Protein AF-0000000068948504 (afdb_homodimer)

Radius of gyration: 34.27 Å; Cα contacts (8 Å, |Δi|>4): 621; chains: 2; bounding box: 54×125×89 Å

Organism: Cupriavidus necator (strain ATCC 17699 / DSM 428 / KCTC 22496 / NCIMB 10442 / H16 / Stanier 337) (NCBI:txid381666)

Sequence (470 aa):
MQVSSPVKALRQAEVTPPPALAAAMPTHLFERLRMNPIPVLVMDSPSAHTLWAGFCAASEYTEQGEIAIGRCLVEPTVRQPRRSAILSTYLHEAAHRLLPDQHHHNAAFGAMMLVLYLRAGSIDGADLWQSSGLYDYQDEAENLPQGFNWAWRTANELATTELPAEECAEIIAQRYGKWQEWLAGAAERKQARLAKAQANAQYIESLKETRFLLAGLGFMAGMLAGAMIALQFVAMQVSSPVKALRQAEVTPPPALAAAMPTHLFERLRMNPIPVLVMDSPSAHTLWAGFCAASEYTEQGEIAIGRCLVEPTVRQPRRSAILSTYLHEAAHRLLPDQHHHNAAFGAMMLVLYLRAGSIDGADLWQSSGLYDYQDEAENLPQGFNWAWRTANELATTELPAEECAEIIAQRYGKWQEWLAGAAERKQARLAKAQANAQYIESLKETRFLLAGLGFMAGMLAGAMIALQFVA

Foldseek 3Di:
DPPPDDDDDDDDDDDDDQPLLCVLDDPVLCVLLLEDDAAEAEDADPDPPDPAQWAFDAPVVDDRRYIYGYPVQRDDDVHHHFSLVSNLNRLLRVLVSLQPPDPDLALLSLLLSLLNQVSSADDPRRRSNVVDDLSSHVVCPPCSVVSPVVSVVLSVVPSPDSDHSSVSSVVSVVVVVVVVVVVVCPVVVVVVVVVVVVVVVVVVVVVVVVVVVVVVVVVVVVVVVVVVVVVVVVD/DPPPDDDDDDDDDDDDDQPLLCVLDDPVLCVLLLEDDAAEDEDADPDPPDPAQWAFDAPVPDDRRYIYGYPVQRDDDVHHHFSLVSNLNRLLRVLCSLLRVDPDLALLSLLLSLLNQVSSADDPHRRSNVVDDLSSHVVCPPCSVVSPVVSVVLSVVPSPDSDHSSVSSVVSVVVVVVVVVVVVCPVVVVVVVVVVVVVVVVVVVVVVVVVVVVVVVVVVVVVVVVVVVVVVVVD

Solvent-accessible surface area (backbone atoms only — not comparable to full-atom values): 25022 Å² total; per-residue (Å²): 130,77,80,76,64,84,83,83,78,92,76,92,68,96,66,84,71,48,67,50,50,49,69,40,57,45,75,68,52,34,61,57,39,33,41,80,87,67,50,74,42,78,37,72,58,91,38,87,74,54,85,55,63,46,45,58,65,60,57,90,78,36,92,76,55,40,32,39,36,24,40,77,46,41,40,72,57,93,47,60,50,45,45,56,60,44,37,52,44,52,45,50,30,45,32,41,66,53,34,75,97,42,88,58,30,23,33,50,43,38,14,44,32,38,21,46,24,56,36,61,32,66,43,97,89,36,55,42,48,35,68,44,36,41,47,39,30,55,69,33,60,94,42,35,51,59,30,47,36,53,15,52,53,52,15,59,57,54,42,73,48,90,62,41,43,64,55,49,28,53,50,39,53,54,52,42,55,52,47,52,54,52,58,70,42,43,68,59,50,50,51,52,51,51,50,50,52,51,49,49,53,51,49,54,52,49,42,61,49,44,22,55,53,33,17,52,51,18,19,54,53,13,22,54,51,17,28,54,55,42,54,57,68,75,94,131,76,81,75,64,86,83,80,80,93,75,93,69,95,65,82,72,48,66,50,50,49,69,39,57,43,73,69,52,33,60,57,39,34,40,79,86,67,48,75,41,78,35,71,58,91,37,85,76,52,88,56,62,46,46,57,66,60,55,91,78,36,90,77,54,39,32,37,36,23,40,78,47,42,38,70,55,95,47,60,51,45,44,57,61,45,38,53,43,51,45,50,29,46,32,36,61,56,38,64,99,36,88,56,29,23,35,49,42,37,15,44,32,38,22,46,23,55,36,61,32,66,44,97,89,36,53,43,48,37,70,44,36,43,47,40,30,54,69,35,59,96,41,34,52,60,30,47,37,52,16,53,53,52,15,60,56,54,43,72,48,90,61,41,42,62,56,49,31,51,51,39,53,53,51,41,56,51,47,52,54,54,58,70,42,44,67,58,50,51,51,52,51,51,51,49,52,50,49,50,53,52,50,53,51,49,42,61,50,45,22,53,51,32,17,52,51,18,20,52,53,11,20,53,50,16,27,55,55,41,53,57,69,76,93

Secondary structure (DSSP, 8-state):
----S----PPP---PPPHHHHHHS-HHHHHHHT-----EEEE--SSTT---SEE---GGG-SS--EEEEHHHHS-SSSPPPHHHHHHHHHHHHHHHHSTT----SHHHHHHHHHHHHHH-EETTEEGGGG-BGGGGGGGGGGHHHHHHHHHHHHHHHHTS---HHHHHHHHHHHHHHHHHHHHTHHHHHHHHHHHHHHHHHHHHHHHHHHHHHHHHHHHHHHHHHHHHHHHHH-/----S----------PPPHHHHHHS-HHHHHHHT-PPPPEEEE--SSTT---SEE---GGG-SS--EEEEHHHHS-SSSPPPHHHHHHHHHHHHHHHHSTT----SHHHHHHHHHHHHHH-EETTEEGGGG-BGGGGGGGGGGHHHHHHHHHHHHHHHHTS---HHHHHHHHHHHHHHHHHHHHTHHHHHHHHHHHHHHHHHHHHHHHHHHHHHHHHHHHHHHHHHHHHHHHHH-

Structure (mmCIF, N/CA/C/O backbone):
data_AF-0000000068948504-model_v1
#
loop_
_entity.id
_entity.type
_entity.pdbx_description
1 polymer 'Hypothetical membrane associated protein'
#
loop_
_atom_site.group_PDB
_atom_site.id
_atom_site.type_symbol
_atom_site.label_atom_id
_atom_site.label_alt_id
_atom_site.label_comp_id
_atom_site.label_asym_id
_atom_site.label_entity_id
_atom_site.label_seq_id
_atom_site.pdbx_PDB_ins_code
_atom_site.Cartn_x
_atom_site.Cartn_y
_atom_site.Cartn_z
_atom_site.occupancy
_atom_site.B_iso_or_equiv
_atom_site.auth_seq_id
_atom_site.auth_comp_id
_atom_site.auth_asym_id
_atom_site.auth_atom_id
_atom_site.pdbx_PDB_model_num
ATOM 1 N N . MET A 1 1 ? 17.031 -44.281 21.344 1 34.28 1 MET A N 1
ATOM 2 C CA . MET A 1 1 ? 16.375 -44.625 20.094 1 34.28 1 MET A CA 1
ATOM 3 C C . MET A 1 1 ? 17.094 -44 18.906 1 34.28 1 MET A C 1
ATOM 5 O O . MET A 1 1 ? 17.297 -42.781 18.891 1 34.28 1 MET A O 1
ATOM 9 N N . GLN A 1 2 ? 18 -44.688 18.188 1 38.22 2 GLN A N 1
ATOM 10 C CA . GLN A 1 2 ? 18.719 -44.25 17 1 38.22 2 GLN A CA 1
ATOM 11 C C . GLN A 1 2 ? 17.766 -43.656 15.961 1 38.22 2 GLN A C 1
ATOM 13 O O . GLN A 1 2 ? 16.703 -44.219 15.703 1 38.22 2 GLN A O 1
ATOM 18 N N . VAL A 1 3 ? 17.859 -42.344 15.852 1 47.34 3 VAL A N 1
ATOM 19 C CA . VAL A 1 3 ? 17.094 -41.719 14.773 1 47.34 3 VAL A CA 1
ATOM 20 C C . VAL A 1 3 ? 17.25 -42.531 13.492 1 47.34 3 VAL A C 1
ATOM 22 O O . VAL A 1 3 ? 18.359 -42.625 12.945 1 47.34 3 VAL A O 1
ATOM 25 N N . SER A 1 4 ? 16.797 -43.594 13.336 1 49.5 4 SER A N 1
ATOM 26 C CA . SER A 1 4 ? 16.844 -44.562 12.242 1 49.5 4 SER A CA 1
ATOM 27 C C . SER A 1 4 ? 16.375 -43.938 10.93 1 49.5 4 SER A C 1
ATOM 29 O O . SER A 1 4 ? 16.266 -44.625 9.914 1 49.5 4 SER A O 1
ATOM 31 N N . SER A 1 5 ? 15.93 -42.656 11 1 52.69 5 SER A N 1
ATOM 32 C CA . SER A 1 5 ? 15.422 -42.188 9.727 1 52.69 5 SER A CA 1
ATOM 33 C C . SER A 1 5 ? 16.562 -41.75 8.797 1 52.69 5 SER A C 1
ATOM 35 O O . SER A 1 5 ? 17.594 -41.281 9.25 1 52.69 5 SER A O 1
ATOM 37 N N . PRO A 1 6 ? 16.656 -42.281 7.574 1 53.47 6 PRO A N 1
ATOM 38 C CA . PRO A 1 6 ? 17.703 -41.875 6.629 1 53.47 6 PRO A CA 1
ATOM 39 C C . PRO A 1 6 ? 17.938 -40.375 6.602 1 53.47 6 PRO A C 1
ATOM 41 O O . PRO A 1 6 ? 16.984 -39.594 6.629 1 53.47 6 PRO A O 1
ATOM 44 N N . VAL A 1 7 ? 19.109 -40.031 7.027 1 55.38 7 VAL A N 1
ATOM 45 C CA . VAL A 1 7 ? 19.547 -38.625 6.941 1 55.38 7 VAL A CA 1
ATOM 46 C C . VAL A 1 7 ? 20.016 -38.312 5.52 1 55.38 7 VAL A C 1
ATOM 48 O O . VAL A 1 7 ? 20.828 -39.062 4.949 1 55.38 7 VAL A O 1
ATOM 51 N N . LYS A 1 8 ? 19.219 -37.594 4.781 1 54.44 8 LYS A N 1
ATOM 52 C CA . LYS A 1 8 ? 19.625 -37.125 3.457 1 54.44 8 LYS A CA 1
ATOM 53 C C . LYS A 1 8 ? 20.156 -35.688 3.521 1 54.44 8 LYS A C 1
ATOM 55 O O . LYS A 1 8 ? 19.844 -34.969 4.453 1 54.44 8 LYS A O 1
ATOM 60 N N . ALA A 1 9 ? 21.312 -35.438 2.764 1 52.88 9 ALA A N 1
ATOM 61 C CA . ALA A 1 9 ? 21.859 -34.094 2.652 1 52.88 9 ALA A CA 1
ATOM 62 C C . ALA A 1 9 ? 21.656 -33.531 1.244 1 52.88 9 ALA A C 1
ATOM 64 O O . ALA A 1 9 ? 21.734 -34.281 0.261 1 52.88 9 ALA A O 1
ATOM 65 N N . LEU A 1 10 ? 21.203 -32.281 1.158 1 60.16 10 LEU A N 1
ATOM 66 C CA . LEU A 1 10 ? 21.125 -31.609 -0.131 1 60.16 10 LEU A CA 1
ATOM 67 C C . LEU A 1 10 ? 22.5 -31.094 -0.551 1 60.16 10 LEU A C 1
ATOM 69 O O . LEU A 1 10 ? 23.281 -30.641 0.288 1 60.16 10 LEU A O 1
ATOM 73 N N . ARG A 1 11 ? 22.984 -31.656 -1.843 1 65.19 11 ARG A N 1
ATOM 74 C CA . ARG A 1 11 ? 24.219 -31.141 -2.402 1 65.19 11 ARG A CA 1
ATOM 75 C C . ARG A 1 11 ? 23.938 -30.172 -3.559 1 65.19 11 ARG A C 1
ATOM 77 O O . ARG A 1 11 ? 23.062 -30.438 -4.379 1 65.19 11 ARG A O 1
ATOM 84 N N . GLN A 1 12 ? 24.656 -29.031 -3.516 1 69.06 12 GLN A N 1
ATOM 85 C CA . GLN A 1 12 ? 24.547 -28.094 -4.621 1 69.06 12 GLN A CA 1
ATOM 86 C C . GLN A 1 12 ? 25.312 -28.562 -5.84 1 69.06 12 GLN A C 1
ATOM 88 O O . GLN A 1 12 ? 26.438 -29.078 -5.711 1 69.06 12 GLN A O 1
ATOM 93 N N . ALA A 1 13 ? 24.641 -28.75 -6.898 1 71.88 13 ALA A N 1
ATOM 94 C CA . ALA A 1 13 ? 25.281 -29.062 -8.172 1 71.88 13 ALA A CA 1
ATOM 95 C C . ALA A 1 13 ? 25 -27.984 -9.211 1 71.88 13 ALA A C 1
ATOM 97 O O . ALA A 1 13 ? 23.906 -27.391 -9.227 1 71.88 13 ALA A O 1
ATOM 98 N N . GLU A 1 14 ? 26.109 -27.656 -9.922 1 74.31 14 GLU A N 1
ATOM 99 C CA . GLU A 1 14 ? 25.891 -26.703 -11.016 1 74.31 14 GLU A CA 1
ATOM 100 C C . GLU A 1 14 ? 25 -27.312 -12.094 1 74.31 14 GLU A C 1
ATOM 102 O O . GLU A 1 14 ? 25.188 -28.453 -12.508 1 74.31 14 GLU A O 1
ATOM 107 N N . VAL A 1 15 ? 23.891 -26.594 -12.258 1 73.88 15 VAL A N 1
ATOM 108 C CA . VAL A 1 15 ? 23 -27.062 -13.312 1 73.88 15 VAL A CA 1
ATOM 109 C C . VAL A 1 15 ? 22.812 -25.953 -14.352 1 73.88 15 VAL A C 1
ATOM 111 O O . VAL A 1 15 ? 23.047 -24.781 -14.062 1 73.88 15 VAL A O 1
ATOM 114 N N . THR A 1 16 ? 22.578 -26.453 -15.617 1 81.06 16 THR A N 1
ATOM 115 C CA . THR A 1 16 ? 22.172 -25.469 -16.609 1 81.06 16 THR A CA 1
ATOM 116 C C . THR A 1 16 ? 20.906 -24.75 -16.172 1 81.06 16 THR A C 1
ATOM 118 O O . THR A 1 16 ? 19.922 -25.391 -15.766 1 81.06 16 THR A O 1
ATOM 121 N N . PRO A 1 17 ? 20.984 -23.469 -16.219 1 81 17 PRO A N 1
ATOM 122 C CA . PRO A 1 17 ? 19.781 -22.75 -15.805 1 81 17 PRO A CA 1
ATOM 123 C C . PRO A 1 17 ? 18.562 -23.078 -16.656 1 81 17 PRO A C 1
ATOM 125 O O . PRO A 1 17 ? 18.672 -23.125 -17.891 1 81 17 PRO A O 1
ATOM 128 N N . PRO A 1 18 ? 17.484 -23.312 -15.961 1 83.06 18 PRO A N 1
ATOM 129 C CA . PRO A 1 18 ? 16.266 -23.484 -16.75 1 83.06 18 PRO A CA 1
ATOM 130 C C . PRO A 1 18 ? 16.016 -22.312 -17.703 1 83.06 18 PRO A C 1
ATOM 132 O O . PRO A 1 18 ? 16.25 -21.156 -17.344 1 83.06 18 PRO A O 1
ATOM 135 N N . PRO A 1 19 ? 15.602 -22.578 -18.875 1 85.75 19 PRO A N 1
ATOM 136 C CA . PRO A 1 19 ? 15.43 -21.531 -19.875 1 85.75 19 PRO A CA 1
ATOM 137 C C . PRO A 1 19 ? 14.547 -20.375 -19.375 1 85.75 19 PRO A C 1
ATOM 139 O O . PRO A 1 19 ? 14.836 -19.219 -19.656 1 85.75 19 PRO A O 1
ATOM 142 N N . ALA A 1 20 ? 13.461 -20.688 -18.672 1 87.75 20 ALA A N 1
ATOM 143 C CA . ALA A 1 20 ? 12.555 -19.656 -18.188 1 87.75 20 ALA A CA 1
ATOM 144 C C . ALA A 1 20 ? 13.258 -18.719 -17.203 1 87.75 20 ALA A C 1
ATOM 146 O O . ALA A 1 20 ? 12.992 -17.516 -17.188 1 87.75 20 ALA A O 1
ATOM 147 N N . LEU A 1 21 ? 14.133 -19.297 -16.453 1 89.44 21 LEU A N 1
ATOM 148 C CA . LEU A 1 21 ? 14.891 -18.516 -15.484 1 89.44 21 LEU A CA 1
ATOM 149 C C . LEU A 1 21 ? 15.867 -17.578 -16.188 1 89.44 21 LEU A C 1
ATOM 151 O O . LEU A 1 21 ? 15.961 -16.406 -15.852 1 89.44 21 LEU A O 1
ATOM 155 N N . ALA A 1 22 ? 16.5 -18.141 -17.141 1 89.19 22 ALA A N 1
ATOM 156 C CA . ALA A 1 22 ? 17.453 -17.344 -17.922 1 89.19 22 ALA A CA 1
ATOM 157 C C . ALA A 1 22 ? 16.75 -16.203 -18.656 1 89.19 22 ALA A C 1
ATOM 159 O O . ALA A 1 22 ? 17.281 -15.086 -18.719 1 89.19 22 ALA A O 1
ATOM 160 N N . ALA A 1 23 ? 15.633 -16.5 -19.156 1 90.06 23 ALA A N 1
ATOM 161 C CA . ALA A 1 23 ? 14.867 -15.5 -19.891 1 90.06 23 ALA A CA 1
ATOM 162 C C . ALA A 1 23 ? 14.375 -14.391 -18.969 1 90.06 23 ALA A C 1
ATOM 164 O O . ALA A 1 23 ? 14.227 -13.242 -19.391 1 90.06 23 ALA A O 1
ATOM 165 N N . ALA A 1 24 ? 14.125 -14.727 -17.734 1 91.75 24 ALA A N 1
ATOM 166 C CA . ALA A 1 24 ? 13.57 -13.773 -16.766 1 91.75 24 ALA A CA 1
ATOM 167 C C . ALA A 1 24 ? 14.664 -12.852 -16.234 1 91.75 24 ALA A C 1
ATOM 169 O O . ALA A 1 24 ? 14.367 -11.766 -15.719 1 91.75 24 ALA A O 1
ATOM 170 N N . MET A 1 25 ? 15.883 -13.273 -16.375 1 91.31 25 MET A N 1
ATOM 171 C CA . MET A 1 25 ? 16.969 -12.531 -15.719 1 91.31 25 MET A CA 1
ATOM 172 C C . MET A 1 25 ? 18.125 -12.32 -16.672 1 91.31 25 MET A C 1
ATOM 174 O O . MET A 1 25 ? 19.25 -12.727 -16.391 1 91.31 25 MET A O 1
ATOM 178 N N . PRO A 1 26 ? 17.875 -11.617 -17.688 1 89.5 26 PRO A N 1
ATOM 179 C CA . PRO A 1 26 ? 18.984 -11.344 -18.594 1 89.5 26 PRO A CA 1
ATOM 180 C C . PRO A 1 26 ? 20.047 -10.445 -17.984 1 89.5 26 PRO A C 1
ATOM 182 O O . PRO A 1 26 ? 19.766 -9.703 -17.031 1 89.5 26 PRO A O 1
ATOM 185 N N . THR A 1 27 ? 21.172 -10.477 -18.578 1 88.5 27 THR A N 1
ATOM 186 C CA . THR A 1 27 ? 22.328 -9.773 -18.031 1 88.5 27 THR A CA 1
ATOM 187 C C . THR A 1 27 ? 22.047 -8.273 -17.969 1 88.5 27 THR A C 1
ATOM 189 O O . THR A 1 27 ? 22.422 -7.613 -16.984 1 88.5 27 THR A O 1
ATOM 192 N N . HIS A 1 28 ? 21.453 -7.691 -18.938 1 92.56 28 HIS A N 1
ATOM 193 C CA . HIS A 1 28 ? 21.234 -6.25 -18.984 1 92.56 28 HIS A CA 1
ATOM 194 C C . HIS A 1 28 ? 20.281 -5.801 -17.891 1 92.56 28 HIS A C 1
ATOM 196 O O . HIS A 1 28 ? 20.25 -4.625 -17.531 1 92.56 28 HIS A O 1
ATOM 202 N N . LEU A 1 29 ? 19.453 -6.703 -17.438 1 94.81 29 LEU A N 1
ATOM 203 C CA . LEU A 1 29 ? 18.562 -6.387 -16.328 1 94.81 29 LEU A CA 1
ATOM 204 C C . LEU A 1 29 ? 19.344 -5.98 -15.094 1 94.81 29 LEU A C 1
ATOM 206 O O . LEU A 1 29 ? 18.984 -5.016 -14.414 1 94.81 29 LEU A O 1
ATOM 210 N N . PHE A 1 30 ? 20.406 -6.613 -14.797 1 95.31 30 PHE A N 1
ATOM 211 C CA . PHE A 1 30 ? 21.172 -6.371 -13.578 1 95.31 30 PHE A CA 1
ATOM 212 C C . PHE A 1 30 ? 21.922 -5.051 -13.656 1 95.31 30 PHE A C 1
ATOM 214 O O . PHE A 1 30 ? 22.172 -4.398 -12.641 1 95.31 30 PHE A O 1
ATOM 221 N N . GLU A 1 31 ? 22.219 -4.68 -14.844 1 95.31 31 GLU A N 1
ATOM 222 C CA . GLU A 1 31 ? 22.766 -3.34 -15.047 1 95.31 31 GLU A CA 1
ATOM 223 C C . GLU A 1 31 ? 21.734 -2.268 -14.688 1 95.31 31 GLU A C 1
ATOM 225 O O . GLU A 1 31 ? 22.062 -1.301 -13.992 1 95.31 31 GLU A O 1
ATOM 230 N N . ARG A 1 32 ? 20.578 -2.488 -15.125 1 95.62 32 ARG A N 1
ATOM 231 C CA . ARG A 1 32 ? 19.484 -1.561 -14.844 1 95.62 32 ARG A CA 1
ATOM 232 C C . ARG A 1 32 ? 19.172 -1.522 -13.352 1 95.62 32 ARG A C 1
ATOM 234 O O . ARG A 1 32 ? 18.844 -0.465 -12.805 1 95.62 32 ARG A O 1
ATOM 241 N N . LEU A 1 33 ? 19.297 -2.666 -12.766 1 97.5 33 LEU A N 1
ATOM 242 C CA . LEU A 1 33 ? 19.016 -2.793 -11.336 1 97.5 33 LEU A CA 1
ATOM 243 C C . LEU A 1 33 ? 20.172 -2.23 -10.516 1 97.5 33 LEU A C 1
ATOM 245 O O . LEU A 1 33 ? 20.031 -2 -9.312 1 97.5 33 LEU A O 1
ATOM 249 N N . ARG A 1 34 ? 21.344 -2.121 -11.195 1 97.5 34 ARG A N 1
ATOM 250 C CA . ARG A 1 34 ? 22.594 -1.742 -10.523 1 97.5 34 ARG A CA 1
ATOM 251 C C . ARG A 1 34 ? 22.891 -2.678 -9.359 1 97.5 34 ARG A C 1
ATOM 253 O O . ARG A 1 34 ? 23.141 -2.225 -8.242 1 97.5 34 ARG A O 1
ATOM 260 N N . MET A 1 35 ? 22.75 -3.91 -9.633 1 96.44 35 MET A N 1
ATOM 261 C CA . MET A 1 35 ? 22.891 -4.961 -8.625 1 96.44 35 MET A CA 1
ATOM 262 C C . MET A 1 35 ? 23.75 -6.109 -9.156 1 96.44 35 MET A C 1
ATOM 264 O O . MET A 1 35 ? 23.641 -6.469 -10.328 1 96.44 35 MET A O 1
ATOM 268 N N . ASN A 1 36 ? 24.562 -6.621 -8.273 1 92.19 36 ASN A N 1
ATOM 269 C CA . ASN A 1 36 ? 25.219 -7.871 -8.617 1 92.19 36 ASN A CA 1
ATOM 270 C C . ASN A 1 36 ? 24.266 -9.055 -8.539 1 92.19 36 ASN A C 1
ATOM 272 O O . ASN A 1 36 ? 23.484 -9.164 -7.594 1 92.19 36 ASN A O 1
ATOM 276 N N . PRO A 1 37 ? 24.344 -9.852 -9.555 1 92.5 37 PRO A N 1
ATOM 277 C CA . PRO A 1 37 ? 23.469 -11.023 -9.492 1 92.5 37 PRO A CA 1
ATOM 278 C C . PRO A 1 37 ? 23.75 -11.906 -8.273 1 92.5 37 PRO A C 1
ATOM 280 O O . PRO A 1 37 ? 24.906 -12.07 -7.875 1 92.5 37 PRO A O 1
ATOM 283 N N . ILE A 1 38 ? 22.734 -12.445 -7.766 1 91.56 38 ILE A N 1
ATOM 284 C CA . ILE A 1 38 ? 22.812 -13.383 -6.648 1 91.56 38 ILE A CA 1
ATOM 285 C C . ILE A 1 38 ? 22.594 -14.805 -7.152 1 91.56 38 ILE A C 1
ATOM 287 O O . ILE A 1 38 ? 21.688 -15.055 -7.949 1 91.56 38 ILE A O 1
ATOM 291 N N . PRO A 1 39 ? 23.484 -15.734 -6.699 1 89.62 39 PRO A N 1
ATOM 292 C CA . PRO A 1 39 ? 23.281 -17.109 -7.133 1 89.62 39 PRO A CA 1
ATOM 293 C C . PRO A 1 39 ? 21.922 -17.672 -6.734 1 89.62 39 PRO A C 1
ATOM 295 O O . PRO A 1 39 ? 21.391 -17.328 -5.676 1 89.62 39 PRO A O 1
ATOM 298 N N . VAL A 1 40 ? 21.438 -18.562 -7.621 1 90.69 40 VAL A N 1
ATOM 299 C CA . VAL A 1 40 ? 20.094 -19.094 -7.422 1 90.69 40 VAL A CA 1
ATOM 300 C C . VAL A 1 40 ? 20.156 -20.609 -7.23 1 90.69 40 VAL A C 1
ATOM 302 O O . VAL A 1 40 ? 20.875 -21.297 -7.949 1 90.69 40 VAL A O 1
ATOM 305 N N . LEU A 1 41 ? 19.484 -21.078 -6.191 1 86.38 41 LEU A N 1
ATOM 306 C CA . LEU A 1 41 ? 19.188 -22.5 -6.02 1 86.38 41 LEU A CA 1
ATOM 307 C C . LEU A 1 41 ? 17.766 -22.812 -6.449 1 86.38 41 LEU A C 1
ATOM 309 O O . LEU A 1 41 ? 16.812 -22.188 -5.965 1 86.38 41 LEU A O 1
ATOM 313 N N . VAL A 1 42 ? 17.625 -23.688 -7.402 1 83.94 42 VAL A N 1
ATOM 314 C CA . VAL A 1 42 ? 16.297 -24.141 -7.781 1 83.94 42 VAL A CA 1
ATOM 315 C C . VAL A 1 42 ? 15.906 -25.344 -6.93 1 83.94 42 VAL A C 1
ATOM 317 O O . VAL A 1 42 ? 16.625 -26.344 -6.891 1 83.94 42 VAL A O 1
ATOM 320 N N . MET A 1 43 ? 14.82 -25.156 -6.215 1 77.44 43 MET A N 1
ATOM 321 C CA . MET A 1 43 ? 14.453 -26.234 -5.297 1 77.44 43 MET A CA 1
ATOM 322 C C . MET A 1 43 ? 12.977 -26.594 -5.449 1 77.44 43 MET A C 1
ATOM 324 O O . MET A 1 43 ? 12.172 -25.781 -5.906 1 77.44 43 MET A O 1
ATOM 328 N N . ASP A 1 44 ? 12.75 -27.828 -5.09 1 71.44 44 ASP A N 1
ATOM 329 C CA . ASP A 1 44 ? 11.359 -28.266 -4.996 1 71.44 44 ASP A CA 1
ATOM 330 C C . ASP A 1 44 ? 10.672 -27.656 -3.77 1 71.44 44 ASP A C 1
ATOM 332 O O . ASP A 1 44 ? 11.32 -27.422 -2.75 1 71.44 44 ASP A O 1
ATOM 336 N N . SER A 1 45 ? 9.547 -27.062 -4.02 1 61.81 45 SER A N 1
ATOM 337 C CA . SER A 1 45 ? 8.828 -26.562 -2.854 1 61.81 45 SER A CA 1
ATOM 338 C C . SER A 1 45 ? 8.82 -27.578 -1.724 1 61.81 45 SER A C 1
ATOM 340 O O . SER A 1 45 ? 8.586 -28.766 -1.955 1 61.81 45 SER A O 1
ATOM 342 N N . PRO A 1 46 ? 9.391 -27.109 -0.562 1 54.09 46 PRO A N 1
ATOM 343 C CA . PRO A 1 46 ? 9.492 -28.078 0.54 1 54.09 46 PRO A CA 1
ATOM 344 C C . PRO A 1 46 ? 8.172 -28.797 0.818 1 54.09 46 PRO A C 1
ATOM 346 O O . PRO A 1 46 ? 8.172 -29.922 1.331 1 54.09 46 PRO A O 1
ATOM 349 N N . SER A 1 47 ? 7.102 -28.062 0.783 1 53.31 47 SER A N 1
ATOM 350 C CA . SER A 1 47 ? 5.816 -28.719 1.022 1 53.31 47 SER A CA 1
ATOM 351 C C . SER A 1 47 ? 4.781 -28.297 -0.018 1 53.31 47 SER A C 1
ATOM 353 O O . SER A 1 47 ? 4.855 -27.203 -0.566 1 53.31 47 SER A O 1
ATOM 355 N N . ALA A 1 48 ? 4.094 -29.344 -0.469 1 53.88 48 ALA A N 1
ATOM 356 C CA . ALA A 1 48 ? 2.973 -29.125 -1.38 1 53.88 48 ALA A CA 1
ATOM 357 C C . ALA A 1 48 ? 2.123 -27.938 -0.925 1 53.88 48 ALA A C 1
ATOM 359 O O . ALA A 1 48 ? 1.414 -27.328 -1.73 1 53.88 48 ALA A O 1
ATOM 360 N N . HIS A 1 49 ? 2.406 -27.609 0.345 1 53.12 49 HIS A N 1
ATOM 361 C CA . HIS A 1 49 ? 1.528 -26.625 0.961 1 53.12 49 HIS A CA 1
ATOM 362 C C . HIS A 1 49 ? 2.229 -25.281 1.103 1 53.12 49 HIS A C 1
ATOM 364 O O . HIS A 1 49 ? 1.611 -24.297 1.519 1 53.12 49 HIS A O 1
ATOM 370 N N . THR A 1 50 ? 3.51 -25.5 0.749 1 56.19 50 THR A N 1
ATOM 371 C CA . THR A 1 50 ? 4.215 -24.234 0.998 1 56.19 50 THR A CA 1
ATOM 372 C C . THR A 1 50 ? 3.795 -23.172 -0.01 1 56.19 50 THR A C 1
ATOM 374 O O . THR A 1 50 ? 3.654 -23.453 -1.201 1 56.19 50 THR A O 1
ATOM 377 N N . LEU A 1 51 ? 3.49 -22.031 0.536 1 59.12 51 LEU A N 1
ATOM 378 C CA . LEU A 1 51 ? 2.965 -20.875 -0.179 1 59.12 51 LEU A CA 1
ATOM 379 C C . LEU A 1 51 ? 4.094 -20.094 -0.837 1 59.12 51 LEU A C 1
ATOM 381 O O . LEU A 1 51 ? 3.844 -19.25 -1.702 1 59.12 51 LEU A O 1
ATOM 385 N N . TRP A 1 52 ? 5.348 -20.688 -0.61 1 66.06 52 TRP A N 1
ATOM 386 C CA . TRP A 1 52 ? 6.406 -19.766 -1.015 1 66.06 52 TRP A CA 1
ATOM 387 C C . TRP A 1 52 ? 6.961 -20.156 -2.383 1 66.06 52 TRP A C 1
ATOM 389 O O . TRP A 1 52 ? 7.199 -21.328 -2.658 1 66.06 52 TRP A O 1
ATOM 399 N N . ALA A 1 53 ? 7.078 -19.188 -3.17 1 76.94 53 ALA A N 1
ATOM 400 C CA . ALA A 1 53 ? 7.66 -19.359 -4.496 1 76.94 53 ALA A CA 1
ATOM 401 C C . ALA A 1 53 ? 9.18 -19.234 -4.449 1 76.94 53 ALA A C 1
ATOM 403 O O . ALA A 1 53 ? 9.867 -19.562 -5.422 1 76.94 53 ALA A O 1
ATOM 404 N N . GLY A 1 54 ? 9.758 -18.875 -3.277 1 81.12 54 GLY A N 1
ATOM 405 C CA . GLY A 1 54 ? 11.18 -18.719 -3.014 1 81.12 54 GLY A CA 1
ATOM 406 C C . GLY A 1 54 ? 11.484 -18.359 -1.571 1 81.12 54 GLY A C 1
ATOM 407 O O . GLY A 1 54 ? 10.57 -18.156 -0.772 1 81.12 54 GLY A O 1
ATOM 408 N N . PHE A 1 55 ? 12.719 -18.469 -1.237 1 80.75 55 PHE A N 1
ATOM 409 C CA . PHE A 1 55 ? 13.094 -18.031 0.099 1 80.75 55 PHE A CA 1
ATOM 410 C C . PHE A 1 55 ? 14.57 -17.641 0.145 1 80.75 55 PHE A C 1
ATOM 412 O O . PHE A 1 55 ? 15.336 -17.984 -0.755 1 80.75 55 PHE A O 1
ATOM 419 N N . CYS A 1 56 ? 14.844 -16.875 1.096 1 84.62 56 CYS A N 1
ATOM 420 C CA . CYS A 1 56 ? 16.203 -16.438 1.396 1 84.62 56 CYS A CA 1
ATOM 421 C C . CYS A 1 56 ? 16.594 -16.812 2.818 1 84.62 56 CYS A C 1
ATOM 423 O O . CYS A 1 56 ? 16.031 -16.297 3.783 1 84.62 56 CYS A O 1
ATOM 425 N N . ALA A 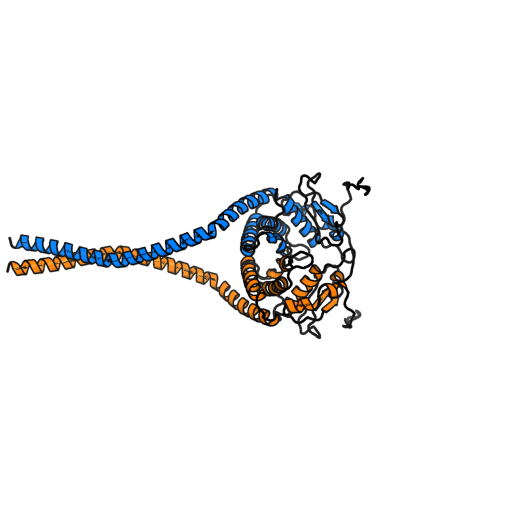1 57 ? 17.531 -17.75 2.855 1 77.5 57 ALA A N 1
ATOM 426 C CA . ALA A 1 57 ? 18.047 -18.125 4.168 1 77.5 57 ALA A CA 1
ATOM 427 C C . ALA A 1 57 ? 19.156 -17.188 4.621 1 77.5 57 ALA A C 1
ATOM 429 O O . ALA A 1 57 ? 19.75 -16.484 3.803 1 77.5 57 ALA A O 1
ATOM 430 N N . ALA A 1 58 ? 19.312 -17.266 5.914 1 79.44 58 ALA A N 1
ATOM 431 C CA . ALA A 1 58 ? 20.438 -16.5 6.426 1 79.44 58 ALA A CA 1
ATOM 432 C C . ALA A 1 58 ? 21.734 -16.922 5.742 1 79.44 58 ALA A C 1
ATOM 434 O O . ALA A 1 58 ? 21.891 -18.078 5.332 1 79.44 58 ALA A O 1
ATOM 435 N N . SER A 1 59 ? 22.594 -15.945 5.633 1 77.88 59 SER A N 1
ATOM 436 C CA . SER A 1 59 ? 23.812 -16.156 4.871 1 77.88 59 SER A CA 1
ATOM 437 C C . SER A 1 59 ? 24.625 -17.312 5.449 1 77.88 59 SER A C 1
ATOM 439 O O . SER A 1 59 ? 25.297 -18.031 4.715 1 77.88 59 SER A O 1
ATOM 441 N N . GLU A 1 60 ? 24.578 -17.484 6.723 1 78.69 60 GLU A N 1
ATOM 442 C CA . GLU A 1 60 ? 25.375 -18.516 7.387 1 78.69 60 GLU A CA 1
ATOM 443 C C . GLU A 1 60 ? 24.922 -19.906 6.977 1 78.69 60 GLU A C 1
ATOM 445 O O . GLU A 1 60 ? 25.656 -20.875 7.141 1 78.69 60 GLU A O 1
ATOM 450 N N . TYR A 1 61 ? 23.797 -19.922 6.375 1 77.75 61 TYR A N 1
ATOM 451 C CA . TYR A 1 61 ? 23.266 -21.219 5.98 1 77.75 61 TYR A CA 1
ATOM 452 C C . TYR A 1 61 ? 23.406 -21.438 4.48 1 77.75 61 TYR A C 1
ATOM 454 O O . TYR A 1 61 ? 22.828 -22.375 3.922 1 77.75 61 TYR A O 1
ATOM 462 N N . THR A 1 62 ? 24.094 -20.562 3.873 1 80.38 62 THR A N 1
ATOM 463 C CA . THR A 1 62 ? 24.297 -20.672 2.434 1 80.38 62 THR A CA 1
ATOM 464 C C . THR A 1 62 ? 25.781 -20.734 2.094 1 80.38 62 THR A C 1
ATOM 466 O O . THR A 1 62 ? 26.625 -20.25 2.859 1 80.38 62 THR A O 1
ATOM 469 N N . GLU A 1 63 ? 26.141 -21.297 1.081 1 80 63 GLU A N 1
ATOM 470 C CA . GLU A 1 63 ? 27.531 -21.422 0.668 1 80 63 GLU A CA 1
ATOM 471 C C . GLU A 1 63 ? 28.031 -20.156 -0.007 1 80 63 GLU A C 1
ATOM 473 O O . GLU A 1 63 ? 29.125 -19.672 0.292 1 80 63 GLU A O 1
ATOM 478 N N . GLN A 1 64 ? 27.234 -19.625 -0.897 1 83.06 64 GLN A N 1
ATOM 479 C CA . GLN A 1 64 ? 27.656 -18.469 -1.687 1 83.06 64 GLN A CA 1
ATOM 480 C C . GLN A 1 64 ? 26.625 -17.359 -1.6 1 83.06 64 GLN A C 1
ATOM 482 O O . GLN A 1 64 ? 26.516 -16.531 -2.508 1 83.06 64 GLN A O 1
ATOM 487 N N . GLY A 1 65 ? 25.75 -17.438 -0.575 1 84.62 65 GLY A N 1
ATOM 488 C CA . GLY A 1 65 ? 24.734 -16.406 -0.419 1 84.62 65 GLY A CA 1
ATOM 489 C C . GLY A 1 65 ? 23.578 -16.562 -1.377 1 84.62 65 GLY A C 1
ATOM 490 O O . GLY A 1 65 ? 22.922 -15.586 -1.738 1 84.62 65 GLY A O 1
ATOM 491 N N . GLU A 1 66 ? 23.328 -17.766 -1.762 1 87.31 66 GLU A N 1
ATOM 492 C CA . GLU A 1 66 ? 22.297 -18.047 -2.768 1 87.31 66 GLU A CA 1
ATOM 493 C C . GLU A 1 66 ? 20.906 -17.781 -2.217 1 87.31 66 GLU A C 1
ATOM 495 O O . GLU A 1 66 ? 20.688 -17.828 -1.004 1 87.31 66 GLU A O 1
ATOM 500 N N . ILE A 1 67 ? 20.031 -17.5 -3.139 1 87.75 67 ILE A N 1
ATOM 501 C CA . ILE A 1 67 ? 18.594 -17.484 -2.844 1 87.75 67 ILE A CA 1
ATOM 502 C C . ILE A 1 67 ? 17.906 -18.641 -3.547 1 87.75 67 ILE A C 1
ATOM 504 O O . ILE A 1 67 ? 18.406 -19.156 -4.551 1 87.75 67 ILE A O 1
ATOM 508 N N . ALA A 1 68 ? 16.781 -19.031 -2.967 1 86.5 68 ALA A N 1
ATOM 509 C CA . ALA A 1 68 ? 16.078 -20.188 -3.514 1 86.5 68 ALA A CA 1
ATOM 510 C C . ALA A 1 68 ? 14.867 -19.75 -4.336 1 86.5 68 ALA A C 1
ATOM 512 O O . ALA A 1 68 ? 14.148 -18.828 -3.947 1 86.5 68 ALA A O 1
ATOM 513 N N . ILE A 1 69 ? 14.711 -20.375 -5.473 1 87.69 69 ILE A N 1
ATOM 514 C CA . ILE A 1 69 ? 13.523 -20.219 -6.312 1 87.69 69 ILE A CA 1
ATOM 515 C C . ILE A 1 69 ? 12.867 -21.578 -6.527 1 87.69 69 ILE A C 1
ATOM 517 O O . ILE A 1 69 ? 13.547 -22.578 -6.793 1 87.69 69 ILE A O 1
ATOM 521 N N . GLY A 1 70 ? 11.602 -21.594 -6.363 1 83.19 70 GLY A N 1
ATOM 522 C CA . GLY A 1 70 ? 10.875 -22.844 -6.523 1 83.19 70 GLY A CA 1
ATOM 523 C C . GLY A 1 70 ? 10.867 -23.344 -7.957 1 83.19 70 GLY A C 1
ATOM 524 O O . GLY A 1 70 ? 10.68 -22.562 -8.891 1 83.19 70 GLY A O 1
ATOM 525 N N . ARG A 1 71 ? 10.992 -24.609 -8.109 1 80.38 71 ARG A N 1
ATOM 526 C CA . ARG A 1 71 ? 10.984 -25.25 -9.414 1 80.38 71 ARG A CA 1
ATOM 527 C C . ARG A 1 71 ? 9.664 -25 -10.141 1 80.38 71 ARG A C 1
ATOM 529 O O . ARG A 1 71 ? 9.641 -24.891 -11.367 1 80.38 71 ARG A O 1
ATOM 536 N N . CYS A 1 72 ? 8.641 -24.812 -9.383 1 76.38 72 CYS A N 1
ATOM 537 C CA . CYS A 1 72 ? 7.305 -24.609 -9.93 1 76.38 72 CYS A CA 1
ATOM 538 C C . CYS A 1 72 ? 7.211 -23.297 -10.695 1 76.38 72 CYS A C 1
ATOM 540 O O . CYS A 1 72 ? 6.324 -23.125 -11.531 1 76.38 72 CYS A O 1
ATOM 542 N N . LEU A 1 73 ? 8.094 -22.453 -10.43 1 81.81 73 LEU A N 1
ATOM 543 C CA . LEU A 1 73 ? 8.078 -21.156 -11.109 1 81.81 73 LEU A CA 1
ATOM 544 C C . LEU A 1 73 ? 8.797 -21.234 -12.445 1 81.81 73 LEU A C 1
ATOM 546 O O . LEU A 1 73 ? 8.531 -20.438 -13.352 1 81.81 73 LEU A O 1
ATOM 550 N N . VAL A 1 74 ? 9.68 -22.219 -12.531 1 83.19 74 VAL A N 1
ATOM 551 C CA . VAL A 1 74 ? 10.602 -22.109 -13.656 1 83.19 74 VAL A CA 1
ATOM 552 C C . VAL A 1 74 ? 10.383 -23.281 -14.625 1 83.19 74 VAL A C 1
ATOM 554 O O . VAL A 1 74 ? 10.852 -23.25 -15.758 1 83.19 74 VAL A O 1
ATOM 557 N N . GLU A 1 75 ? 9.695 -24.219 -14.203 1 77.88 75 GLU A N 1
ATOM 558 C CA . GLU A 1 75 ? 9.422 -25.344 -15.078 1 77.88 75 GLU A CA 1
ATOM 559 C C . GLU A 1 75 ? 8 -25.297 -15.625 1 77.88 75 GLU A C 1
ATOM 561 O O . GLU A 1 75 ? 7.066 -24.938 -14.898 1 77.88 75 GLU A O 1
ATOM 566 N N . PRO A 1 76 ? 7.922 -25.547 -16.859 1 70.38 76 PRO A N 1
ATOM 567 C CA . PRO A 1 76 ? 6.582 -25.531 -17.453 1 70.38 76 PRO A CA 1
ATOM 568 C C . PRO A 1 76 ? 5.648 -26.562 -16.828 1 70.38 76 PRO A C 1
ATOM 570 O O . PRO A 1 76 ? 6.078 -27.688 -16.516 1 70.38 76 PRO A O 1
ATOM 573 N N . THR A 1 77 ? 4.598 -26.109 -16.531 1 65.19 77 THR A N 1
ATOM 574 C CA . THR A 1 77 ? 3.488 -26.984 -16.172 1 65.19 77 THR A CA 1
ATOM 575 C C . THR A 1 77 ? 2.297 -26.766 -17.094 1 65.19 77 THR A C 1
ATOM 577 O O . THR A 1 77 ? 2.463 -26.656 -18.312 1 65.19 77 THR A O 1
ATOM 580 N N . VAL A 1 78 ? 1.19 -26.812 -16.5 1 61.22 78 VAL A N 1
ATOM 581 C CA . VAL A 1 78 ? 0.001 -26.484 -17.281 1 61.22 78 VAL A CA 1
ATOM 582 C C . VAL A 1 78 ? 0.067 -25.031 -17.734 1 61.22 78 VAL A C 1
ATOM 584 O O . VAL A 1 78 ? -0.471 -24.672 -18.781 1 61.22 78 VAL A O 1
ATOM 587 N N . ARG A 1 79 ? 0.895 -24.375 -16.984 1 65.94 79 ARG A N 1
ATOM 588 C CA . ARG A 1 79 ? 1.124 -22.984 -17.359 1 65.94 79 ARG A CA 1
ATOM 589 C C . ARG A 1 79 ? 2.598 -22.734 -17.672 1 65.94 79 ARG A C 1
ATOM 591 O O . ARG A 1 79 ? 3.475 -23.328 -17.031 1 65.94 79 ARG A O 1
ATOM 598 N N . GLN A 1 80 ? 2.684 -21.969 -18.594 1 73.31 80 GLN A N 1
ATOM 599 C CA . GLN A 1 80 ? 4.047 -21.547 -18.891 1 73.31 80 GLN A CA 1
ATOM 600 C C . GLN A 1 80 ? 4.59 -20.641 -17.781 1 73.31 80 GLN A C 1
ATOM 602 O O . GLN A 1 80 ? 3.857 -19.812 -17.234 1 73.31 80 GLN A O 1
ATOM 607 N N . PRO A 1 81 ? 5.812 -20.891 -17.547 1 80.31 81 PRO A N 1
ATOM 608 C CA . PRO A 1 81 ? 6.422 -19.984 -16.562 1 80.31 81 PRO A CA 1
ATOM 609 C C . PRO A 1 81 ? 6.305 -18.516 -16.969 1 80.31 81 PRO A C 1
ATOM 611 O O . PRO A 1 81 ? 6.438 -18.188 -18.156 1 80.31 81 PRO A O 1
ATOM 614 N N . ARG A 1 82 ? 6.035 -17.672 -16.031 1 83.38 82 ARG A N 1
ATOM 615 C CA . ARG A 1 82 ? 5.926 -16.234 -16.266 1 83.38 82 ARG A CA 1
ATOM 616 C C . ARG A 1 82 ? 7.191 -15.508 -15.836 1 83.38 82 ARG A C 1
ATOM 618 O O . ARG A 1 82 ? 7.633 -15.641 -14.695 1 83.38 82 ARG A O 1
ATOM 625 N N . ARG A 1 83 ? 7.645 -14.766 -16.734 1 89.56 83 ARG A N 1
ATOM 626 C CA . ARG A 1 83 ? 8.875 -14.023 -16.469 1 89.56 83 ARG A CA 1
ATOM 627 C C . ARG A 1 83 ? 8.695 -13.094 -15.273 1 89.56 83 ARG A C 1
ATOM 629 O O . ARG A 1 83 ? 9.57 -13.008 -14.406 1 89.56 83 ARG A O 1
ATOM 636 N N . SER A 1 84 ? 7.559 -12.461 -15.195 1 89.69 84 SER A N 1
ATOM 637 C CA . SER A 1 84 ? 7.297 -11.5 -14.125 1 89.69 84 SER A CA 1
ATOM 638 C C . SER A 1 84 ? 7.254 -12.195 -12.766 1 89.69 84 SER A C 1
ATOM 640 O O . SER A 1 84 ? 7.754 -11.656 -11.781 1 89.69 84 SER A O 1
ATOM 642 N N . ALA A 1 85 ? 6.719 -13.367 -12.742 1 88 85 ALA A N 1
ATOM 643 C CA . ALA A 1 85 ? 6.621 -14.102 -11.484 1 88 85 ALA A CA 1
ATOM 644 C C . ALA A 1 85 ? 8 -14.555 -11.008 1 88 85 ALA A C 1
ATOM 646 O O . ALA A 1 85 ? 8.305 -14.477 -9.82 1 88 85 ALA A O 1
ATOM 647 N N . ILE A 1 86 ? 8.773 -15 -11.898 1 90.06 86 ILE A N 1
ATOM 648 C CA . ILE A 1 86 ? 10.125 -15.445 -11.578 1 90.06 86 ILE A CA 1
ATOM 649 C C . ILE A 1 86 ? 10.953 -14.266 -11.078 1 90.06 86 ILE A C 1
ATOM 651 O O . ILE A 1 86 ? 11.578 -14.344 -10.016 1 90.06 86 ILE A O 1
ATOM 655 N N . LEU A 1 87 ? 10.875 -13.211 -11.812 1 94.25 87 LEU A N 1
ATOM 656 C CA . LEU A 1 87 ? 11.688 -12.047 -11.492 1 94.25 87 LEU A CA 1
ATOM 657 C C . LEU A 1 87 ? 11.242 -11.422 -10.172 1 94.25 87 LEU A C 1
ATOM 659 O O . LEU A 1 87 ? 12.07 -11.039 -9.344 1 94.25 87 LEU A O 1
ATOM 663 N N . SER A 1 88 ? 9.914 -11.273 -9.992 1 94.19 88 SER A N 1
ATOM 664 C CA . SER A 1 88 ? 9.422 -10.695 -8.75 1 94.19 88 SER A CA 1
ATOM 665 C C . SER A 1 88 ? 9.852 -11.516 -7.539 1 94.19 88 SER A C 1
ATOM 667 O O . SER A 1 88 ? 10.234 -10.961 -6.504 1 94.19 88 SER A O 1
ATOM 669 N N . THR A 1 89 ? 9.844 -12.797 -7.664 1 92.5 89 THR A N 1
ATOM 670 C CA . THR A 1 89 ? 10.281 -13.664 -6.574 1 92.5 89 THR A CA 1
ATOM 671 C C . THR A 1 89 ? 11.781 -13.508 -6.32 1 92.5 89 THR A C 1
ATOM 673 O O . THR A 1 89 ? 12.211 -13.359 -5.172 1 92.5 89 THR A O 1
ATOM 676 N N . TYR A 1 90 ? 12.539 -13.531 -7.387 1 93.69 90 TYR A N 1
ATOM 677 C CA . TYR A 1 90 ? 13.984 -13.352 -7.266 1 93.69 90 TYR A CA 1
ATOM 678 C C . TYR A 1 90 ? 14.312 -12.039 -6.559 1 93.69 90 TYR A C 1
ATOM 680 O O . TYR A 1 90 ? 15.109 -12.023 -5.621 1 93.69 90 TYR A O 1
ATOM 688 N N . LEU A 1 91 ? 13.672 -11.016 -6.996 1 96.5 91 LEU A N 1
ATOM 689 C CA . LEU A 1 91 ? 13.992 -9.695 -6.465 1 96.5 91 LEU A CA 1
ATOM 690 C C . LEU A 1 91 ? 13.5 -9.547 -5.031 1 96.5 91 LEU A C 1
ATOM 692 O O . LEU A 1 91 ? 14.125 -8.859 -4.219 1 96.5 91 LEU A O 1
ATOM 696 N N . HIS A 1 92 ? 12.406 -10.164 -4.684 1 95 92 HIS A N 1
ATOM 697 C CA . HIS A 1 92 ? 11.945 -10.234 -3.303 1 95 92 HIS A CA 1
ATOM 698 C C . HIS A 1 92 ? 13 -10.867 -2.402 1 95 92 HIS A C 1
ATOM 700 O O . HIS A 1 92 ? 13.359 -10.305 -1.366 1 95 92 HIS A O 1
ATOM 706 N N . GLU A 1 93 ? 13.492 -11.969 -2.869 1 92.75 93 GLU A N 1
ATOM 707 C CA . GLU A 1 93 ? 14.508 -12.672 -2.088 1 92.75 93 GLU A CA 1
ATOM 708 C C . GLU A 1 93 ? 15.828 -11.898 -2.076 1 92.75 93 GLU A C 1
ATOM 710 O O . GLU A 1 93 ? 16.562 -11.93 -1.087 1 92.75 93 GLU A O 1
ATOM 715 N N . ALA A 1 94 ? 16.109 -11.266 -3.162 1 94.19 94 ALA A N 1
ATOM 716 C CA . ALA A 1 94 ? 17.312 -10.43 -3.219 1 94.19 94 ALA A CA 1
ATOM 717 C C . ALA A 1 94 ? 17.234 -9.297 -2.197 1 94.19 94 ALA A C 1
ATOM 719 O O . ALA A 1 94 ? 18.234 -8.93 -1.585 1 94.19 94 ALA A O 1
ATOM 720 N N . ALA A 1 95 ? 16.047 -8.719 -2.08 1 95.81 95 ALA A N 1
ATOM 721 C CA . ALA A 1 95 ? 15.852 -7.664 -1.087 1 95.81 95 ALA A CA 1
ATOM 722 C C . ALA A 1 95 ? 16.188 -8.164 0.314 1 95.81 95 ALA A C 1
ATOM 724 O O . ALA A 1 95 ? 16.828 -7.465 1.096 1 95.81 95 ALA A O 1
ATOM 725 N N . HIS A 1 96 ? 15.758 -9.383 0.6 1 94.31 96 HIS A N 1
ATOM 726 C CA . HIS A 1 96 ? 16.125 -9.992 1.874 1 94.31 96 HIS A CA 1
ATOM 727 C C . HIS A 1 96 ? 17.641 -10.094 2.021 1 94.31 96 HIS A C 1
ATOM 729 O O . HIS A 1 96 ? 18.188 -9.859 3.104 1 94.31 96 HIS A O 1
ATOM 735 N N . ARG A 1 97 ? 18.234 -10.492 0.98 1 92 97 ARG A N 1
ATOM 736 C CA . ARG A 1 97 ? 19.672 -10.703 1.008 1 92 97 ARG A CA 1
ATOM 737 C C . ARG A 1 97 ? 20.422 -9.383 1.182 1 92 97 ARG A C 1
ATOM 739 O O . ARG A 1 97 ? 21.422 -9.32 1.885 1 92 97 ARG A O 1
ATOM 746 N N . LEU A 1 98 ? 19.969 -8.367 0.567 1 93.88 98 LEU A N 1
ATOM 747 C CA . LEU A 1 98 ? 20.625 -7.062 0.572 1 93.88 98 LEU A CA 1
ATOM 748 C C . LEU A 1 98 ? 20.453 -6.375 1.924 1 93.88 98 LEU A C 1
ATOM 750 O O . LEU A 1 98 ? 21.344 -5.656 2.375 1 93.88 98 LEU A O 1
ATOM 754 N N . LEU A 1 99 ? 19.25 -6.465 2.492 1 92.88 99 LEU A N 1
ATOM 755 C CA . LEU A 1 99 ? 19 -5.844 3.787 1 92.88 99 LEU A CA 1
ATOM 756 C C . LEU A 1 99 ? 19.469 -6.742 4.926 1 92.88 99 LEU A C 1
ATOM 758 O O . LEU A 1 99 ? 18.797 -7.711 5.277 1 92.88 99 LEU A O 1
ATOM 762 N N . PRO A 1 100 ? 20.672 -6.59 5.336 1 70.06 100 PRO A N 1
ATOM 763 C CA . PRO A 1 100 ? 21.25 -7.535 6.289 1 70.06 100 PRO A CA 1
ATOM 764 C C . PRO A 1 100 ? 20.453 -7.633 7.586 1 70.06 100 PRO A C 1
ATOM 766 O O . PRO A 1 100 ? 19.891 -6.637 8.047 1 70.06 100 PRO A O 1
ATOM 769 N N . ASP A 1 101 ? 20.344 -8.852 8.266 1 62.44 101 ASP A N 1
ATOM 770 C CA . ASP A 1 101 ? 19.906 -9.242 9.602 1 62.44 101 ASP A CA 1
ATOM 771 C C . ASP A 1 101 ? 18.391 -9.172 9.727 1 62.44 101 ASP A C 1
ATOM 773 O O . ASP A 1 101 ? 17.859 -9.062 10.836 1 62.44 101 ASP A O 1
ATOM 777 N N . GLN A 1 102 ? 17.797 -8.969 8.555 1 62.47 102 GLN A N 1
ATOM 778 C CA . GLN A 1 102 ? 16.375 -8.742 8.836 1 62.47 102 GLN A CA 1
ATOM 779 C C . GLN A 1 102 ? 15.492 -9.398 7.781 1 62.47 102 GLN A C 1
ATOM 781 O O . GLN A 1 102 ? 15.672 -9.164 6.582 1 62.47 102 GLN A O 1
ATOM 786 N N . HIS A 1 103 ? 14.859 -10.453 8.062 1 69.25 103 HIS A N 1
ATOM 787 C CA . HIS A 1 103 ? 13.883 -11.094 7.184 1 69.25 103 HIS A CA 1
ATOM 788 C C . HIS A 1 103 ? 12.477 -10.562 7.453 1 69.25 103 HIS A C 1
ATOM 790 O O . HIS A 1 103 ? 11.492 -11.266 7.207 1 69.25 103 HIS A O 1
ATOM 796 N N . HIS A 1 104 ? 12.523 -9.367 7.934 1 86.81 104 HIS A N 1
ATOM 797 C CA . HIS A 1 104 ? 11.227 -8.766 8.219 1 86.81 104 HIS A CA 1
ATOM 798 C C . HIS A 1 104 ? 10.586 -8.203 6.949 1 86.81 104 HIS A C 1
ATOM 800 O O . HIS A 1 104 ? 11.289 -7.816 6.012 1 86.81 104 HIS A O 1
ATOM 806 N N . HIS A 1 105 ? 9.352 -8.273 6.922 1 94.31 105 HIS A N 1
ATOM 807 C CA . HIS A 1 105 ? 8.547 -7.641 5.879 1 94.31 105 HIS A CA 1
ATOM 808 C C . HIS A 1 105 ? 7.977 -6.312 6.355 1 94.31 105 HIS A C 1
ATOM 810 O O . HIS A 1 105 ? 6.758 -6.172 6.496 1 94.31 105 HIS A O 1
ATOM 816 N N . ASN A 1 106 ? 8.922 -5.406 6.652 1 94.56 106 ASN A N 1
ATOM 817 C CA . ASN A 1 106 ? 8.578 -4.066 7.121 1 94.56 106 ASN A CA 1
ATOM 818 C C . ASN A 1 106 ? 8.766 -3.023 6.023 1 94.56 106 ASN A C 1
ATOM 820 O O . ASN A 1 106 ? 8.961 -3.371 4.855 1 94.56 106 ASN A O 1
ATOM 824 N N . ALA A 1 107 ? 8.641 -1.795 6.406 1 96.25 107 ALA A N 1
ATOM 825 C CA . ALA A 1 107 ? 8.695 -0.712 5.426 1 96.25 107 ALA A CA 1
ATOM 826 C C . ALA A 1 107 ? 10.07 -0.652 4.758 1 96.25 107 ALA A C 1
ATOM 828 O O . ALA A 1 107 ? 10.172 -0.303 3.58 1 96.25 107 ALA A O 1
ATOM 829 N N . ALA A 1 108 ? 11.117 -1.003 5.535 1 96.75 108 ALA A N 1
ATOM 830 C CA . ALA A 1 108 ? 12.453 -1.037 4.938 1 96.75 108 ALA A CA 1
ATOM 831 C C . ALA A 1 108 ? 12.539 -2.092 3.838 1 96.75 108 ALA A C 1
ATOM 833 O O . ALA A 1 108 ? 13.055 -1.823 2.752 1 96.75 108 ALA A O 1
ATOM 834 N N . PHE A 1 109 ? 12.039 -3.219 4.137 1 96.75 109 PHE A N 1
ATOM 835 C CA . PHE A 1 109 ? 11.977 -4.289 3.15 1 96.75 109 PHE A CA 1
ATOM 836 C C . PHE A 1 109 ? 11.195 -3.85 1.92 1 96.75 109 PHE A C 1
ATOM 838 O O . PHE A 1 109 ? 11.656 -4.012 0.79 1 96.75 109 PHE A O 1
ATOM 845 N N . GLY A 1 110 ? 10 -3.303 2.141 1 96.62 110 GLY A N 1
ATOM 846 C CA . GLY A 1 110 ? 9.18 -2.809 1.045 1 96.62 110 GLY A CA 1
ATOM 847 C C . GLY A 1 110 ? 9.898 -1.787 0.181 1 96.62 110 GLY A C 1
ATOM 848 O O . GLY A 1 110 ? 9.789 -1.819 -1.047 1 96.62 110 GLY A O 1
ATOM 849 N N . ALA A 1 111 ? 10.609 -0.945 0.833 1 97.5 111 ALA A N 1
ATOM 850 C CA . ALA A 1 111 ? 11.336 0.081 0.095 1 97.5 111 ALA A CA 1
ATOM 851 C C . ALA A 1 111 ? 12.406 -0.542 -0.801 1 97.5 111 ALA A C 1
ATOM 853 O O . ALA A 1 111 ? 12.539 -0.167 -1.968 1 97.5 111 ALA A O 1
ATOM 854 N N . MET A 1 112 ? 13.102 -1.47 -0.241 1 97.56 112 MET A N 1
ATOM 855 C CA . MET A 1 112 ? 14.164 -2.104 -1.018 1 97.56 112 MET A CA 1
ATOM 856 C C . MET A 1 112 ? 13.594 -2.867 -2.205 1 97.56 112 MET A C 1
ATOM 858 O O . MET A 1 112 ? 14.117 -2.785 -3.316 1 97.56 112 MET A O 1
ATOM 862 N N . MET A 1 113 ? 12.602 -3.582 -1.888 1 97 113 MET A N 1
ATOM 863 C CA . MET A 1 113 ? 11.922 -4.312 -2.951 1 97 113 MET A CA 1
ATOM 864 C C . MET A 1 113 ? 11.438 -3.363 -4.039 1 97 113 MET A C 1
ATOM 866 O O . MET A 1 113 ? 11.648 -3.615 -5.227 1 97 113 MET A O 1
ATOM 870 N N . LEU A 1 114 ? 10.859 -2.271 -3.691 1 97.69 114 LEU A N 1
ATOM 871 C CA . LEU A 1 114 ? 10.305 -1.312 -4.641 1 97.69 114 LEU A CA 1
ATOM 872 C C . LEU A 1 114 ? 11.414 -0.648 -5.453 1 97.69 114 LEU A C 1
ATOM 874 O O . LEU A 1 114 ? 11.227 -0.352 -6.637 1 97.69 114 LEU A O 1
ATOM 878 N N . VAL A 1 115 ? 12.539 -0.368 -4.816 1 98.44 115 VAL A N 1
ATOM 879 C CA . VAL A 1 115 ? 13.664 0.158 -5.582 1 98.44 115 VAL A CA 1
ATOM 880 C C . VAL A 1 115 ? 13.984 -0.777 -6.746 1 98.44 115 VAL A C 1
ATOM 882 O O . VAL A 1 115 ? 14.102 -0.334 -7.891 1 98.44 115 VAL A O 1
ATOM 885 N N . LEU A 1 116 ? 14.094 -2.035 -6.422 1 98.31 116 LEU A N 1
ATOM 886 C CA . LEU A 1 116 ? 14.438 -3.027 -7.434 1 98.31 116 LEU A CA 1
ATOM 887 C C . LEU A 1 116 ? 13.344 -3.135 -8.484 1 98.31 116 LEU A C 1
ATOM 889 O O . LEU A 1 116 ? 13.625 -3.182 -9.688 1 98.31 116 LEU A O 1
ATOM 893 N N . TYR A 1 117 ? 12.102 -3.164 -8.07 1 97.88 117 TYR A N 1
ATOM 894 C CA . TYR A 1 117 ? 10.977 -3.285 -8.992 1 97.88 117 TYR A CA 1
ATOM 895 C C . TYR A 1 117 ? 10.898 -2.082 -9.922 1 97.88 117 TYR A C 1
ATOM 897 O O . TYR A 1 117 ? 10.656 -2.232 -11.125 1 97.88 117 TYR A O 1
ATOM 905 N N . LEU A 1 118 ? 11.086 -0.941 -9.383 1 97.5 118 LEU A N 1
ATOM 906 C CA . LEU A 1 118 ? 11.023 0.28 -10.172 1 97.5 118 LEU A CA 1
ATOM 907 C C . LEU A 1 118 ? 12.148 0.315 -11.203 1 97.5 118 LEU A C 1
ATOM 909 O O . LEU A 1 118 ? 11.938 0.701 -12.352 1 97.5 118 LEU A O 1
ATOM 913 N N . ARG A 1 119 ? 13.258 -0.091 -10.82 1 98.06 119 ARG A N 1
ATOM 914 C CA . ARG A 1 119 ? 14.391 -0.117 -11.742 1 98.06 119 ARG A CA 1
ATOM 915 C C . ARG A 1 119 ? 14.188 -1.183 -12.812 1 98.06 119 ARG A C 1
ATOM 917 O O . ARG A 1 119 ? 14.617 -1.004 -13.961 1 98.06 119 ARG A O 1
ATOM 924 N N . ALA A 1 120 ? 13.617 -2.324 -12.383 1 97.25 120 ALA A N 1
ATOM 925 C CA . ALA A 1 120 ? 13.344 -3.377 -13.359 1 97.25 120 ALA A CA 1
ATOM 926 C C . ALA A 1 120 ? 12.406 -2.877 -14.461 1 97.25 120 ALA A C 1
ATOM 928 O O . ALA A 1 120 ? 12.547 -3.258 -15.625 1 97.25 120 ALA A O 1
ATOM 929 N N . GLY A 1 121 ? 11.453 -2.096 -14.07 1 95.31 121 GLY A N 1
ATOM 930 C CA . GLY A 1 121 ? 10.523 -1.542 -15.039 1 95.31 121 GLY A CA 1
ATOM 931 C C . GLY A 1 121 ? 9.43 -2.51 -15.438 1 95.31 121 GLY A C 1
ATOM 932 O O . GLY A 1 121 ? 8.953 -3.291 -14.609 1 95.31 121 GLY A O 1
ATOM 933 N N . SER A 1 122 ? 9.008 -2.344 -16.703 1 93.12 122 SER A N 1
ATOM 934 C CA . SER A 1 122 ? 7.891 -3.133 -17.203 1 93.12 122 SER A CA 1
ATOM 935 C C . SER A 1 122 ? 8.367 -4.48 -17.75 1 93.12 122 SER A C 1
ATOM 937 O O . SER A 1 122 ? 9.352 -4.551 -18.484 1 93.12 122 SER A O 1
ATOM 939 N N . ILE A 1 123 ? 7.637 -5.5 -17.219 1 88.19 123 ILE A N 1
ATOM 940 C CA . ILE A 1 123 ? 7.852 -6.875 -17.672 1 88.19 123 ILE A CA 1
ATOM 941 C C . ILE A 1 123 ? 6.551 -7.449 -18.219 1 88.19 123 ILE A C 1
ATOM 943 O O . ILE A 1 123 ? 5.52 -7.438 -17.547 1 88.19 123 ILE A O 1
ATOM 947 N N . ASP A 1 124 ? 6.566 -7.949 -19.422 1 80.62 124 ASP A N 1
ATOM 948 C CA . ASP A 1 124 ? 5.406 -8.555 -20.062 1 80.62 124 ASP A CA 1
ATOM 949 C C . ASP A 1 124 ? 4.215 -7.598 -20.062 1 80.62 124 ASP A C 1
ATOM 951 O O . ASP A 1 124 ? 3.088 -8 -19.766 1 80.62 124 ASP A O 1
ATOM 955 N N . GLY A 1 125 ? 4.504 -6.293 -20.156 1 81.94 125 GLY A N 1
ATOM 956 C CA . GLY A 1 125 ? 3.453 -5.305 -20.344 1 81.94 125 GLY A CA 1
ATOM 957 C C . GLY A 1 125 ? 2.951 -4.699 -19.047 1 81.94 125 GLY A C 1
ATOM 958 O O . GLY A 1 125 ? 2.061 -3.848 -19.062 1 81.94 125 GLY A O 1
ATOM 959 N N . ALA A 1 126 ? 3.492 -5.141 -17.938 1 87.19 126 ALA A N 1
ATOM 960 C CA . ALA A 1 126 ? 3.084 -4.586 -16.656 1 87.19 126 ALA A CA 1
ATOM 961 C C . ALA A 1 126 ? 4.293 -4.148 -15.836 1 87.19 126 ALA A C 1
ATOM 963 O O . ALA A 1 126 ? 5.328 -4.82 -15.836 1 87.19 126 ALA A O 1
ATOM 964 N N . ASP A 1 127 ? 4.09 -3.053 -15.234 1 93.12 127 ASP A N 1
ATOM 965 C CA . ASP A 1 127 ? 5.18 -2.611 -14.367 1 93.12 127 ASP A CA 1
ATOM 966 C C . ASP A 1 127 ? 5.379 -3.576 -13.195 1 93.12 127 ASP A C 1
ATOM 968 O O . ASP A 1 127 ? 4.414 -3.949 -12.523 1 93.12 127 ASP A O 1
ATOM 972 N N . LEU A 1 128 ? 6.605 -3.875 -12.844 1 94.88 128 LEU A N 1
ATOM 973 C CA . LEU A 1 128 ? 6.883 -4.91 -11.852 1 94.88 128 LEU A CA 1
ATOM 974 C C . LEU A 1 128 ? 6.477 -4.449 -10.461 1 94.88 128 LEU A C 1
ATOM 976 O O . LEU A 1 128 ? 6.148 -5.273 -9.602 1 94.88 128 LEU A O 1
ATOM 980 N N . TRP A 1 129 ? 6.527 -3.117 -10.234 1 94 129 TRP A N 1
ATOM 981 C CA . TRP A 1 129 ? 6.168 -2.623 -8.906 1 94 129 TRP A CA 1
ATOM 982 C C . TRP A 1 129 ? 4.727 -2.99 -8.562 1 94 129 TRP A C 1
ATOM 984 O O . TRP A 1 129 ? 4.367 -3.078 -7.387 1 94 129 TRP A O 1
ATOM 994 N N . GLN A 1 130 ? 3.92 -3.281 -9.531 1 91.19 130 GLN A N 1
ATOM 995 C CA . GLN A 1 130 ? 2.527 -3.662 -9.32 1 91.19 130 GLN A CA 1
ATOM 996 C C . GLN A 1 130 ? 2.428 -5.02 -8.633 1 91.19 130 GLN A C 1
ATOM 998 O O . GLN A 1 130 ? 1.383 -5.363 -8.078 1 91.19 130 GLN A O 1
ATOM 1003 N N . SER A 1 131 ? 3.467 -5.742 -8.656 1 89.88 131 SER A N 1
ATOM 1004 C CA . SER A 1 131 ? 3.492 -7.086 -8.086 1 89.88 131 SER A CA 1
ATOM 1005 C C . SER A 1 131 ? 3.746 -7.039 -6.582 1 89.88 131 SER A C 1
ATOM 1007 O O . SER A 1 131 ? 3.604 -8.047 -5.891 1 89.88 131 SER A O 1
ATOM 1009 N N . SER A 1 132 ? 4.113 -5.902 -6.094 1 92 132 SER A N 1
ATOM 1010 C CA . SER A 1 132 ? 4.32 -5.777 -4.652 1 92 132 SER A CA 1
ATOM 1011 C C . SER A 1 132 ? 3.016 -5.957 -3.889 1 92 132 SER A C 1
ATOM 1013 O O . SER A 1 132 ? 1.987 -5.391 -4.262 1 92 132 SER A O 1
ATOM 1015 N N . GLY A 1 133 ? 3.092 -6.793 -2.885 1 90.31 133 GLY A N 1
ATOM 1016 C CA . GLY A 1 133 ? 1.904 -7.059 -2.088 1 90.31 133 GLY A CA 1
ATOM 1017 C C . GLY A 1 133 ? 1.981 -6.477 -0.69 1 90.31 133 GLY A C 1
ATOM 1018 O O . GLY A 1 133 ? 3.053 -6.066 -0.241 1 90.31 133 GLY A O 1
ATOM 1019 N N . LEU A 1 134 ? 0.883 -6.484 -0.067 1 92.06 134 LEU A N 1
ATOM 1020 C CA . LEU A 1 134 ? 0.836 -5.965 1.296 1 92.06 134 LEU A CA 1
ATOM 1021 C C . LEU A 1 134 ? 1.567 -6.895 2.258 1 92.06 134 LEU A C 1
ATOM 1023 O O . LEU A 1 134 ? 1.991 -6.473 3.336 1 92.06 134 LEU A O 1
ATOM 1027 N N . TYR A 1 135 ? 1.749 -8.109 1.812 1 90.62 135 TYR A N 1
ATOM 1028 C CA . TYR A 1 135 ? 2.568 -9.047 2.564 1 90.62 135 TYR A CA 1
ATOM 1029 C C . TYR A 1 135 ? 3.965 -8.484 2.805 1 90.62 135 TYR A C 1
ATOM 1031 O O . TYR A 1 135 ? 4.566 -8.734 3.852 1 90.62 135 TYR A O 1
ATOM 1039 N N . ASP A 1 136 ? 4.395 -7.738 1.897 1 92.06 136 ASP A N 1
ATOM 1040 C CA . ASP A 1 136 ? 5.738 -7.172 1.957 1 92.06 136 ASP A CA 1
ATOM 1041 C C . ASP A 1 136 ? 5.848 -6.129 3.066 1 92.06 136 ASP A C 1
ATOM 1043 O O . ASP A 1 136 ? 6.945 -5.676 3.395 1 92.06 136 ASP A O 1
ATOM 1047 N N . TYR A 1 137 ? 4.707 -5.832 3.637 1 93.12 137 TYR A N 1
ATOM 1048 C CA . TYR A 1 137 ? 4.672 -4.793 4.664 1 93.12 137 TYR A CA 1
ATOM 1049 C C . TYR A 1 137 ? 4.008 -5.309 5.934 1 93.12 137 TYR A C 1
ATOM 1051 O O . TYR A 1 137 ? 3.664 -4.523 6.824 1 93.12 137 TYR A O 1
ATOM 1059 N N . GLN A 1 138 ? 3.828 -6.543 6.07 1 89.06 138 GLN A N 1
ATOM 1060 C CA . GLN A 1 138 ? 2.947 -7.117 7.082 1 89.06 138 GLN A CA 1
ATOM 1061 C C . GLN A 1 138 ? 3.449 -6.805 8.492 1 89.06 138 GLN A C 1
ATOM 1063 O O . GLN A 1 138 ? 2.658 -6.711 9.43 1 89.06 138 GLN A O 1
ATOM 1068 N N . ASP A 1 139 ? 4.66 -6.555 8.68 1 90.75 139 ASP A N 1
ATOM 1069 C CA . ASP A 1 139 ? 5.234 -6.359 10.008 1 90.75 139 ASP A CA 1
ATOM 1070 C C . ASP A 1 139 ? 5.031 -4.922 10.484 1 90.75 139 ASP A C 1
ATOM 1072 O O . ASP A 1 139 ? 5.328 -4.602 11.641 1 90.75 139 ASP A O 1
ATOM 1076 N N . GLU A 1 140 ? 4.512 -4.113 9.586 1 90.94 140 GLU A N 1
ATOM 1077 C CA . GLU A 1 140 ? 4.234 -2.742 10 1 90.94 140 GLU A CA 1
ATOM 1078 C C . GLU A 1 140 ? 2.965 -2.666 10.836 1 90.94 140 GLU A C 1
ATOM 1080 O O . GLU A 1 140 ? 2.73 -1.672 11.531 1 90.94 140 GLU A O 1
ATOM 1085 N N . ALA A 1 141 ? 2.135 -3.648 10.82 1 79.75 141 ALA A N 1
ATOM 1086 C CA . ALA A 1 141 ? 0.952 -3.777 11.672 1 79.75 141 ALA A CA 1
ATOM 1087 C C . ALA A 1 141 ? 0.079 -2.527 11.586 1 79.75 141 ALA A C 1
ATOM 1089 O O . ALA A 1 141 ? -0.344 -2.133 10.5 1 79.75 141 ALA A O 1
ATOM 1090 N N . GLU A 1 142 ? 0.011 -1.76 12.68 1 81.44 142 GLU A N 1
ATOM 1091 C CA . GLU A 1 142 ? -0.88 -0.612 12.828 1 81.44 142 GLU A CA 1
ATOM 1092 C C . GLU A 1 142 ? -0.404 0.567 11.984 1 81.44 142 GLU A C 1
ATOM 1094 O O . GLU A 1 142 ? -1.184 1.471 11.672 1 81.44 142 GLU A O 1
ATOM 1099 N N . ASN A 1 143 ? 0.829 0.535 11.57 1 90.69 143 ASN A N 1
ATOM 1100 C CA . ASN A 1 143 ? 1.404 1.645 10.812 1 90.69 143 ASN A CA 1
ATOM 1101 C C . ASN A 1 143 ? 1.552 1.302 9.336 1 90.69 143 ASN A C 1
ATOM 1103 O O . ASN A 1 143 ? 2.361 1.908 8.633 1 90.69 143 ASN A O 1
ATOM 1107 N N . LEU A 1 144 ? 0.764 0.41 8.875 1 94 144 LEU A N 1
ATOM 1108 C CA . LEU A 1 144 ? 0.907 -0.114 7.52 1 94 144 LEU A CA 1
ATOM 1109 C C . LEU A 1 144 ? 0.799 1.005 6.492 1 94 144 LEU A C 1
ATOM 1111 O O . LEU A 1 144 ? 1.659 1.136 5.617 1 94 144 LEU A O 1
ATOM 1115 N N . PRO A 1 145 ? -0.203 1.886 6.531 1 94.25 145 PRO A N 1
ATOM 1116 C CA . PRO A 1 145 ? -0.283 2.943 5.523 1 94.25 145 PRO A CA 1
ATOM 1117 C C . PRO A 1 145 ? 0.892 3.916 5.59 1 94.25 145 PRO A C 1
ATOM 1119 O O . PRO A 1 145 ? 1.402 4.348 4.555 1 94.25 145 PRO A O 1
ATOM 1122 N N . GLN A 1 146 ? 1.338 4.207 6.824 1 94.44 146 GLN A N 1
ATOM 1123 C CA . GLN A 1 146 ? 2.488 5.09 6.988 1 94.44 146 GLN A CA 1
ATOM 1124 C C . GLN A 1 146 ? 3.766 4.43 6.477 1 94.44 146 GLN A C 1
ATOM 1126 O O . GLN A 1 146 ? 4.586 5.074 5.824 1 94.44 146 GLN A O 1
ATOM 1131 N N . GLY A 1 147 ? 3.838 3.217 6.84 1 95.81 147 GLY A N 1
ATOM 1132 C CA . GLY A 1 147 ? 4.992 2.463 6.375 1 95.81 147 GLY A CA 1
ATOM 1133 C C . GLY A 1 147 ? 5.066 2.367 4.859 1 95.81 147 GLY A C 1
ATOM 1134 O O . GLY A 1 147 ? 6.133 2.557 4.273 1 95.81 147 GLY A O 1
ATOM 1135 N N . PHE A 1 148 ? 3.969 2.189 4.262 1 96.25 148 PHE A N 1
ATOM 1136 C CA . PHE A 1 148 ? 3.92 2.129 2.805 1 96.25 148 PHE A CA 1
ATOM 1137 C C . PHE A 1 148 ? 4.293 3.475 2.193 1 96.25 148 PHE A C 1
ATOM 1139 O O . PHE A 1 148 ? 5.062 3.533 1.232 1 96.25 148 PHE A O 1
ATOM 1146 N N . ASN A 1 149 ? 3.686 4.453 2.689 1 96.19 149 ASN A N 1
ATOM 1147 C CA . ASN A 1 149 ? 4.004 5.789 2.189 1 96.19 149 ASN A CA 1
ATOM 1148 C C . ASN A 1 149 ? 5.5 6.078 2.281 1 96.19 149 ASN A C 1
ATOM 1150 O O . ASN A 1 149 ? 6.098 6.59 1.331 1 96.19 149 ASN A O 1
ATOM 1154 N N . TRP A 1 150 ? 6.039 5.801 3.447 1 97.12 150 TRP A N 1
ATOM 1155 C CA . TRP A 1 150 ? 7.469 6 3.652 1 97.12 150 TRP A CA 1
ATOM 1156 C C . TRP A 1 150 ? 8.281 5.191 2.646 1 97.12 150 TRP A C 1
ATOM 1158 O O . TRP A 1 150 ? 9.211 5.711 2.027 1 97.12 150 TRP A O 1
ATOM 1168 N N . ALA A 1 151 ? 7.949 3.918 2.48 1 97.06 151 ALA A N 1
ATOM 1169 C CA . ALA A 1 151 ? 8.648 3.021 1.561 1 97.06 151 ALA A CA 1
ATOM 1170 C C . ALA A 1 151 ? 8.555 3.527 0.124 1 97.06 151 ALA A C 1
ATOM 1172 O O . ALA A 1 151 ? 9.555 3.564 -0.596 1 97.06 151 ALA A O 1
ATOM 1173 N N . TRP A 1 152 ? 7.352 3.898 -0.281 1 96.81 152 TRP A N 1
ATOM 1174 C CA . TRP A 1 152 ? 7.09 4.375 -1.636 1 96.81 152 TRP A CA 1
ATOM 1175 C C . TRP A 1 152 ? 7.938 5.602 -1.955 1 96.81 152 TRP A C 1
ATOM 1177 O O . TRP A 1 152 ? 8.562 5.672 -3.014 1 96.81 152 TRP A O 1
ATOM 1187 N N . ARG A 1 153 ? 7.984 6.516 -1.051 1 96.81 153 ARG A N 1
ATOM 1188 C CA . ARG A 1 153 ? 8.75 7.746 -1.252 1 96.81 153 ARG A CA 1
ATOM 1189 C C . ARG A 1 153 ? 10.242 7.457 -1.308 1 96.81 153 ARG A C 1
ATOM 1191 O O . ARG A 1 153 ? 10.945 7.973 -2.178 1 96.81 153 ARG A O 1
ATOM 1198 N N . THR A 1 154 ? 10.648 6.699 -0.364 1 98.12 154 THR A N 1
ATOM 1199 C CA . THR A 1 154 ? 12.062 6.344 -0.296 1 98.12 154 THR A CA 1
ATOM 1200 C C . THR A 1 154 ? 12.492 5.609 -1.562 1 98.12 154 THR A C 1
ATOM 1202 O O . THR A 1 154 ? 13.539 5.926 -2.141 1 98.12 154 THR A O 1
ATOM 1205 N N . ALA A 1 155 ? 11.703 4.684 -1.98 1 98 155 ALA A N 1
ATOM 1206 C CA . ALA A 1 155 ? 12.023 3.887 -3.162 1 98 155 ALA A CA 1
ATOM 1207 C C . ALA A 1 155 ? 12.047 4.754 -4.418 1 98 155 ALA A C 1
ATOM 1209 O O . ALA A 1 155 ? 12.945 4.613 -5.258 1 98 155 ALA A O 1
ATOM 1210 N N . ASN A 1 156 ? 11.07 5.633 -4.562 1 97.31 156 ASN A N 1
ATOM 1211 C CA . ASN A 1 156 ? 11.023 6.504 -5.734 1 97.31 156 ASN A CA 1
ATOM 1212 C C . ASN A 1 156 ? 12.242 7.414 -5.805 1 97.31 156 ASN A C 1
ATOM 1214 O O . ASN A 1 156 ? 12.766 7.672 -6.887 1 97.31 156 ASN A O 1
ATOM 1218 N N . GLU A 1 157 ? 12.617 7.879 -4.707 1 98.12 157 GLU A N 1
ATOM 1219 C CA . GLU A 1 157 ? 13.82 8.703 -4.645 1 98.12 157 GLU A CA 1
ATOM 1220 C C . GLU A 1 157 ? 15.062 7.906 -5.035 1 98.12 157 GLU A C 1
ATOM 1222 O O . GLU A 1 157 ? 15.812 8.32 -5.918 1 98.12 157 GLU A O 1
ATOM 1227 N N . LEU A 1 158 ? 15.234 6.773 -4.461 1 98.56 158 LEU A N 1
ATOM 1228 C CA . LEU A 1 158 ? 16.469 6 -4.617 1 98.56 158 LEU A CA 1
ATOM 1229 C C . LEU A 1 158 ? 16.516 5.332 -5.988 1 98.56 158 LEU A C 1
ATOM 1231 O O . LEU A 1 158 ? 17.594 5.152 -6.555 1 98.56 158 LEU A O 1
ATOM 1235 N N . ALA A 1 159 ? 15.375 4.91 -6.488 1 98.12 159 ALA A N 1
ATOM 1236 C CA . ALA A 1 159 ? 15.328 4.211 -7.77 1 98.12 159 ALA A CA 1
ATOM 1237 C C . ALA A 1 159 ? 15.867 5.09 -8.898 1 98.12 159 ALA A C 1
ATOM 1239 O O . ALA A 1 159 ? 16.328 4.582 -9.922 1 98.12 159 ALA A O 1
ATOM 1240 N N . THR A 1 160 ? 15.82 6.379 -8.734 1 97.44 160 THR A N 1
ATOM 1241 C CA . THR A 1 160 ? 16.234 7.305 -9.789 1 97.44 160 THR A CA 1
ATOM 1242 C C . THR A 1 160 ? 17.719 7.641 -9.664 1 97.44 160 THR A C 1
ATOM 1244 O O . THR A 1 160 ? 18.281 8.312 -10.531 1 97.44 160 THR A O 1
ATOM 1247 N N . THR A 1 161 ? 18.344 7.176 -8.656 1 98.06 161 THR A N 1
ATOM 1248 C CA . THR A 1 161 ? 19.766 7.449 -8.461 1 98.06 161 THR A CA 1
ATOM 1249 C C . THR A 1 161 ? 20.625 6.41 -9.172 1 98.06 161 THR A C 1
ATOM 1251 O O . THR A 1 161 ? 20.109 5.379 -9.617 1 98.06 161 THR A O 1
ATOM 1254 N N . GLU A 1 162 ? 21.953 6.715 -9.211 1 97.69 162 GLU A N 1
ATOM 1255 C CA . GLU A 1 162 ? 22.906 5.781 -9.805 1 97.69 162 GLU A CA 1
ATOM 1256 C C . GLU A 1 162 ? 23.562 4.91 -8.742 1 97.69 162 GLU A C 1
ATOM 1258 O O . GLU A 1 162 ? 24.516 4.188 -9.031 1 97.69 162 GLU A O 1
ATOM 1263 N N . LEU A 1 163 ? 23.047 4.914 -7.59 1 98.12 163 LEU A N 1
ATOM 1264 C CA . LEU A 1 163 ? 23.625 4.137 -6.5 1 98.12 163 LEU A CA 1
ATOM 1265 C C . LEU A 1 163 ? 23.438 2.643 -6.738 1 98.12 163 LEU A C 1
ATOM 1267 O O . LEU A 1 163 ? 22.375 2.213 -7.184 1 98.12 163 LEU A O 1
ATOM 1271 N N . PRO A 1 164 ? 24.484 1.892 -6.375 1 98.19 164 PRO A N 1
ATOM 1272 C CA . PRO A 1 164 ? 24.281 0.441 -6.398 1 98.19 164 PRO A CA 1
ATOM 1273 C C . PRO A 1 164 ? 23.219 -0.024 -5.406 1 98.19 164 PRO A C 1
ATOM 1275 O O . PRO A 1 164 ? 22.984 0.635 -4.387 1 98.19 164 PRO A O 1
ATOM 1278 N N . ALA A 1 165 ? 22.594 -1.127 -5.707 1 97.88 165 ALA A N 1
ATOM 1279 C CA . ALA A 1 165 ? 21.531 -1.669 -4.859 1 97.88 165 ALA A CA 1
ATOM 1280 C C . ALA A 1 165 ? 22.016 -1.87 -3.43 1 97.88 165 ALA A C 1
ATOM 1282 O O . ALA A 1 165 ? 21.266 -1.646 -2.475 1 97.88 165 ALA A O 1
ATOM 1283 N N . GLU A 1 166 ? 23.25 -2.256 -3.273 1 95.75 166 GLU A N 1
ATOM 1284 C CA . GLU A 1 166 ? 23.828 -2.484 -1.952 1 95.75 166 GLU A CA 1
ATOM 1285 C C . GLU A 1 166 ? 23.859 -1.197 -1.134 1 95.75 166 GLU A C 1
ATOM 1287 O O . GLU A 1 166 ? 23.562 -1.207 0.062 1 95.75 166 GLU A O 1
ATOM 1292 N N . GLU A 1 167 ? 24.172 -0.168 -1.769 1 97.44 167 GLU A N 1
ATOM 1293 C CA . GLU A 1 167 ? 24.219 1.122 -1.087 1 97.44 167 GLU A CA 1
ATOM 1294 C C . GLU A 1 167 ? 22.812 1.616 -0.766 1 97.44 167 GLU A C 1
ATOM 1296 O O . GLU A 1 167 ? 22.578 2.229 0.28 1 97.44 167 GLU A O 1
ATOM 1301 N N . CYS A 1 168 ? 21.906 1.381 -1.683 1 98.06 168 CYS A N 1
ATOM 1302 C CA . CYS A 1 168 ? 20.516 1.709 -1.401 1 98.06 168 CYS A CA 1
ATOM 1303 C C . CYS A 1 168 ? 20.031 0.998 -0.143 1 98.06 168 CYS A C 1
ATOM 1305 O O . CYS A 1 168 ? 19.344 1.594 0.685 1 98.06 168 CYS A O 1
ATOM 1307 N N . ALA A 1 169 ? 20.422 -0.235 -0.005 1 97.12 169 ALA A N 1
ATOM 1308 C CA . ALA A 1 169 ? 20.016 -1.021 1.157 1 97.12 169 ALA A CA 1
ATOM 1309 C C . ALA A 1 169 ? 20.547 -0.399 2.449 1 97.12 169 ALA A C 1
ATOM 1311 O O . ALA A 1 169 ? 19.812 -0.319 3.443 1 97.12 169 ALA A O 1
ATOM 1312 N N . GLU A 1 170 ? 21.719 0.035 2.412 1 96.31 170 GLU A N 1
ATOM 1313 C CA . GLU A 1 170 ? 22.312 0.679 3.58 1 96.31 170 GLU A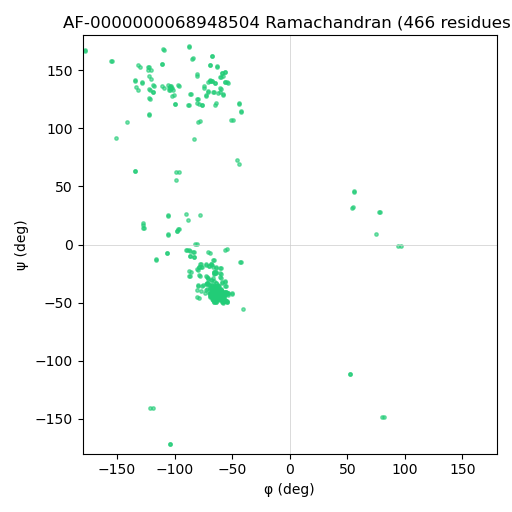 CA 1
ATOM 1314 C C . GLU A 1 170 ? 21.562 1.961 3.941 1 96.31 170 GLU A C 1
ATOM 1316 O O . GLU A 1 170 ? 21.266 2.201 5.113 1 96.31 170 GLU A O 1
ATOM 1321 N N . ILE A 1 171 ? 21.312 2.705 2.947 1 97.56 171 ILE A N 1
ATOM 1322 C CA . ILE A 1 171 ? 20.609 3.965 3.15 1 97.56 171 ILE A CA 1
ATOM 1323 C C . ILE A 1 171 ? 19.219 3.689 3.711 1 97.56 171 ILE A C 1
ATOM 1325 O O . ILE A 1 171 ? 18.781 4.355 4.648 1 97.56 171 ILE A O 1
ATOM 1329 N N . ILE A 1 172 ? 18.562 2.764 3.15 1 97.75 172 ILE A N 1
ATOM 1330 C CA . ILE A 1 172 ? 17.219 2.408 3.576 1 97.75 172 ILE A CA 1
ATOM 1331 C C . ILE A 1 172 ? 17.234 1.954 5.035 1 97.75 172 ILE A C 1
ATOM 1333 O O . ILE A 1 172 ? 16.406 2.385 5.836 1 97.75 172 ILE A O 1
ATOM 1337 N N . ALA A 1 173 ? 18.141 1.12 5.344 1 96.12 173 ALA A N 1
ATOM 1338 C CA . ALA A 1 173 ? 18.25 0.627 6.715 1 96.12 173 ALA A CA 1
ATOM 1339 C C . ALA A 1 173 ? 18.469 1.776 7.695 1 96.12 173 ALA A C 1
ATOM 1341 O O . ALA A 1 173 ? 17.828 1.831 8.75 1 96.12 173 ALA A O 1
ATOM 1342 N N . GLN A 1 174 ? 19.297 2.645 7.348 1 96.25 174 GLN A N 1
ATOM 1343 C CA . GLN A 1 174 ? 19.594 3.791 8.203 1 96.25 174 GLN A CA 1
ATOM 1344 C C . GLN A 1 174 ? 18.359 4.695 8.336 1 96.25 174 GLN A C 1
ATOM 1346 O O . GLN A 1 174 ? 18 5.102 9.438 1 96.25 174 GLN A O 1
ATOM 1351 N N . ARG A 1 175 ? 17.797 4.996 7.23 1 97.25 175 ARG A N 1
ATOM 1352 C CA . ARG A 1 175 ? 16.641 5.879 7.223 1 97.25 175 ARG A CA 1
ATOM 1353 C C . ARG A 1 175 ? 15.469 5.254 7.98 1 97.25 175 ARG A C 1
ATOM 1355 O O . ARG A 1 175 ? 14.688 5.961 8.625 1 97.25 175 ARG A O 1
ATOM 1362 N N . TYR A 1 176 ? 15.328 4.012 7.832 1 96.62 176 TYR A N 1
ATOM 1363 C CA . TYR A 1 176 ? 14.234 3.328 8.508 1 96.62 176 TYR A CA 1
ATOM 1364 C C . TYR A 1 176 ? 14.375 3.416 10.016 1 96.62 176 TYR A C 1
ATOM 1366 O O . TYR A 1 176 ? 13.398 3.662 10.727 1 96.62 176 TYR A O 1
ATOM 1374 N N . GLY A 1 177 ? 15.57 3.168 10.5 1 94.81 177 GLY A N 1
ATOM 1375 C CA . GLY A 1 177 ? 15.812 3.346 11.922 1 94.81 177 GLY A CA 1
ATOM 1376 C C . GLY A 1 177 ? 15.422 4.723 12.43 1 94.81 177 GLY A C 1
ATOM 1377 O O . GLY A 1 177 ? 14.75 4.844 13.461 1 94.81 177 GLY A O 1
ATOM 1378 N N . LYS A 1 178 ? 15.766 5.656 11.695 1 96.56 178 LYS A N 1
ATOM 1379 C CA . LYS A 1 178 ? 15.43 7.031 12.07 1 96.56 178 LYS A CA 1
ATOM 1380 C C . LYS A 1 178 ? 13.922 7.262 12.016 1 96.56 178 LYS A C 1
ATOM 1382 O O . LYS A 1 178 ? 13.367 7.984 12.844 1 96.56 178 LYS A O 1
ATOM 1387 N N . TRP A 1 179 ? 13.344 6.727 11.07 1 96.19 179 TRP A N 1
ATOM 1388 C CA . TRP A 1 179 ? 11.898 6.871 10.914 1 96.19 179 TRP A CA 1
ATOM 1389 C C . TRP A 1 179 ? 11.164 6.199 12.07 1 96.19 179 TRP A C 1
ATOM 1391 O O . TRP A 1 179 ? 10.172 6.738 12.578 1 96.19 179 TRP A O 1
ATOM 1401 N N . GLN A 1 180 ? 11.641 5.074 12.453 1 94.12 180 GLN A N 1
ATOM 1402 C CA . GLN A 1 180 ? 11.047 4.391 13.594 1 94.12 180 GLN A CA 1
ATOM 1403 C C . GLN A 1 180 ? 11.164 5.234 14.859 1 94.12 180 GLN A C 1
ATOM 1405 O O . GLN A 1 180 ? 10.227 5.297 15.664 1 94.12 180 GLN A O 1
ATOM 1410 N N . GLU A 1 181 ? 12.25 5.848 15.016 1 94.69 181 GLU A N 1
ATOM 1411 C CA . GLU A 1 181 ? 12.438 6.762 16.141 1 94.69 181 GLU A CA 1
ATOM 1412 C C . GLU A 1 181 ? 11.453 7.93 16.062 1 94.69 181 GLU A C 1
ATOM 1414 O O . GLU A 1 181 ? 10.875 8.328 17.078 1 94.69 181 GLU A O 1
ATOM 1419 N N . TRP A 1 182 ? 11.375 8.383 14.906 1 93.94 182 TRP A N 1
ATOM 1420 C CA . TRP A 1 182 ? 10.453 9.484 14.672 1 93.94 182 TRP A CA 1
ATOM 1421 C C . TRP A 1 182 ? 9.023 9.07 15 1 93.94 182 TRP A C 1
ATOM 1423 O O . TRP A 1 182 ? 8.281 9.828 15.633 1 93.94 182 TRP A O 1
ATOM 1433 N N . LEU A 1 183 ? 8.617 7.871 14.602 1 93.81 183 LEU A N 1
ATOM 1434 C CA . LEU A 1 183 ? 7.277 7.355 14.867 1 93.81 183 LEU A CA 1
ATOM 1435 C C . LEU A 1 183 ? 7.043 7.203 16.375 1 93.81 183 LEU A C 1
ATOM 1437 O O . LEU A 1 183 ? 5.945 7.477 16.859 1 93.81 183 LEU A O 1
ATOM 1441 N N . ALA A 1 184 ? 8.016 6.816 16.969 1 92.75 184 ALA A N 1
ATOM 1442 C CA . ALA A 1 184 ? 7.91 6.594 18.422 1 92.75 184 ALA A CA 1
ATOM 1443 C C . ALA A 1 184 ? 7.664 7.906 19.156 1 92.75 184 ALA A C 1
ATOM 1445 O O . ALA A 1 184 ? 7.035 7.918 20.219 1 92.75 184 ALA A O 1
ATOM 1446 N N . GLY A 1 185 ? 7.988 8.984 18.656 1 93.81 185 GLY A N 1
ATOM 1447 C CA . GLY A 1 185 ? 7.84 10.273 19.297 1 93.81 185 GLY A CA 1
ATOM 1448 C C . GLY A 1 185 ? 6.594 11.023 18.859 1 93.81 185 GLY A C 1
ATOM 1449 O O . GLY A 1 185 ? 6.441 12.211 19.156 1 93.81 185 GLY A O 1
ATOM 1450 N N . ALA A 1 186 ? 5.785 10.312 18.203 1 91.62 186 ALA A N 1
ATOM 1451 C CA . ALA A 1 186 ? 4.633 10.977 17.594 1 91.62 186 ALA A CA 1
ATOM 1452 C C . ALA A 1 186 ? 3.721 11.578 18.672 1 91.62 186 ALA A C 1
ATOM 1454 O O . ALA A 1 186 ? 3.242 12.703 18.531 1 91.62 186 ALA A O 1
ATOM 1455 N N . ALA A 1 187 ? 3.43 10.82 19.672 1 92 187 ALA A N 1
ATOM 1456 C CA . ALA A 1 187 ? 2.555 11.289 20.75 1 92 187 ALA A CA 1
ATOM 1457 C C . ALA A 1 187 ? 3.131 12.539 21.406 1 92 187 ALA A C 1
ATOM 1459 O O . ALA A 1 187 ? 2.406 13.5 21.688 1 92 187 ALA A O 1
ATOM 1460 N N . GLU A 1 188 ? 4.371 12.508 21.703 1 93.56 188 GLU A N 1
ATOM 1461 C CA . GLU A 1 188 ? 5.039 13.648 22.312 1 93.56 188 GLU A CA 1
ATOM 1462 C C . GLU A 1 188 ? 4.984 14.875 21.406 1 93.56 188 GLU A C 1
ATOM 1464 O O . GLU A 1 188 ? 4.742 15.984 21.875 1 93.56 188 GLU A O 1
ATOM 1469 N N . ARG A 1 189 ? 5.191 14.648 20.25 1 93.75 189 ARG A N 1
ATOM 1470 C CA . ARG A 1 189 ? 5.145 15.758 19.297 1 93.75 189 ARG A CA 1
ATOM 1471 C C . ARG A 1 189 ? 3.742 16.344 19.203 1 93.75 189 ARG A C 1
ATOM 1473 O O . ARG A 1 189 ? 3.576 17.562 19.109 1 93.75 189 ARG A O 1
ATOM 1480 N N . LYS A 1 190 ? 2.82 15.531 19.203 1 93.88 190 LYS A N 1
ATOM 1481 C CA . LYS A 1 190 ? 1.438 16 19.203 1 93.88 190 LYS A CA 1
ATOM 1482 C C . LYS A 1 190 ? 1.146 16.859 20.438 1 93.88 190 LYS A C 1
ATOM 1484 O O . LYS A 1 190 ? 0.542 17.922 20.328 1 93.88 190 LYS A O 1
ATOM 1489 N N . GLN A 1 191 ? 1.588 16.391 21.516 1 95.19 191 GLN A N 1
ATOM 1490 C CA . GLN A 1 191 ? 1.391 17.125 22.75 1 95.19 191 GLN A CA 1
ATOM 1491 C C . GLN A 1 191 ? 2.111 18.469 22.719 1 95.19 191 GLN A C 1
ATOM 1493 O O . GLN A 1 191 ? 1.573 19.484 23.172 1 95.19 191 GLN A O 1
ATOM 1498 N N . ALA A 1 192 ? 3.244 18.438 22.219 1 95.38 192 ALA A N 1
ATOM 1499 C CA . ALA A 1 192 ? 4.016 19.672 22.125 1 95.38 192 ALA A CA 1
ATOM 1500 C C . ALA A 1 192 ? 3.318 20.672 21.203 1 95.38 192 ALA A C 1
ATOM 1502 O O . ALA A 1 192 ? 3.312 21.875 21.484 1 95.38 192 ALA A O 1
ATOM 1503 N N . ARG A 1 193 ? 2.748 20.219 20.234 1 93.12 193 ARG A N 1
ATOM 1504 C CA . ARG A 1 193 ? 2.025 21.078 19.312 1 93.12 193 ARG A CA 1
ATOM 1505 C C . ARG A 1 193 ? 0.794 21.688 19.984 1 93.12 193 ARG A C 1
ATOM 1507 O O . ARG A 1 193 ? 0.491 22.859 19.797 1 93.12 193 ARG A O 1
ATOM 1514 N N . LEU A 1 194 ? 0.174 20.875 20.656 1 95.31 194 LEU A N 1
ATOM 1515 C CA . LEU A 1 194 ? -1.003 21.359 21.375 1 95.31 194 LEU A CA 1
ATOM 1516 C C . LEU A 1 194 ? -0.617 22.406 22.422 1 95.31 194 LEU A C 1
ATOM 1518 O O . LEU A 1 194 ? -1.294 23.422 22.547 1 95.31 194 LEU A O 1
ATOM 1522 N N . ALA A 1 195 ? 0.378 22.141 23.094 1 95.56 195 ALA A N 1
ATOM 1523 C CA . ALA A 1 195 ? 0.862 23.078 24.094 1 95.56 195 ALA A CA 1
ATOM 1524 C C . ALA A 1 195 ? 1.26 24.406 23.453 1 95.56 195 ALA A C 1
ATOM 1526 O O . ALA A 1 195 ? 0.95 25.469 23.984 1 95.56 195 ALA A O 1
ATOM 1527 N N . LYS A 1 196 ? 1.904 24.344 22.422 1 93.69 196 LYS A N 1
ATOM 1528 C CA . LYS A 1 196 ? 2.32 25.547 21.719 1 93.69 196 LYS A CA 1
ATOM 1529 C C . LYS A 1 196 ? 1.114 26.328 21.219 1 93.69 196 LYS A C 1
ATOM 1531 O O . LYS A 1 196 ? 1.104 27.562 21.266 1 93.69 196 LYS A O 1
ATOM 1536 N N . ALA A 1 197 ? 0.163 25.641 20.688 1 91.62 197 ALA A N 1
ATOM 1537 C CA . ALA A 1 197 ? -1.061 26.297 20.234 1 91.62 197 ALA A CA 1
ATOM 1538 C C . ALA A 1 197 ? -1.765 27.016 21.375 1 91.62 197 ALA A C 1
ATOM 1540 O O . ALA A 1 197 ? -2.246 28.141 21.219 1 91.62 197 ALA A O 1
ATOM 1541 N N . GLN A 1 198 ? -1.732 26.391 22.453 1 94.06 198 GLN A N 1
ATOM 1542 C CA . GLN A 1 198 ? -2.346 26.984 23.641 1 94.06 198 GLN A CA 1
ATOM 1543 C C . GLN A 1 198 ? -1.562 28.203 24.109 1 94.06 198 GLN A C 1
ATOM 1545 O O . GLN A 1 198 ? -2.148 29.234 24.453 1 94.06 198 GLN A O 1
ATOM 1550 N N . ALA A 1 199 ? -0.338 28.047 24.125 1 93.38 199 ALA A N 1
ATOM 1551 C CA . ALA A 1 199 ? 0.516 29.172 24.516 1 93.38 199 ALA A CA 1
ATOM 1552 C C . ALA A 1 199 ? 0.33 30.359 23.578 1 93.38 199 ALA A C 1
ATOM 1554 O O . ALA A 1 199 ? 0.302 31.516 24.016 1 93.38 199 ALA A O 1
ATOM 1555 N N . ASN A 1 200 ? 0.281 30.094 22.344 1 88.5 200 ASN A N 1
ATOM 1556 C CA . ASN A 1 200 ? 0.06 31.141 21.359 1 88.5 200 ASN A CA 1
ATOM 1557 C C . ASN A 1 200 ? -1.288 31.828 21.562 1 88.5 200 ASN A C 1
ATOM 1559 O O . ASN A 1 200 ? -1.394 33.062 21.438 1 88.5 200 ASN A O 1
ATOM 1563 N N . ALA A 1 201 ? -2.279 31.078 21.828 1 90.75 201 ALA A N 1
ATOM 1564 C CA . ALA A 1 201 ? -3.6 31.641 22.094 1 90.75 201 ALA A CA 1
ATOM 1565 C C . ALA A 1 201 ? -3.568 32.562 23.312 1 90.75 201 ALA A C 1
ATOM 1567 O O . ALA A 1 201 ? -4.145 33.656 23.297 1 90.75 201 ALA A O 1
ATOM 1568 N N . GLN A 1 202 ? -2.91 32.188 24.328 1 92.31 202 GLN A N 1
ATOM 1569 C CA . GLN A 1 202 ? -2.787 32.969 25.547 1 92.31 202 GLN A CA 1
ATOM 1570 C C . GLN A 1 202 ? -1.991 34.25 25.281 1 92.31 202 GLN A C 1
ATOM 1572 O O . GLN A 1 202 ? -2.311 35.312 25.828 1 92.31 202 GLN A O 1
ATOM 1577 N N . TYR A 1 203 ? -0.969 34.062 24.453 1 90.06 203 TYR A N 1
ATOM 1578 C CA . TYR A 1 203 ? -0.15 35.188 24.094 1 90.06 203 TYR A CA 1
ATOM 1579 C C . TYR A 1 203 ? -0.977 36.25 23.375 1 90.06 203 TYR A C 1
ATOM 1581 O O . TYR A 1 203 ? -0.886 37.438 23.672 1 90.06 203 TYR A O 1
ATOM 1589 N N . ILE A 1 204 ? -1.797 35.812 22.484 1 89.62 204 ILE A N 1
ATOM 1590 C CA . ILE A 1 204 ? -2.65 36.719 21.719 1 89.62 204 ILE A CA 1
ATOM 1591 C C . ILE A 1 204 ? -3.639 37.406 22.656 1 89.62 204 ILE A C 1
ATOM 1593 O O . ILE A 1 204 ? -3.855 38.625 22.547 1 89.62 204 ILE A O 1
ATOM 1597 N N . GLU A 1 205 ? -4.168 36.75 23.562 1 90.19 205 GLU A N 1
ATOM 1598 C CA . GLU A 1 205 ? -5.082 37.344 24.531 1 90.19 205 GLU A CA 1
ATOM 1599 C C . GLU A 1 205 ? -4.367 38.375 25.422 1 90.19 205 GLU A C 1
ATOM 1601 O O . GLU A 1 205 ? -4.922 39.406 25.734 1 90.19 205 GLU A O 1
ATOM 1606 N N . SER A 1 206 ? -3.182 38.031 25.797 1 89.25 206 SER A N 1
ATOM 1607 C CA . SER A 1 206 ? -2.393 38.969 26.609 1 89.25 206 SER A CA 1
ATOM 1608 C C . SER A 1 206 ? -2.096 40.25 25.859 1 89.25 206 SER A C 1
ATOM 1610 O O . SER A 1 206 ? -2.113 41.344 26.438 1 89.25 206 SER A O 1
ATOM 1612 N N . LEU A 1 207 ? -1.861 40.062 24.547 1 86.88 207 LEU A N 1
ATOM 1613 C CA . LEU A 1 207 ? -1.601 41.25 23.734 1 86.88 207 LEU A CA 1
ATOM 1614 C C . LEU A 1 207 ? -2.842 42.125 23.625 1 86.88 207 LEU A C 1
ATOM 1616 O O . LEU A 1 207 ? -2.744 43.344 23.672 1 86.88 207 LEU A O 1
ATOM 1620 N N . LYS A 1 208 ? -3.955 41.5 23.578 1 85.88 208 LYS A N 1
ATOM 1621 C CA . LYS A 1 208 ? -5.215 42.25 23.516 1 85.88 208 LYS A CA 1
ATOM 1622 C C . LYS A 1 208 ? -5.457 43 24.828 1 85.88 208 LYS A C 1
ATOM 1624 O O . LYS A 1 208 ? -5.883 44.156 24.797 1 85.88 208 LYS A O 1
ATOM 1629 N N . GLU A 1 209 ? -5.082 42.469 25.891 1 87.44 209 GLU A N 1
ATOM 1630 C CA . GLU A 1 209 ? -5.312 43.062 27.188 1 87.44 209 GLU A CA 1
ATOM 1631 C C . GLU A 1 209 ? -4.285 44.156 27.484 1 87.44 209 GLU A C 1
ATOM 1633 O O . GLU A 1 209 ? -4.621 45.188 28.062 1 87.44 209 GLU A O 1
ATOM 1638 N N . THR A 1 210 ? -3.092 43.812 27.062 1 87.81 210 THR A N 1
ATOM 1639 C CA . THR A 1 210 ? -2.006 44.75 27.359 1 87.81 210 THR A CA 1
ATOM 1640 C C . THR A 1 210 ? -2.199 46.062 26.625 1 87.81 210 THR A C 1
ATOM 1642 O O . THR A 1 210 ? -1.794 47.125 27.109 1 87.81 210 THR A O 1
ATOM 1645 N N . ARG A 1 211 ? -2.916 46.031 25.578 1 84.31 211 ARG A N 1
ATOM 1646 C CA . ARG A 1 211 ? -3.18 47.281 24.859 1 84.31 211 ARG A CA 1
ATOM 1647 C C . ARG A 1 211 ? -4.004 48.25 25.688 1 84.31 211 ARG A C 1
ATOM 1649 O O . ARG A 1 211 ? -3.705 49.438 25.75 1 84.31 211 ARG A O 1
ATOM 1656 N N . PHE A 1 212 ? -4.871 47.75 26.422 1 84.62 212 PHE A N 1
ATOM 1657 C CA . PHE A 1 212 ? -5.727 48.594 27.25 1 84.62 212 PHE A CA 1
ATOM 1658 C C . PHE A 1 212 ? -5 49.031 28.516 1 84.62 212 PHE A C 1
ATOM 1660 O O . PHE A 1 212 ? -5.16 50.156 28.969 1 84.62 212 PHE A O 1
ATOM 1667 N N . LEU A 1 213 ? -4.199 48.156 29.031 1 87.44 213 LEU A N 1
ATOM 1668 C CA . LEU A 1 213 ? -3.414 48.469 30.203 1 87.44 213 LEU A CA 1
ATOM 1669 C C . LEU A 1 213 ? -2.41 49.594 29.891 1 87.44 213 LEU A C 1
ATOM 1671 O O . LEU A 1 213 ? -2.266 50.531 30.672 1 87.44 213 LEU A O 1
ATOM 1675 N N . LEU A 1 214 ? -1.843 49.438 28.719 1 87 214 LEU A N 1
ATOM 1676 C CA . LEU A 1 214 ? -0.841 50.438 28.344 1 87 214 LEU A CA 1
ATOM 1677 C C . LEU A 1 214 ? -1.495 51.781 28.016 1 87 214 LEU A C 1
ATOM 1679 O O . LEU A 1 214 ? -0.933 52.812 28.312 1 87 214 LEU A O 1
ATOM 1683 N N . ALA A 1 215 ? -2.67 51.719 27.453 1 86.94 215 ALA A N 1
ATOM 1684 C CA . ALA A 1 215 ? -3.445 52.938 27.234 1 86.94 215 ALA A CA 1
ATOM 1685 C C . ALA A 1 215 ? -3.768 53.625 28.562 1 86.94 215 ALA A C 1
ATOM 1687 O O . ALA A 1 215 ? -3.637 54.844 28.688 1 86.94 215 ALA A O 1
ATOM 1688 N N . GLY A 1 216 ? -4.125 52.906 29.609 1 87.44 216 GLY A N 1
ATOM 1689 C CA . GLY A 1 216 ? -4.406 53.438 30.938 1 87.44 216 GLY A CA 1
ATOM 1690 C C . GLY A 1 216 ? -3.188 54.031 31.609 1 87.44 216 GLY A C 1
ATOM 1691 O O . GLY A 1 216 ? -3.254 55.125 32.156 1 87.44 216 GLY A O 1
ATOM 1692 N N . LEU A 1 217 ? -2.086 53.312 31.5 1 89.12 217 LEU A N 1
ATOM 1693 C CA . LEU A 1 217 ? -0.837 53.812 32.062 1 89.12 217 LEU A CA 1
ATOM 1694 C C . LEU A 1 217 ? -0.396 55.094 31.359 1 89.12 217 LEU A C 1
ATOM 1696 O O . LEU A 1 217 ? 0.074 56.031 32 1 89.12 217 LEU A O 1
ATOM 1700 N N . GLY A 1 218 ? -0.524 55.062 30.062 1 87.06 218 GLY A N 1
ATOM 1701 C CA . GLY A 1 218 ? -0.261 56.281 29.312 1 87.06 218 GLY A CA 1
ATOM 1702 C C . GLY A 1 218 ? -1.103 57.469 29.766 1 87.06 218 GLY A C 1
ATOM 1703 O O . GLY A 1 218 ? -0.588 58.562 29.953 1 87.06 218 GLY A O 1
ATOM 1704 N N . PHE A 1 219 ? -2.342 57.219 30 1 90.5 219 PHE A N 1
ATOM 1705 C CA . PHE A 1 219 ? -3.254 58.25 30.484 1 90.5 219 PHE A CA 1
ATOM 1706 C C . PHE A 1 219 ? -2.791 58.781 31.828 1 90.5 219 PHE A C 1
ATOM 1708 O O . PHE A 1 219 ? -2.727 60 32.031 1 90.5 219 PHE A O 1
ATOM 1715 N N . MET A 1 220 ? -2.385 57.969 32.781 1 92.38 220 MET A N 1
ATOM 1716 C CA . MET A 1 220 ? -1.948 58.375 34.125 1 92.38 220 MET A CA 1
ATOM 1717 C C . MET A 1 220 ? -0.655 59.188 34.031 1 92.38 220 MET A C 1
ATOM 1719 O O . MET A 1 220 ? -0.526 60.219 34.688 1 92.38 220 MET A O 1
ATOM 1723 N N . ALA A 1 221 ? 0.237 58.688 33.25 1 91.81 221 ALA A N 1
ATOM 1724 C CA . ALA A 1 221 ? 1.497 59.406 33.062 1 91.81 221 ALA A CA 1
ATOM 1725 C C . ALA A 1 221 ? 1.26 60.781 32.438 1 91.81 221 ALA A C 1
ATOM 1727 O O . ALA A 1 221 ? 1.875 61.781 32.812 1 91.81 221 ALA A O 1
ATOM 1728 N N . GLY A 1 222 ? 0.363 60.781 31.484 1 89.31 222 GLY A N 1
ATOM 1729 C CA . GLY A 1 222 ? -0.006 62.031 30.859 1 89.31 222 GLY A CA 1
ATOM 1730 C C . GLY A 1 222 ? -0.645 63 31.812 1 89.31 222 GLY A C 1
ATOM 1731 O O . GLY A 1 222 ? -0.323 64.188 31.797 1 89.31 222 GLY A O 1
ATOM 1732 N N . MET A 1 223 ? -1.513 62.5 32.625 1 90.75 223 MET A N 1
ATOM 1733 C CA . MET A 1 223 ? -2.17 63.344 33.625 1 90.75 223 MET A CA 1
ATOM 1734 C C . MET A 1 223 ? -1.147 64 34.531 1 90.75 223 MET A C 1
ATOM 1736 O O . MET A 1 223 ? -1.229 65.188 34.812 1 90.75 223 MET A O 1
ATOM 1740 N N . LEU A 1 224 ? -0.15 63.25 35 1 92 224 LEU A N 1
ATOM 1741 C CA . LEU A 1 224 ? 0.903 63.75 35.875 1 92 224 LEU A CA 1
ATOM 1742 C C . LEU A 1 224 ? 1.758 64.75 35.156 1 92 224 LEU A C 1
ATOM 1744 O O . LEU A 1 224 ? 2.039 65.875 35.719 1 92 224 LEU A O 1
ATOM 1748 N N . ALA A 1 225 ? 2.049 64.5 33.938 1 89.62 225 ALA A N 1
ATOM 1749 C CA . ALA A 1 225 ? 2.855 65.375 33.156 1 89.62 225 ALA A CA 1
ATOM 1750 C C . ALA A 1 225 ? 2.1 66.688 32.875 1 89.62 225 ALA A C 1
ATOM 1752 O O . ALA A 1 225 ? 2.66 67.812 33 1 89.62 225 ALA A O 1
ATOM 1753 N N . GLY A 1 226 ? 0.849 66.562 32.531 1 87 226 GLY A N 1
ATOM 1754 C CA . GLY A 1 226 ? 0.026 67.75 32.281 1 87 226 GLY A CA 1
ATOM 1755 C C . GLY A 1 226 ? -0.146 68.625 33.5 1 87 226 GLY A C 1
ATOM 1756 O O . GLY A 1 226 ? -0.055 69.812 33.438 1 87 226 GLY A O 1
ATOM 1757 N N . ALA A 1 227 ? -0.238 68 34.625 1 86.81 227 ALA A N 1
ATOM 1758 C CA . ALA A 1 227 ? -0.374 68.75 35.875 1 86.81 227 ALA A CA 1
ATOM 1759 C C . ALA A 1 227 ? 0.92 69.5 36.219 1 86.81 227 ALA A C 1
ATOM 1761 O O . ALA A 1 227 ? 0.894 70.625 36.625 1 86.81 227 ALA A O 1
ATOM 1762 N N . MET A 1 228 ? 1.975 68.875 36.031 1 89.75 228 MET A N 1
ATOM 1763 C CA . MET A 1 228 ? 3.271 69.438 36.344 1 89.75 228 MET A CA 1
ATOM 1764 C C . MET A 1 228 ? 3.545 70.625 35.438 1 89.75 228 MET A C 1
ATOM 1766 O O . MET A 1 228 ? 4.02 71.688 35.938 1 89.75 228 MET A O 1
ATOM 1770 N N . ILE A 1 229 ? 3.201 70.562 34.25 1 87.31 229 ILE A N 1
ATOM 1771 C CA . ILE A 1 229 ? 3.4 71.625 33.281 1 87.31 229 ILE A CA 1
ATOM 1772 C C . ILE A 1 229 ? 2.504 72.812 33.656 1 87.31 229 ILE A C 1
ATOM 1774 O O . ILE A 1 229 ? 2.957 74 33.656 1 87.31 229 ILE A O 1
ATOM 1778 N N . ALA A 1 230 ? 1.283 72.562 34 1 85.06 230 ALA A N 1
ATOM 1779 C CA . ALA A 1 230 ? 0.343 73.625 34.344 1 85.06 230 ALA A CA 1
ATOM 1780 C C . ALA A 1 230 ? 0.779 74.312 35.625 1 85.06 230 ALA A C 1
ATOM 1782 O O . ALA A 1 230 ? 0.692 75.562 35.719 1 85.06 230 ALA A O 1
ATOM 1783 N N . LEU A 1 231 ? 1.453 73.688 36.562 1 82.75 231 LEU A N 1
ATOM 1784 C CA . LEU A 1 231 ? 1.893 74.312 37.844 1 82.75 231 LEU A CA 1
ATOM 1785 C C . LEU A 1 231 ? 3.135 75.125 37.625 1 82.75 231 LEU A C 1
ATOM 1787 O O . LEU A 1 231 ? 3.35 76.125 38.375 1 82.75 231 LEU A O 1
ATOM 1791 N N . GLN A 1 232 ? 3.826 74.938 36.719 1 85.06 232 GLN A N 1
ATOM 1792 C CA . GLN A 1 232 ? 5.016 75.75 36.438 1 85.06 232 GLN A CA 1
ATOM 1793 C C . GLN A 1 232 ? 4.648 77.062 35.812 1 85.06 232 GLN A C 1
ATOM 1795 O O . GLN A 1 232 ? 5.344 78.062 36 1 85.06 232 GLN A O 1
ATOM 1800 N N . PHE A 1 233 ? 3.609 77.125 35.156 1 79.88 233 PHE A N 1
ATOM 1801 C CA . PHE A 1 233 ? 3.209 78.375 34.5 1 79.88 233 PHE A CA 1
ATOM 1802 C C . PHE A 1 233 ? 2.408 79.25 35.469 1 79.88 233 PHE A C 1
ATOM 1804 O O . PHE A 1 233 ? 2.234 80.438 35.219 1 79.88 233 PHE A O 1
ATOM 1811 N N . VAL A 1 234 ? 1.787 78.75 36.344 1 74 234 VAL A N 1
ATOM 1812 C CA . VAL A 1 234 ? 1.044 79.562 37.281 1 74 234 VAL A CA 1
ATOM 1813 C C . VAL A 1 234 ? 1.967 80 38.438 1 74 234 VAL A C 1
ATOM 1815 O O . VAL A 1 234 ? 1.678 80.938 39.156 1 74 234 VAL A O 1
ATOM 1818 N N . ALA A 1 235 ? 3.092 79.438 38.469 1 54.06 235 ALA A N 1
ATOM 1819 C CA . ALA A 1 235 ? 4.047 80 39.406 1 54.06 235 ALA A CA 1
ATOM 1820 C C . ALA A 1 235 ? 4.922 81.062 38.719 1 54.06 235 ALA A C 1
ATOM 1822 O O . ALA A 1 235 ? 5.168 81 37.5 1 54.06 235 ALA A O 1
ATOM 1823 N N . MET B 1 1 ? -14.68 -10.68 -48.125 1 34.34 1 MET B N 1
ATOM 1824 C CA . MET B 1 1 ? -13.922 -11.852 -47.688 1 34.34 1 MET B CA 1
ATOM 1825 C C . MET B 1 1 ? -14.617 -12.539 -46.531 1 34.34 1 MET B C 1
ATOM 1827 O O . MET B 1 1 ? -14.93 -11.906 -45.5 1 34.34 1 MET B O 1
ATOM 1831 N N . GLN B 1 2 ? -15.414 -13.617 -46.719 1 37.22 2 GLN B N 1
ATOM 1832 C CA . GLN B 1 2 ? -16.109 -14.43 -45.719 1 37.22 2 GLN B CA 1
ATOM 1833 C C . GLN B 1 2 ? -15.148 -14.883 -44.625 1 37.22 2 GLN B C 1
ATOM 1835 O O . GLN B 1 2 ? -14.031 -15.328 -44.906 1 37.22 2 GLN B O 1
ATOM 1840 N N . VAL B 1 3 ? -15.328 -14.25 -43.469 1 48.09 3 VAL B N 1
ATOM 1841 C CA . VAL B 1 3 ? -14.547 -14.727 -42.344 1 48.09 3 VAL B CA 1
ATOM 1842 C C . VAL B 1 3 ? -14.602 -16.25 -42.281 1 48.09 3 VAL B C 1
ATOM 1844 O O . VAL B 1 3 ? -15.664 -16.828 -42.062 1 48.09 3 VAL B O 1
ATOM 1847 N N . SER B 1 4 ? -14.039 -16.922 -43.031 1 50.38 4 SER B N 1
ATOM 1848 C CA . SER B 1 4 ? -13.977 -18.375 -43.188 1 50.38 4 SER B CA 1
ATOM 1849 C C . SER B 1 4 ? -13.508 -19.047 -41.906 1 50.38 4 SER B C 1
ATOM 1851 O O . SER B 1 4 ? -13.336 -20.266 -41.875 1 50.38 4 SER B O 1
ATOM 1853 N N . SER B 1 5 ? -13.148 -18.234 -40.906 1 51.84 5 SER B N 1
ATOM 1854 C CA . SER B 1 5 ? -12.625 -18.938 -39.75 1 51.84 5 SER B CA 1
ATOM 1855 C C . SER B 1 5 ? -13.758 -19.5 -38.906 1 51.84 5 SER B C 1
ATOM 1857 O O . SER B 1 5 ? -14.828 -18.906 -38.812 1 51.84 5 SER B O 1
ATOM 1859 N N . PRO B 1 6 ? -13.797 -20.781 -38.594 1 53.16 6 PRO B N 1
ATOM 1860 C CA . PRO B 1 6 ? -14.836 -21.344 -37.719 1 53.16 6 PRO B CA 1
ATOM 1861 C C . PRO B 1 6 ? -15.148 -20.469 -36.5 1 53.16 6 PRO B C 1
ATOM 1863 O O . PRO B 1 6 ? -14.242 -19.922 -35.875 1 53.16 6 PRO B O 1
ATOM 1866 N N . VAL B 1 7 ? -16.328 -19.984 -36.531 1 55.38 7 VAL B N 1
ATOM 1867 C CA . VAL B 1 7 ? 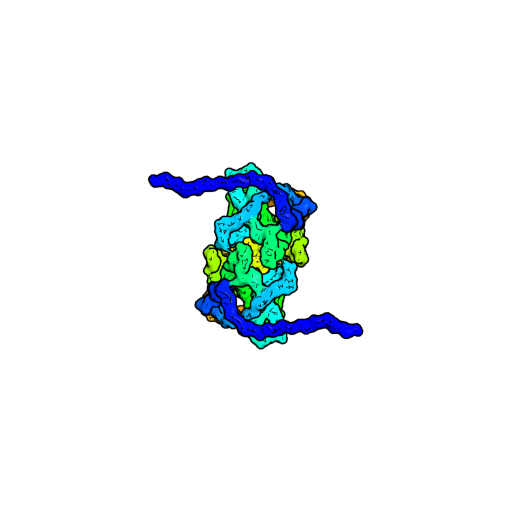-16.844 -19.219 -35.375 1 55.38 7 VAL B CA 1
ATOM 1868 C C . VAL B 1 7 ? -17.266 -20.188 -34.281 1 55.38 7 VAL B C 1
ATOM 1870 O O . VAL B 1 7 ? -18.016 -21.141 -34.531 1 55.38 7 VAL B O 1
ATOM 1873 N N . LYS B 1 8 ? -16.5 -20.281 -33.219 1 54.78 8 LYS B N 1
ATOM 1874 C CA . LYS B 1 8 ? -16.875 -21.062 -32.062 1 54.78 8 LYS B CA 1
ATOM 1875 C C . LYS B 1 8 ? -17.516 -20.188 -30.984 1 54.78 8 LYS B C 1
ATOM 1877 O O . LYS B 1 8 ? -17.297 -18.969 -30.969 1 54.78 8 LYS B O 1
ATOM 1882 N N . ALA B 1 9 ? -18.672 -20.703 -30.359 1 53.25 9 ALA B N 1
ATOM 1883 C CA . ALA B 1 9 ? -19.297 -20.016 -29.25 1 53.25 9 ALA B CA 1
ATOM 1884 C C . ALA B 1 9 ? -19.125 -20.797 -27.938 1 53.25 9 ALA B C 1
ATOM 1886 O O . ALA B 1 9 ? -19.094 -22.016 -27.953 1 53.25 9 ALA B O 1
ATOM 1887 N N . LEU B 1 10 ? -18.797 -20.078 -26.859 1 60.75 10 LEU B N 1
ATOM 1888 C CA . LEU B 1 10 ? -18.75 -20.688 -25.531 1 60.75 10 LEU B CA 1
ATOM 1889 C C . LEU B 1 10 ? -20.156 -20.797 -24.938 1 60.75 10 LEU B C 1
ATOM 1891 O O . LEU B 1 10 ? -20.984 -19.906 -25.125 1 60.75 10 LEU B O 1
ATOM 1895 N N . ARG B 1 11 ? -20.531 -22.172 -24.609 1 65.75 11 ARG B N 1
ATOM 1896 C CA . ARG B 1 11 ? -21.797 -22.375 -23.922 1 65.75 11 ARG B CA 1
ATOM 1897 C C . ARG B 1 11 ? -21.562 -22.688 -22.438 1 65.75 11 ARG B C 1
ATOM 1899 O O . ARG B 1 11 ? -20.641 -23.422 -22.094 1 65.75 11 ARG B O 1
ATOM 1906 N N . GLN B 1 12 ? -22.375 -22 -21.609 1 70.19 12 GLN B N 1
ATOM 1907 C CA . GLN B 1 12 ? -22.312 -22.281 -20.188 1 70.19 12 GLN B CA 1
ATOM 1908 C C . GLN B 1 12 ? -23.031 -23.594 -19.844 1 70.19 12 GLN B C 1
ATOM 1910 O O . GLN B 1 12 ? -24.109 -23.859 -20.375 1 70.19 12 GLN B O 1
ATOM 1915 N N . ALA B 1 13 ? -22.328 -24.5 -19.312 1 72.12 13 ALA B N 1
ATOM 1916 C CA . ALA B 1 13 ? -22.938 -25.734 -18.812 1 72.12 13 ALA B CA 1
ATOM 1917 C C . ALA B 1 13 ? -22.703 -25.891 -17.312 1 72.12 13 ALA B C 1
ATOM 1919 O O . ALA B 1 13 ? -21.672 -25.484 -16.781 1 72.12 13 ALA B O 1
ATOM 1920 N N . GLU B 1 14 ? -23.828 -26.328 -16.672 1 74.88 14 GLU B N 1
ATOM 1921 C CA . GLU B 1 14 ? -23.656 -26.609 -15.25 1 74.88 14 GLU B CA 1
ATOM 1922 C C . GLU B 1 14 ? -22.688 -27.766 -15.031 1 74.88 14 GLU B C 1
ATOM 1924 O O . GLU B 1 14 ? -22.766 -28.797 -15.719 1 74.88 14 GLU B O 1
ATOM 1929 N N . VAL B 1 15 ? -21.656 -27.406 -14.281 1 74.5 15 VAL B N 1
ATOM 1930 C CA . VAL B 1 15 ? -20.703 -28.469 -13.969 1 74.5 15 VAL B CA 1
ATOM 1931 C C . VAL B 1 15 ? -20.562 -28.609 -12.461 1 74.5 15 VAL B C 1
ATOM 1933 O O . VAL B 1 15 ? -20.891 -27.672 -11.711 1 74.5 15 VAL B O 1
ATOM 1936 N N . THR B 1 16 ? -20.266 -29.891 -12.07 1 81.94 16 THR B N 1
ATOM 1937 C CA . THR B 1 16 ? -19.875 -30.047 -10.672 1 81.94 16 THR B CA 1
ATOM 1938 C C . THR B 1 16 ? -18.656 -29.188 -10.344 1 81.94 16 THR B C 1
ATOM 1940 O O . THR B 1 16 ? -17.672 -29.203 -11.07 1 81.94 16 THR B O 1
ATOM 1943 N N . PRO B 1 17 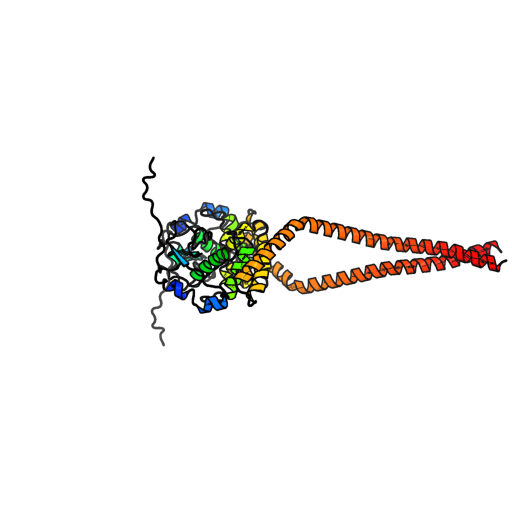? -18.812 -28.453 -9.297 1 81.5 17 PRO B N 1
ATOM 1944 C CA . PRO B 1 17 ? -17.672 -27.609 -8.945 1 81.5 17 PRO B CA 1
ATOM 1945 C C . PRO B 1 17 ? -16.422 -28.422 -8.648 1 81.5 17 PRO B C 1
ATOM 1947 O O . PRO B 1 17 ? -16.484 -29.422 -7.938 1 81.5 17 PRO B O 1
ATOM 1950 N N . PRO B 1 18 ? -15.344 -27.938 -9.219 1 83.94 18 PRO B N 1
ATOM 1951 C CA . PRO B 1 18 ? -14.094 -28.594 -8.828 1 83.94 18 PRO B CA 1
ATOM 1952 C C . PRO B 1 18 ? -13.891 -28.609 -7.312 1 83.94 18 PRO B C 1
ATOM 1954 O O . PRO B 1 18 ? -14.203 -27.625 -6.633 1 83.94 18 PRO B O 1
ATOM 1957 N N . PRO B 1 19 ? -13.422 -29.656 -6.793 1 86.56 19 PRO B N 1
ATOM 1958 C CA . PRO B 1 19 ? -13.281 -29.781 -5.34 1 86.56 19 PRO B CA 1
ATOM 1959 C C . PRO B 1 19 ? -12.492 -28.641 -4.719 1 86.56 19 PRO B C 1
ATOM 1961 O O . PRO B 1 19 ? -12.836 -28.156 -3.639 1 86.56 19 PRO B O 1
ATOM 1964 N N . ALA B 1 20 ? -11.406 -28.203 -5.348 1 88.12 20 ALA B N 1
ATOM 1965 C CA . ALA B 1 20 ? -10.578 -27.141 -4.812 1 88.12 20 ALA B CA 1
ATOM 1966 C C . ALA B 1 20 ? -11.367 -25.828 -4.699 1 88.12 20 ALA B C 1
ATOM 1968 O O . ALA B 1 20 ? -11.188 -25.062 -3.752 1 88.12 20 ALA B O 1
ATOM 1969 N N . LEU B 1 21 ? -12.227 -25.641 -5.652 1 89.69 21 LEU B N 1
ATOM 1970 C CA . LEU B 1 21 ? -13.055 -24.453 -5.648 1 89.69 21 LEU B CA 1
ATOM 1971 C C . LEU B 1 21 ? -14.07 -24.5 -4.516 1 89.69 21 LEU B C 1
ATOM 1973 O O . LEU B 1 21 ? -14.25 -23.516 -3.791 1 89.69 21 LEU B O 1
ATOM 1977 N N . ALA B 1 22 ? -14.633 -25.625 -4.379 1 89.75 22 ALA B N 1
ATOM 1978 C CA . ALA B 1 22 ? -15.609 -25.812 -3.307 1 89.75 22 ALA B CA 1
ATOM 1979 C C . ALA B 1 22 ? -14.961 -25.641 -1.937 1 89.75 22 ALA B C 1
ATOM 1981 O O . ALA B 1 22 ? -15.547 -25.047 -1.03 1 89.75 22 ALA B O 1
ATOM 1982 N N . ALA B 1 23 ? -13.797 -26.141 -1.822 1 90.44 23 ALA B N 1
ATOM 1983 C CA . ALA B 1 23 ? -13.078 -26.062 -0.553 1 90.44 23 ALA B CA 1
ATOM 1984 C C . ALA B 1 23 ? -12.688 -24.625 -0.232 1 90.44 23 ALA B C 1
ATOM 1986 O O . ALA B 1 23 ? -12.602 -24.25 0.938 1 90.44 23 ALA B O 1
ATOM 1987 N N . ALA B 1 24 ? -12.453 -23.859 -1.246 1 91.94 24 ALA B N 1
ATOM 1988 C CA . ALA B 1 24 ? -11.992 -22.484 -1.069 1 91.94 24 ALA B CA 1
ATOM 1989 C C . ALA B 1 24 ? -13.156 -21.562 -0.707 1 91.94 24 ALA B C 1
ATOM 1991 O O . ALA B 1 24 ? -12.953 -20.469 -0.163 1 91.94 24 ALA B O 1
ATOM 1992 N N . MET B 1 25 ? -14.344 -22.016 -0.993 1 91.38 25 MET B N 1
ATOM 1993 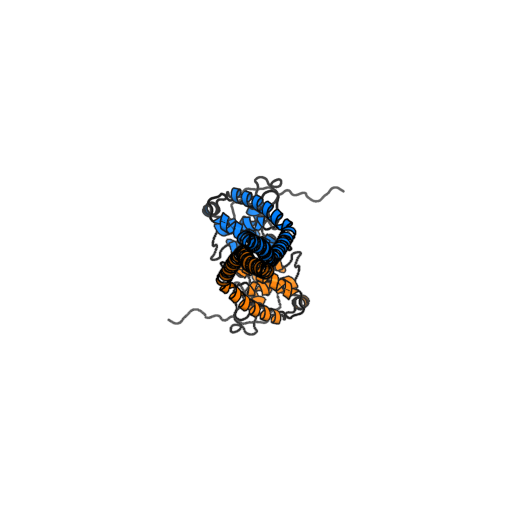C CA . MET B 1 25 ? -15.492 -21.109 -0.839 1 91.38 25 MET B CA 1
ATOM 1994 C C . MET B 1 25 ? -16.641 -21.812 -0.121 1 91.38 25 MET B C 1
ATOM 1996 O O . MET B 1 25 ? -17.75 -21.906 -0.655 1 91.38 25 MET B O 1
ATOM 2000 N N . PRO B 1 26 ? -16.406 -22.172 1.049 1 89.75 26 PRO B N 1
ATOM 2001 C CA . PRO B 1 26 ? -17.5 -22.797 1.791 1 89.75 26 PRO B CA 1
ATOM 2002 C C . PRO B 1 26 ? -18.641 -21.828 2.1 1 89.75 26 PRO B C 1
ATOM 2004 O O . PRO B 1 26 ? -18.422 -20.609 2.109 1 89.75 26 PRO B O 1
ATOM 2007 N N . THR B 1 27 ? -19.719 -22.375 2.402 1 88.5 27 THR B N 1
ATOM 2008 C CA . THR B 1 27 ? -20.938 -21.578 2.602 1 88.5 27 THR B CA 1
ATOM 2009 C C . THR B 1 27 ? -20.766 -20.594 3.752 1 88.5 27 THR B C 1
ATOM 2011 O O . THR B 1 27 ? -21.203 -19.453 3.666 1 88.5 27 THR B O 1
ATOM 2014 N N . HIS B 1 28 ? -20.172 -20.969 4.812 1 92.75 28 HIS B N 1
ATOM 2015 C CA . HIS B 1 28 ? -20.031 -20.125 5.992 1 92.75 28 HIS B CA 1
ATOM 2016 C C . HIS B 1 28 ? -19.141 -18.922 5.707 1 92.75 28 HIS B C 1
ATOM 2018 O O . HIS B 1 28 ? -19.203 -17.922 6.414 1 92.75 28 HIS B O 1
ATOM 2024 N N . LEU B 1 29 ? -18.281 -19.062 4.754 1 94.81 29 LEU B N 1
ATOM 2025 C CA . LEU B 1 29 ? -17.453 -17.938 4.348 1 94.81 29 LEU B CA 1
ATOM 2026 C C . LEU B 1 29 ? -18.297 -16.766 3.885 1 94.81 29 LEU B C 1
ATOM 2028 O O . LEU B 1 29 ? -18.016 -15.609 4.238 1 94.81 29 LEU B O 1
ATOM 2032 N N . PHE B 1 30 ? -19.328 -16.984 3.16 1 95.38 30 PHE B N 1
ATOM 2033 C CA . PHE B 1 30 ? -20.141 -15.93 2.584 1 95.38 30 PHE B CA 1
ATOM 2034 C C . PHE B 1 30 ? -20.969 -15.234 3.66 1 95.38 30 PHE B C 1
ATOM 2036 O O . PHE B 1 30 ? -21.281 -14.047 3.549 1 95.38 30 PHE B O 1
ATOM 2043 N N . GLU B 1 31 ? -21.266 -15.953 4.676 1 95.25 31 GLU B N 1
ATOM 2044 C CA . GLU B 1 31 ? -21.875 -15.328 5.844 1 95.25 31 GLU B CA 1
ATOM 2045 C C . GLU B 1 31 ? -20.938 -14.336 6.504 1 95.25 31 GLU B C 1
ATOM 2047 O O . GLU B 1 31 ? -21.328 -13.211 6.832 1 95.25 31 GLU B O 1
ATOM 2052 N N . ARG B 1 32 ? -19.734 -14.742 6.625 1 95.56 32 ARG B N 1
ATOM 2053 C CA . ARG B 1 32 ? -18.719 -13.883 7.223 1 95.56 32 ARG B CA 1
ATOM 2054 C C . ARG B 1 32 ? -18.453 -12.664 6.352 1 95.56 32 ARG B C 1
ATOM 2056 O O . ARG B 1 32 ? -18.203 -11.57 6.867 1 95.56 32 ARG B O 1
ATOM 2063 N N . LEU B 1 33 ? -18.516 -12.898 5.09 1 97.5 33 LEU B N 1
ATOM 2064 C CA . LEU B 1 33 ? -18.281 -11.836 4.125 1 97.5 33 LEU B CA 1
ATOM 2065 C C . LEU B 1 33 ? -19.5 -10.906 4.031 1 97.5 33 LEU B C 1
ATOM 2067 O O . LEU B 1 33 ? -19.406 -9.812 3.484 1 97.5 33 LEU B O 1
ATOM 2071 N N . ARG B 1 34 ? -20.641 -11.445 4.5 1 97.44 34 ARG B N 1
ATOM 2072 C CA . ARG B 1 34 ? -21.922 -10.758 4.352 1 97.44 34 ARG B CA 1
ATOM 2073 C C . ARG B 1 34 ? -22.203 -10.438 2.889 1 97.44 34 ARG B C 1
ATOM 2075 O O . ARG B 1 34 ? -22.516 -9.289 2.551 1 97.44 34 ARG B O 1
ATOM 2082 N N . MET B 1 35 ? -21.969 -11.398 2.09 1 96.44 35 MET B N 1
ATOM 2083 C CA . MET B 1 35 ? -22.078 -11.258 0.641 1 96.44 35 MET B CA 1
ATOM 2084 C C . MET B 1 35 ? -22.844 -12.445 0.04 1 96.44 35 MET B C 1
ATOM 2086 O O . MET B 1 35 ? -22.672 -13.578 0.481 1 96.44 35 MET B O 1
ATOM 2090 N N . ASN B 1 36 ? -23.641 -12.125 -0.934 1 92.06 36 ASN B N 1
ATOM 2091 C CA . ASN B 1 36 ? -24.203 -13.203 -1.726 1 92.06 36 ASN B CA 1
ATOM 2092 C C . ASN B 1 36 ? -23.188 -13.812 -2.678 1 92.06 36 ASN B C 1
ATOM 2094 O O . ASN B 1 36 ? -22.391 -13.086 -3.291 1 92.06 36 ASN B O 1
ATOM 2098 N N . PRO B 1 37 ? -23.219 -15.109 -2.707 1 92.38 37 PRO B N 1
ATOM 2099 C CA . PRO B 1 37 ? -22.281 -15.719 -3.65 1 92.38 37 PRO B CA 1
ATOM 2100 C C . PRO B 1 37 ? -22.531 -15.297 -5.094 1 92.38 37 PRO B C 1
ATOM 2102 O O . PRO B 1 37 ? -23.688 -15.141 -5.5 1 92.38 37 PRO B O 1
ATOM 2105 N N . ILE B 1 38 ? -21.516 -15.148 -5.805 1 91.81 38 ILE B N 1
ATOM 2106 C CA . ILE B 1 38 ? -21.562 -14.836 -7.227 1 91.81 38 ILE B CA 1
ATOM 2107 C C . ILE B 1 38 ? -21.25 -16.078 -8.039 1 91.81 38 ILE B C 1
ATOM 2109 O O . ILE B 1 38 ? -20.312 -16.812 -7.727 1 91.81 38 ILE B O 1
ATOM 2113 N N . PRO B 1 39 ? -22.078 -16.344 -9.078 1 89.81 39 PRO B N 1
ATOM 2114 C CA . PRO B 1 39 ? -21.766 -17.516 -9.906 1 89.81 39 PRO B CA 1
ATOM 2115 C C . PRO B 1 39 ? -20.391 -17.453 -10.539 1 89.81 39 PRO B C 1
ATOM 2117 O O . PRO B 1 39 ? -19.906 -16.359 -10.891 1 89.81 39 PRO B O 1
ATOM 2120 N N . VAL B 1 40 ? -19.812 -18.688 -10.695 1 90.75 40 VAL B N 1
ATOM 2121 C CA . VAL B 1 40 ? -18.453 -18.766 -11.195 1 90.75 40 VAL B CA 1
ATOM 2122 C C . VAL B 1 40 ? -18.422 -19.547 -12.508 1 90.75 40 VAL B C 1
ATOM 2124 O O . VAL B 1 40 ? -19.062 -20.578 -12.633 1 90.75 40 VAL B O 1
ATOM 2127 N N . LEU B 1 41 ? -17.75 -18.953 -13.492 1 86.56 41 LEU B N 1
ATOM 2128 C CA . LEU B 1 41 ? -17.375 -19.672 -14.703 1 86.56 41 LEU B CA 1
ATOM 2129 C C . LEU B 1 41 ? -15.914 -20.125 -14.641 1 86.56 41 LEU B C 1
ATOM 2131 O O . LEU B 1 41 ? -15.023 -19.297 -14.406 1 86.56 41 LEU B O 1
ATOM 2135 N N . VAL B 1 42 ? -15.703 -21.391 -14.734 1 84.25 42 VAL B N 1
ATOM 2136 C CA . VAL B 1 42 ? -14.328 -21.891 -14.828 1 84.25 42 VAL B CA 1
ATOM 2137 C C . VAL B 1 42 ? -13.891 -21.922 -16.297 1 84.25 42 VAL B C 1
ATOM 2139 O O . VAL B 1 42 ? -14.539 -22.547 -17.125 1 84.25 42 VAL B O 1
ATOM 2142 N N . MET B 1 43 ? -12.852 -21.172 -16.547 1 77.88 43 MET B N 1
ATOM 2143 C CA . MET B 1 43 ? -12.438 -21.062 -17.953 1 77.88 43 MET B CA 1
ATOM 2144 C C . MET B 1 43 ? -10.945 -21.328 -18.094 1 77.88 43 MET B C 1
ATOM 2146 O O . MET B 1 43 ? -10.18 -21.141 -17.141 1 77.88 43 MET B O 1
ATOM 2150 N N . ASP B 1 44 ? -10.641 -21.797 -19.281 1 71.62 44 ASP B N 1
ATOM 2151 C CA . ASP B 1 44 ? -9.227 -21.906 -19.625 1 71.62 44 ASP B CA 1
ATOM 2152 C C . ASP B 1 44 ? -8.617 -20.531 -19.891 1 71.62 44 ASP B C 1
ATOM 2154 O O . ASP B 1 44 ? -9.305 -19.625 -20.344 1 71.62 44 ASP B O 1
ATOM 2158 N N . SER B 1 45 ? -7.543 -20.297 -19.219 1 61.56 45 SER B N 1
ATOM 2159 C CA . SER B 1 45 ? -6.898 -19.016 -19.5 1 61.56 45 SER B CA 1
ATOM 2160 C C . SER B 1 45 ? -6.844 -18.75 -21 1 61.56 45 SER B C 1
ATOM 2162 O O . SER B 1 45 ? -6.504 -19.625 -21.781 1 61.56 45 SER B O 1
ATOM 2164 N N . PRO B 1 46 ? -7.469 -17.594 -21.375 1 53.66 46 PRO B N 1
ATOM 2165 C CA . PRO B 1 46 ? -7.527 -17.312 -22.812 1 53.66 46 PRO B CA 1
ATOM 2166 C C . PRO B 1 46 ? -6.164 -17.438 -23.5 1 53.66 46 PRO B C 1
ATOM 2168 O O . PRO B 1 46 ? -6.09 -17.719 -24.688 1 53.66 46 PRO B O 1
ATOM 2171 N N . SER B 1 47 ? -5.152 -16.938 -22.859 1 52.97 47 SER B N 1
ATOM 2172 C CA . SER B 1 47 ? -3.828 -17.016 -23.469 1 52.97 47 SER B CA 1
ATOM 2173 C C . SER B 1 47 ? -2.795 -17.547 -22.469 1 52.97 47 SER B C 1
ATOM 2175 O O . SER B 1 47 ? -2.924 -17.328 -21.266 1 52.97 47 SER B O 1
ATOM 2177 N N . ALA B 1 48 ? -2.051 -18.484 -23.016 1 53.03 48 ALA B N 1
ATOM 2178 C CA . ALA B 1 48 ? -0.917 -19.016 -22.25 1 53.03 48 ALA B CA 1
ATOM 2179 C C . ALA B 1 48 ? -0.151 -17.891 -21.562 1 53.03 48 ALA B C 1
ATOM 2181 O O . ALA B 1 48 ? 0.545 -18.125 -20.562 1 53.03 48 ALA B O 1
ATOM 2182 N N . HIS B 1 49 ? -0.487 -16.703 -22.078 1 52.47 49 HIS B N 1
ATOM 2183 C CA . HIS B 1 49 ? 0.31 -15.562 -21.641 1 52.47 49 HIS B CA 1
ATOM 2184 C C . HIS B 1 49 ? -0.479 -14.672 -20.672 1 52.47 49 HIS B C 1
ATOM 2186 O O . HIS B 1 49 ? 0.061 -13.711 -20.125 1 52.47 49 HIS B O 1
ATOM 2192 N N . THR B 1 50 ? -1.732 -15.156 -20.656 1 56.06 50 THR B N 1
ATOM 2193 C CA . THR B 1 50 ? -2.529 -14.234 -19.859 1 56.06 50 THR B CA 1
ATOM 2194 C C . THR B 1 50 ? -2.15 -14.344 -18.391 1 56.06 50 THR B C 1
ATOM 2196 O O . THR B 1 50 ? -1.938 -15.445 -17.875 1 56.06 50 THR B O 1
ATOM 2199 N N . LEU B 1 51 ? -1.917 -13.195 -17.812 1 58.81 51 LEU B N 1
ATOM 2200 C CA . LEU B 1 51 ? -1.445 -13 -16.453 1 58.81 51 LEU B CA 1
ATOM 2201 C C . LEU B 1 51 ? -2.596 -13.117 -15.461 1 58.81 51 LEU B C 1
ATOM 2203 O O . LEU B 1 51 ? -2.369 -13.258 -14.258 1 58.81 51 LEU B O 1
ATOM 2207 N N . TRP B 1 52 ? -3.83 -13.398 -16.125 1 65.56 52 TRP B N 1
ATOM 2208 C CA . TRP B 1 52 ? -4.93 -13.234 -15.172 1 65.56 52 TRP B CA 1
ATOM 2209 C C . TRP B 1 52 ? -5.422 -14.586 -14.664 1 65.56 52 TRP B C 1
ATOM 2211 O O . TRP B 1 52 ? -5.555 -15.539 -15.438 1 65.56 52 TRP B O 1
ATOM 2221 N N . ALA B 1 53 ? -5.59 -14.625 -13.414 1 76.81 53 ALA B N 1
ATOM 2222 C CA . ALA B 1 53 ? -6.121 -15.828 -12.766 1 76.81 53 ALA B CA 1
ATOM 2223 C C . ALA B 1 53 ? -7.645 -15.812 -12.75 1 76.81 53 ALA B C 1
ATOM 2225 O O . ALA B 1 53 ? -8.281 -16.828 -12.445 1 76.81 53 ALA B O 1
ATOM 2226 N N . GLY B 1 54 ? -8.289 -14.703 -13.219 1 80.94 54 GLY B N 1
ATOM 2227 C CA . GLY B 1 54 ? -9.727 -14.492 -13.297 1 80.94 54 GLY B CA 1
ATOM 2228 C C . GLY B 1 54 ? -10.094 -13.156 -13.914 1 80.94 54 GLY B C 1
ATOM 2229 O O . GLY B 1 54 ? -9.219 -12.336 -14.219 1 80.94 54 GLY B O 1
ATOM 2230 N N . PHE B 1 55 ? -11.336 -13.039 -14.25 1 81 55 PHE B N 1
ATOM 2231 C CA . PHE B 1 55 ? -11.781 -11.734 -14.734 1 81 55 PHE B CA 1
ATOM 2232 C C . PHE B 1 55 ? -13.273 -11.555 -14.492 1 81 55 PHE B C 1
ATOM 2234 O O . PHE B 1 55 ? -13.992 -12.523 -14.234 1 81 55 PHE B O 1
ATOM 2241 N N . CYS B 1 56 ? -13.617 -10.352 -14.469 1 84.88 56 CYS B N 1
ATOM 2242 C CA . CYS B 1 56 ? -15.008 -9.938 -14.352 1 84.88 56 CYS B CA 1
ATOM 2243 C C . CYS B 1 56 ? -15.422 -9.062 -15.531 1 84.88 56 CYS B C 1
ATOM 2245 O O . CYS B 1 56 ? -14.922 -7.949 -15.688 1 84.88 56 CYS B O 1
ATOM 2247 N N . ALA B 1 57 ? -16.297 -9.648 -16.312 1 77.62 57 ALA B N 1
ATOM 2248 C CA . ALA B 1 57 ? -16.828 -8.875 -17.438 1 77.62 57 ALA B CA 1
ATOM 2249 C C . ALA B 1 57 ? -18.016 -8.023 -16.984 1 77.62 57 ALA B C 1
ATOM 2251 O O . ALA B 1 57 ? -18.641 -8.289 -15.953 1 77.62 57 ALA B O 1
ATOM 2252 N N . ALA B 1 58 ? -18.219 -7.023 -17.828 1 79.69 58 ALA B N 1
ATOM 2253 C CA . ALA B 1 58 ? -19.406 -6.23 -17.562 1 79.69 58 ALA B CA 1
ATOM 2254 C C . ALA B 1 58 ? -20.656 -7.109 -17.531 1 79.69 58 ALA B C 1
ATOM 2256 O O . ALA B 1 58 ? -20.719 -8.133 -18.203 1 79.69 58 ALA B O 1
ATOM 2257 N N . SER B 1 59 ? -21.562 -6.652 -16.703 1 78.5 59 SER B N 1
ATOM 2258 C CA . SER B 1 59 ? -22.734 -7.469 -16.453 1 78.5 59 SER B CA 1
ATOM 2259 C C . SER B 1 59 ? -23.5 -7.75 -17.75 1 78.5 59 SER B C 1
ATOM 2261 O O . SER B 1 59 ? -24.094 -8.812 -17.906 1 78.5 59 SER B O 1
ATOM 2263 N N . GLU B 1 60 ? -23.469 -6.836 -18.656 1 79.25 60 GLU B N 1
ATOM 2264 C CA . GLU B 1 60 ? -24.219 -6.969 -19.906 1 79.25 60 GLU B CA 1
ATOM 2265 C C . GLU B 1 60 ? -23.656 -8.109 -20.75 1 79.25 60 GLU B C 1
ATOM 2267 O O . GLU B 1 60 ? -24.344 -8.602 -21.656 1 79.25 60 GLU B O 1
ATOM 2272 N N . TYR B 1 61 ? -22.531 -8.531 -20.375 1 77.69 61 TYR B N 1
ATOM 2273 C CA . TYR B 1 61 ? -21.891 -9.586 -21.141 1 77.69 61 TYR B CA 1
ATOM 2274 C C . TYR B 1 61 ? -21.953 -10.922 -20.406 1 77.69 61 TYR B C 1
ATOM 2276 O O . TYR B 1 61 ? -21.297 -11.883 -20.797 1 77.69 61 TYR B O 1
ATOM 2284 N N . THR B 1 62 ? -22.703 -10.914 -19.359 1 80.75 62 THR B N 1
ATOM 2285 C CA . THR B 1 62 ? -22.844 -12.148 -18.578 1 80.75 62 THR B CA 1
ATOM 2286 C C . THR B 1 62 ? -24.312 -12.555 -18.469 1 80.75 62 THR B C 1
ATOM 2288 O O . THR B 1 62 ? -25.203 -11.703 -18.562 1 80.75 62 THR B O 1
ATOM 2291 N N . GLU B 1 63 ? -24.594 -13.727 -18.328 1 79.81 63 GLU B N 1
ATOM 2292 C CA . GLU B 1 63 ? -25.953 -14.227 -18.219 1 79.81 63 GLU B CA 1
ATOM 2293 C C . GLU B 1 63 ? -26.516 -14.016 -16.812 1 79.81 63 GLU B C 1
ATOM 2295 O O . GLU B 1 63 ? -27.656 -13.578 -16.656 1 79.81 63 GLU B O 1
ATOM 2300 N N . GLN B 1 64 ? -25.734 -14.344 -15.82 1 83.19 64 GLN B N 1
ATOM 2301 C CA . GLN B 1 64 ? -26.203 -14.297 -14.445 1 83.19 64 GLN B CA 1
ATOM 2302 C C . GLN B 1 64 ? -25.266 -13.484 -13.562 1 83.19 64 GLN B C 1
ATOM 2304 O O . GLN B 1 64 ? -25.203 -13.688 -12.352 1 83.19 64 GLN B O 1
ATOM 2309 N N . GLY B 1 65 ? -24.406 -12.672 -14.227 1 84.94 65 GLY B N 1
ATOM 2310 C CA . GLY B 1 65 ? -23.469 -11.859 -13.469 1 84.94 65 GLY B CA 1
ATOM 2311 C C . GLY B 1 65 ? -22.266 -12.641 -12.969 1 84.94 65 GLY B C 1
ATOM 2312 O O . GLY B 1 65 ? -21.688 -12.297 -11.945 1 84.94 65 GLY B O 1
ATOM 2313 N N . GLU B 1 66 ? -21.922 -13.664 -13.688 1 87.5 66 GLU B N 1
ATOM 2314 C CA . GLU B 1 66 ? -20.859 -14.562 -13.266 1 87.5 66 GLU B CA 1
ATOM 2315 C C . GLU B 1 66 ? -19.5 -13.875 -13.344 1 87.5 66 GLU B C 1
ATOM 2317 O O . GLU B 1 66 ? -19.312 -12.93 -14.109 1 87.5 66 GLU B O 1
ATOM 2322 N N . ILE B 1 67 ? -18.625 -14.391 -12.531 1 87.94 67 ILE B N 1
ATOM 2323 C CA . ILE B 1 67 ? -17.203 -14.055 -12.648 1 87.94 67 ILE B CA 1
ATOM 2324 C C . ILE B 1 67 ? -16.422 -15.281 -13.125 1 87.94 67 ILE B C 1
ATOM 2326 O O . ILE B 1 67 ? -16.875 -16.422 -12.945 1 87.94 67 ILE B O 1
ATOM 2330 N N . ALA B 1 68 ? -15.297 -15 -13.742 1 86.19 68 ALA B N 1
ATOM 2331 C CA . ALA B 1 68 ? -14.508 -16.094 -14.297 1 86.19 68 ALA B CA 1
ATOM 2332 C C . ALA B 1 68 ? -13.297 -16.391 -13.414 1 86.19 68 ALA B C 1
ATOM 2334 O O . ALA B 1 68 ? -12.641 -15.484 -12.914 1 86.19 68 ALA B O 1
ATOM 2335 N N . ILE B 1 69 ? -13.062 -17.656 -13.203 1 87.88 69 ILE B N 1
ATOM 2336 C CA . ILE B 1 69 ? -11.867 -18.156 -12.531 1 87.88 69 ILE B CA 1
ATOM 2337 C C . ILE B 1 69 ? -11.117 -19.109 -13.461 1 87.88 69 ILE B C 1
ATOM 2339 O O . ILE B 1 69 ? -11.727 -19.969 -14.109 1 87.88 69 ILE B O 1
ATOM 2343 N N . GLY B 1 70 ? -9.875 -18.906 -13.531 1 83.25 70 GLY B N 1
ATOM 2344 C CA . GLY B 1 70 ? -9.07 -19.75 -14.398 1 83.25 70 GLY B CA 1
ATOM 2345 C C . GLY B 1 70 ? -8.984 -21.188 -13.922 1 83.25 70 GLY B C 1
ATOM 2346 O O . GLY B 1 70 ? -8.82 -21.453 -12.727 1 83.25 70 GLY B O 1
ATOM 2347 N N . ARG B 1 71 ? -9.031 -22.078 -14.836 1 80.75 71 ARG B N 1
ATOM 2348 C CA . ARG B 1 71 ? -8.945 -23.516 -14.555 1 80.75 71 ARG B CA 1
ATOM 2349 C C . ARG B 1 71 ? -7.629 -23.859 -13.867 1 80.75 71 ARG B C 1
ATOM 2351 O O . ARG B 1 71 ? -7.578 -24.75 -13.023 1 80.75 71 ARG B O 1
ATOM 2358 N N . CYS B 1 72 ? -6.633 -23.078 -14.148 1 76.56 72 CYS B N 1
ATOM 2359 C CA . CYS B 1 72 ? -5.293 -23.328 -13.625 1 76.56 72 CYS B CA 1
ATOM 2360 C C . CYS B 1 72 ? -5.254 -23.109 -12.117 1 76.56 72 CYS B C 1
ATOM 2362 O O . CYS B 1 72 ? -4.355 -23.609 -11.438 1 76.56 72 CYS B O 1
ATOM 2364 N N . LEU B 1 73 ? -6.211 -22.453 -11.625 1 82.44 73 LEU B N 1
ATOM 2365 C CA . LEU B 1 73 ? -6.25 -22.188 -10.195 1 82.44 73 LEU B CA 1
ATOM 2366 C C . LEU B 1 73 ? -6.93 -23.328 -9.445 1 82.44 73 LEU B C 1
ATOM 2368 O O . LEU B 1 73 ? -6.691 -23.516 -8.258 1 82.44 73 LEU B O 1
ATOM 2372 N N . VAL B 1 74 ? -7.734 -24.047 -10.203 1 84 74 VAL B N 1
ATOM 2373 C CA . VAL B 1 74 ? -8.625 -24.922 -9.453 1 84 74 VAL B CA 1
ATOM 2374 C C . VAL B 1 74 ? -8.305 -26.391 -9.773 1 84 74 VAL B C 1
ATOM 2376 O O . VAL B 1 74 ? -8.758 -27.297 -9.07 1 84 74 VAL B O 1
ATOM 2379 N N . GLU B 1 75 ? -7.562 -26.578 -10.742 1 78.81 75 GLU B N 1
ATOM 2380 C CA . GLU B 1 75 ? -7.18 -27.938 -11.086 1 78.81 75 GLU B CA 1
ATOM 2381 C C . GLU B 1 75 ? -5.73 -28.219 -10.703 1 78.81 75 GLU B C 1
ATOM 2383 O O . GLU B 1 75 ? -4.863 -27.359 -10.859 1 78.81 75 GLU B O 1
ATOM 2388 N N . PRO B 1 76 ? -5.562 -29.359 -10.156 1 70.81 76 PRO B N 1
ATOM 2389 C CA . PRO B 1 76 ? -4.195 -29.703 -9.766 1 70.81 76 PRO B CA 1
ATOM 2390 C C . PRO B 1 76 ? -3.238 -29.781 -10.953 1 70.81 76 PRO B C 1
ATOM 2392 O O . PRO B 1 76 ? -3.621 -30.25 -12.031 1 70.81 76 PRO B O 1
ATOM 2395 N N . THR B 1 77 ? -2.246 -29.172 -10.781 1 65.56 77 THR B N 1
ATOM 2396 C CA . THR B 1 77 ? -1.111 -29.312 -11.68 1 65.56 77 THR B CA 1
ATOM 2397 C C . THR B 1 77 ? 0.111 -29.844 -10.938 1 65.56 77 THR B C 1
ATOM 2399 O O . THR B 1 77 ? 0.002 -30.766 -10.125 1 65.56 77 THR B O 1
ATOM 2402 N N . VAL B 1 78 ? 1.172 -29.312 -11.289 1 62.16 78 VAL B N 1
ATOM 2403 C CA . VAL B 1 78 ? 2.375 -29.641 -10.531 1 62.16 78 VAL B CA 1
ATOM 2404 C C . VAL B 1 78 ? 2.236 -29.156 -9.094 1 62.16 78 VAL B C 1
ATOM 2406 O O . VAL B 1 78 ? 2.803 -29.75 -8.172 1 62.16 78 VAL B O 1
ATOM 2409 N N . ARG B 1 79 ? 1.298 -28.234 -9.031 1 67.12 79 ARG B N 1
ATOM 2410 C CA . ARG B 1 79 ? 1.006 -27.734 -7.691 1 67.12 79 ARG B CA 1
ATOM 2411 C C . ARG B 1 79 ? -0.465 -27.938 -7.344 1 67.12 79 ARG B C 1
ATOM 2413 O O . ARG B 1 79 ? -1.331 -27.859 -8.219 1 67.12 79 ARG B O 1
ATOM 2420 N N . GLN B 1 80 ? -0.533 -28.188 -6.176 1 74 80 GLN B N 1
ATOM 2421 C CA . GLN B 1 80 ? -1.903 -28.266 -5.68 1 74 80 GLN B CA 1
ATOM 2422 C C . GLN B 1 80 ? -2.549 -26.891 -5.637 1 74 80 GLN B C 1
ATOM 2424 O O . GLN B 1 80 ? -1.895 -25.891 -5.293 1 74 80 GLN B O 1
ATOM 2429 N N . PRO B 1 81 ? -3.77 -26.938 -6.012 1 81 81 PRO B N 1
ATOM 2430 C CA . PRO B 1 81 ? -4.477 -25.656 -5.891 1 81 81 PRO B CA 1
ATOM 2431 C C . PRO B 1 81 ? -4.434 -25.094 -4.473 1 81 81 PRO B C 1
ATOM 2433 O O . PRO B 1 81 ? -4.535 -25.844 -3.502 1 81 81 PRO B O 1
ATOM 2436 N N . ARG B 1 82 ? -4.262 -23.812 -4.375 1 83.62 82 ARG B N 1
ATOM 2437 C CA . ARG B 1 82 ? -4.23 -23.125 -3.086 1 83.62 82 ARG B CA 1
ATOM 2438 C C . ARG B 1 82 ? -5.551 -22.406 -2.807 1 83.62 82 ARG B C 1
ATOM 2440 O O . ARG B 1 82 ? -6.012 -21.609 -3.619 1 83.62 82 ARG B O 1
ATOM 2447 N N . ARG B 1 83 ? -6.02 -22.703 -1.69 1 89.69 83 ARG B N 1
ATOM 2448 C CA . ARG B 1 83 ? -7.293 -22.109 -1.298 1 89.69 83 ARG B CA 1
ATOM 2449 C C . ARG B 1 83 ? -7.211 -20.594 -1.291 1 89.69 83 ARG B C 1
ATOM 2451 O O . ARG B 1 83 ? -8.117 -19.906 -1.779 1 89.69 83 ARG B O 1
ATOM 2458 N N . SER B 1 84 ? -6.133 -20.078 -0.79 1 89.88 84 SER B N 1
ATOM 2459 C CA . SER B 1 84 ? -5.961 -18.625 -0.681 1 89.88 84 SER B CA 1
ATOM 2460 C C . SER B 1 84 ? -5.922 -17.969 -2.055 1 89.88 84 SER B C 1
ATOM 2462 O O . SER B 1 84 ? -6.488 -16.891 -2.252 1 89.88 84 SER B O 1
ATOM 2464 N N . ALA B 1 85 ? -5.309 -18.641 -2.99 1 88.06 85 ALA B N 1
ATOM 2465 C CA . ALA B 1 85 ? -5.203 -18.094 -4.34 1 88.06 85 ALA B CA 1
ATOM 2466 C C . ALA B 1 85 ? -6.562 -18.078 -5.031 1 88.06 85 ALA B C 1
ATOM 2468 O O . ALA B 1 85 ? -6.91 -17.109 -5.707 1 88.06 85 ALA B O 1
ATOM 2469 N N . ILE B 1 86 ? -7.281 -19.094 -4.855 1 90.12 86 ILE B N 1
ATOM 2470 C CA . ILE B 1 86 ? -8.609 -19.188 -5.445 1 90.12 86 ILE B CA 1
ATOM 2471 C C . ILE B 1 86 ? -9.523 -18.125 -4.848 1 90.12 86 ILE B C 1
ATOM 2473 O O . ILE B 1 86 ? -10.18 -17.375 -5.582 1 90.12 86 ILE B O 1
ATOM 2477 N N . LEU B 1 87 ? -9.484 -18.062 -3.564 1 94.38 87 LEU B N 1
ATOM 2478 C CA . LEU B 1 87 ? -10.383 -17.141 -2.865 1 94.38 87 LEU B CA 1
ATOM 2479 C C . LEU B 1 87 ? -10.016 -15.695 -3.162 1 94.38 87 LEU B C 1
ATOM 2481 O O . LEU B 1 87 ? -10.898 -14.859 -3.391 1 94.38 87 LEU B O 1
ATOM 2485 N N . SER B 1 88 ? -8.719 -15.375 -3.111 1 94.31 88 SER B N 1
ATOM 2486 C CA . SER B 1 88 ? -8.305 -14.008 -3.395 1 94.31 88 SER B CA 1
ATOM 2487 C C . SER B 1 88 ? -8.719 -13.578 -4.797 1 94.31 88 SER B C 1
ATOM 2489 O O . SER B 1 88 ? -9.164 -12.445 -5.004 1 94.31 88 SER B O 1
ATOM 2491 N N . THR B 1 89 ? -8.625 -14.469 -5.738 1 92.44 89 THR B N 1
ATOM 2492 C CA . THR B 1 89 ? -9.039 -14.172 -7.105 1 92.44 89 THR B CA 1
ATOM 2493 C C . THR B 1 89 ? -10.547 -13.961 -7.18 1 92.44 89 THR B C 1
ATOM 2495 O O . THR B 1 89 ? -11.016 -12.992 -7.785 1 92.44 89 THR B O 1
ATOM 2498 N N . TYR B 1 90 ? -11.281 -14.852 -6.57 1 93.75 90 TYR B N 1
ATOM 2499 C CA . TYR B 1 90 ? -12.734 -14.734 -6.543 1 93.75 90 TYR B CA 1
ATOM 2500 C C . TYR B 1 90 ? -13.164 -13.398 -5.953 1 93.75 90 TYR B C 1
ATOM 2502 O O . TYR B 1 90 ? -13.992 -12.695 -6.531 1 93.75 90 TYR B O 1
ATOM 2510 N N . LEU B 1 91 ? -12.57 -13.078 -4.859 1 96.5 91 LEU B N 1
ATOM 2511 C CA . LEU B 1 91 ? -12.992 -11.875 -4.152 1 96.5 91 LEU B CA 1
ATOM 2512 C C . LEU B 1 91 ? -12.547 -10.625 -4.902 1 96.5 91 LEU B C 1
ATOM 2514 O O . LEU B 1 91 ? -13.242 -9.602 -4.879 1 96.5 91 LEU B O 1
ATOM 2518 N N . HIS B 1 92 ? -11.438 -10.656 -5.562 1 95.12 92 HIS B N 1
ATOM 2519 C CA . HIS B 1 92 ? -11.016 -9.586 -6.453 1 95.12 92 HIS B CA 1
ATOM 2520 C C . HIS B 1 92 ? -12.055 -9.328 -7.539 1 95.12 92 HIS B C 1
ATOM 2522 O O . HIS B 1 92 ? -12.484 -8.195 -7.742 1 95.12 92 HIS B O 1
ATOM 2528 N N . GLU B 1 93 ? -12.461 -10.398 -8.148 1 92.88 93 GLU B N 1
ATOM 2529 C CA . GLU B 1 93 ? -13.453 -10.273 -9.211 1 92.88 93 GLU B CA 1
ATOM 2530 C C . GLU B 1 93 ? -14.812 -9.875 -8.648 1 92.88 93 GLU B C 1
ATOM 2532 O O . GLU B 1 93 ? -15.578 -9.164 -9.305 1 92.88 93 GLU B O 1
ATOM 2537 N N . ALA B 1 94 ? -15.109 -10.367 -7.484 1 94.12 94 ALA B N 1
ATOM 2538 C CA . ALA B 1 94 ? -16.359 -9.969 -6.82 1 94.12 94 ALA B CA 1
ATOM 2539 C C . ALA B 1 94 ? -16.375 -8.469 -6.551 1 94.12 94 ALA B C 1
ATOM 2541 O O . ALA B 1 94 ? -17.422 -7.824 -6.664 1 94.12 94 ALA B O 1
ATOM 2542 N N . ALA B 1 95 ? -15.227 -7.953 -6.137 1 95.81 95 ALA B N 1
ATOM 2543 C CA . ALA B 1 95 ? -15.141 -6.516 -5.906 1 95.81 95 ALA B CA 1
ATOM 2544 C C . ALA B 1 95 ? -15.484 -5.734 -7.172 1 95.81 95 ALA B C 1
ATOM 2546 O O . ALA B 1 95 ? -16.188 -4.723 -7.113 1 95.81 95 ALA B O 1
ATOM 2547 N N . HIS B 1 96 ? -15 -6.227 -8.289 1 94.38 96 HIS B N 1
ATOM 2548 C CA . HIS B 1 96 ? -15.359 -5.613 -9.562 1 94.38 96 HIS B CA 1
ATOM 2549 C C . HIS B 1 96 ? -16.875 -5.652 -9.781 1 94.38 96 HIS B C 1
ATOM 2551 O O . HIS B 1 96 ? -17.453 -4.684 -10.273 1 94.38 96 HIS B O 1
ATOM 2557 N N . ARG B 1 97 ? -17.422 -6.738 -9.469 1 92.12 97 ARG B N 1
ATOM 2558 C CA . ARG B 1 97 ? -18.844 -6.93 -9.688 1 92.12 97 ARG B CA 1
ATOM 2559 C C . ARG B 1 97 ? -19.672 -6.027 -8.773 1 92.12 97 ARG B C 1
ATOM 2561 O O . ARG B 1 97 ? -20.703 -5.496 -9.18 1 92.12 97 ARG B O 1
ATOM 2568 N N . LEU B 1 98 ? -19.25 -5.855 -7.594 1 94 98 LEU B N 1
ATOM 2569 C CA . LEU B 1 98 ? -19.953 -5.082 -6.578 1 94 98 LEU B CA 1
ATOM 2570 C C . LEU B 1 98 ? -19.859 -3.586 -6.867 1 94 98 LEU B C 1
ATOM 2572 O O . LEU B 1 98 ? -20.766 -2.822 -6.547 1 94 98 LEU B O 1
ATOM 2576 N N . LEU B 1 99 ? -18.719 -3.217 -7.426 1 92.75 99 LEU B N 1
ATOM 2577 C CA . LEU B 1 99 ? -18.5 -1.814 -7.766 1 92.75 99 LEU B CA 1
ATOM 2578 C C . LEU B 1 99 ? -18.781 -1.567 -9.242 1 92.75 99 LEU B C 1
ATOM 2580 O O . LEU B 1 99 ? -17.859 -1.415 -10.039 1 92.75 99 LEU B O 1
ATOM 2584 N N . PRO B 1 100 ? -19.922 -1.89 -9.766 1 66.25 100 PRO B N 1
ATOM 2585 C CA . PRO B 1 100 ? -20.281 -2.104 -11.164 1 66.25 100 PRO B CA 1
ATOM 2586 C C . PRO B 1 100 ? -19.625 -1.083 -12.102 1 66.25 100 PRO B C 1
ATOM 2588 O O . PRO B 1 100 ? -19.219 -1.431 -13.211 1 66.25 100 PRO B O 1
ATOM 2591 N N . ASP B 1 101 ? -19.75 0.224 -11.969 1 62.72 101 ASP B N 1
ATOM 2592 C CA . ASP B 1 101 ? -19.328 1.123 -13.039 1 62.72 101 ASP B CA 1
ATOM 2593 C C . ASP B 1 101 ? -17.812 1.294 -13.047 1 62.72 101 ASP B C 1
ATOM 2595 O O . ASP B 1 101 ? -17.297 2.254 -13.625 1 62.72 101 ASP B O 1
ATOM 2599 N N . GLN B 1 102 ? -17.203 0.143 -12.453 1 62.25 102 GLN B N 1
ATOM 2600 C CA . GLN B 1 102 ? -15.844 0.593 -12.219 1 62.25 102 GLN B CA 1
ATOM 2601 C C . GLN B 1 102 ? -14.859 -0.577 -12.266 1 62.25 102 GLN B C 1
ATOM 2603 O O . GLN B 1 102 ? -14.922 -1.476 -11.422 1 62.25 102 GLN B O 1
ATOM 2608 N N . HIS B 1 103 ? -14.273 -0.883 -13.398 1 68.38 103 HIS B N 1
ATOM 2609 C CA . HIS B 1 103 ? -13.227 -1.89 -13.477 1 68.38 103 HIS B CA 1
ATOM 2610 C C . HIS B 1 103 ? -11.852 -1.27 -13.234 1 68.38 103 HIS B C 1
ATOM 2612 O O . HIS B 1 103 ? -10.828 -1.836 -13.625 1 68.38 103 HIS B O 1
ATOM 2618 N N . HIS B 1 104 ? -11.992 -0.169 -12.617 1 86.75 104 HIS B N 1
ATOM 2619 C CA . HIS B 1 104 ? -10.734 0.499 -12.297 1 86.75 104 HIS B CA 1
ATOM 2620 C C . HIS B 1 104 ? -10.094 -0.105 -11.047 1 86.75 104 HIS B C 1
ATOM 2622 O O . HIS B 1 104 ? -10.789 -0.611 -10.172 1 86.75 104 HIS B O 1
ATOM 2628 N N . HIS B 1 105 ? -8.859 -0.136 -11.062 1 94.31 105 HIS B N 1
ATOM 2629 C CA . HIS B 1 105 ? -8.07 -0.526 -9.898 1 94.31 105 HIS B CA 1
ATOM 2630 C C . HIS B 1 105 ? -7.598 0.697 -9.117 1 94.31 105 HIS B C 1
ATOM 2632 O O . HIS B 1 105 ? -6.395 0.967 -9.047 1 94.31 105 HIS B O 1
ATOM 2638 N N . ASN B 1 106 ? -8.609 1.429 -8.617 1 94.5 106 ASN B N 1
ATOM 2639 C CA . ASN B 1 106 ? -8.359 2.631 -7.832 1 94.5 106 ASN B CA 1
ATOM 2640 C C . ASN B 1 106 ? -8.57 2.383 -6.34 1 94.5 106 ASN B C 1
ATOM 2642 O O . ASN B 1 106 ? -8.711 1.235 -5.91 1 94.5 106 ASN B O 1
ATOM 2646 N N . ALA B 1 107 ? -8.539 3.445 -5.609 1 96.19 107 ALA B N 1
ATOM 2647 C CA . ALA B 1 107 ? -8.633 3.322 -4.156 1 96.19 107 ALA B CA 1
A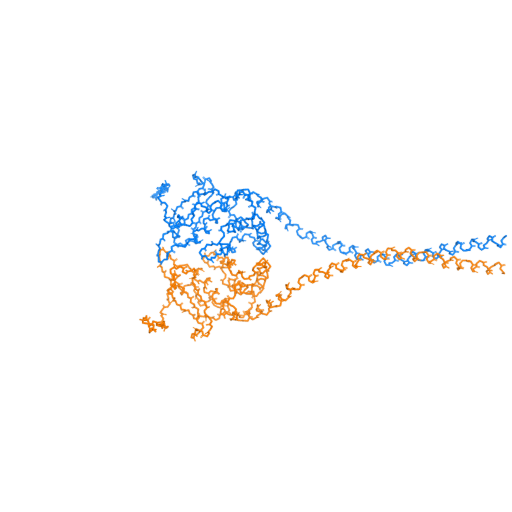TOM 2648 C C . ALA B 1 107 ? -9.984 2.746 -3.738 1 96.19 107 ALA B C 1
ATOM 2650 O O . ALA B 1 107 ? -10.07 2.021 -2.746 1 96.19 107 ALA B O 1
ATOM 2651 N N . ALA B 1 108 ? -11.023 3.086 -4.516 1 96.81 108 ALA B N 1
ATOM 2652 C CA . ALA B 1 108 ? -12.336 2.514 -4.219 1 96.81 108 ALA B CA 1
ATOM 2653 C C . ALA B 1 108 ? -12.32 0.997 -4.383 1 96.81 108 ALA B C 1
ATOM 2655 O O . ALA B 1 108 ? -12.82 0.268 -3.52 1 96.81 108 ALA B O 1
ATOM 2656 N N . PHE B 1 109 ? -11.766 0.575 -5.453 1 96.81 109 PHE B N 1
ATOM 2657 C CA . PHE B 1 109 ? -11.617 -0.855 -5.695 1 96.81 109 PHE B CA 1
ATOM 2658 C C . PHE B 1 109 ? -10.828 -1.513 -4.57 1 96.81 109 PHE B C 1
ATOM 2660 O O . PHE B 1 109 ? -11.242 -2.535 -4.023 1 96.81 109 PHE B O 1
ATOM 2667 N N . GLY B 1 110 ? -9.672 -0.918 -4.238 1 96.5 110 GLY B N 1
ATOM 2668 C CA . GLY B 1 110 ? -8.852 -1.435 -3.152 1 96.5 110 GLY B CA 1
ATOM 2669 C C . GLY B 1 110 ? -9.602 -1.541 -1.838 1 96.5 110 GLY B C 1
ATOM 2670 O O . GLY B 1 110 ? -9.461 -2.527 -1.113 1 96.5 110 GLY B O 1
ATOM 2671 N N . ALA B 1 111 ? -10.375 -0.564 -1.588 1 97.5 111 ALA B N 1
ATOM 2672 C CA . ALA B 1 111 ? -11.148 -0.568 -0.348 1 97.5 111 ALA B CA 1
ATOM 2673 C C . ALA B 1 111 ? -12.148 -1.721 -0.327 1 97.5 111 ALA B C 1
ATOM 2675 O O . ALA B 1 111 ? -12.273 -2.422 0.679 1 97.5 111 ALA B O 1
ATOM 2676 N N . MET B 1 112 ? -12.805 -1.89 -1.423 1 97.56 112 MET B N 1
ATOM 2677 C CA . MET B 1 112 ? -13.805 -2.953 -1.485 1 97.56 112 MET B CA 1
ATOM 2678 C C . MET B 1 112 ? -13.148 -4.324 -1.345 1 97.56 112 MET B C 1
ATOM 2680 O O . MET B 1 112 ? -13.648 -5.184 -0.617 1 97.56 112 MET B O 1
ATOM 2684 N N . MET B 1 113 ? -12.141 -4.457 -2.068 1 96.94 113 MET B N 1
ATOM 2685 C CA . MET B 1 113 ? -11.383 -5.703 -1.977 1 96.94 113 MET B CA 1
ATOM 2686 C C . MET B 1 113 ? -10.922 -5.957 -0.545 1 96.94 113 MET B C 1
ATOM 2688 O O . MET B 1 113 ? -11.086 -7.059 -0.02 1 96.94 113 MET B O 1
ATOM 2692 N N . LEU B 1 114 ? -10.414 -4.969 0.122 1 97.62 114 LEU B N 1
ATOM 2693 C CA . LEU B 1 114 ? -9.891 -5.102 1.478 1 97.62 114 LEU B CA 1
ATOM 2694 C C . LEU B 1 114 ? -11.008 -5.406 2.467 1 97.62 114 LEU B C 1
ATOM 2696 O O . LEU B 1 114 ? -10.805 -6.148 3.43 1 97.62 114 LEU B O 1
ATOM 2700 N N . VAL B 1 115 ? -12.156 -4.805 2.262 1 98.38 115 VAL B N 1
ATOM 2701 C CA . VAL B 1 115 ? -13.289 -5.16 3.109 1 98.38 115 VAL B CA 1
ATOM 2702 C C . VAL B 1 115 ? -13.508 -6.668 3.07 1 98.38 115 VAL B C 1
ATOM 2704 O O . VAL B 1 115 ? -13.625 -7.312 4.113 1 98.38 115 VAL B O 1
ATOM 2707 N N . LEU B 1 116 ? -13.555 -7.191 1.878 1 98.31 116 LEU B N 1
ATOM 2708 C CA . LEU B 1 116 ? -13.812 -8.617 1.703 1 98.31 116 LEU B CA 1
ATOM 2709 C C . LEU B 1 116 ? -12.68 -9.445 2.297 1 98.31 116 LEU B C 1
ATOM 2711 O O . LEU B 1 116 ? -12.922 -10.438 2.984 1 98.31 116 LEU B O 1
ATOM 2715 N N . TYR B 1 117 ? -11.461 -9.062 2.053 1 97.88 117 TYR B N 1
ATOM 2716 C CA . TYR B 1 117 ? -10.305 -9.797 2.559 1 97.88 117 TYR B CA 1
ATOM 2717 C C . TYR B 1 117 ? -10.281 -9.789 4.082 1 97.88 117 TYR B C 1
ATOM 2719 O O . TYR B 1 117 ? -9.992 -10.82 4.707 1 97.88 117 TYR B O 1
ATOM 2727 N N . LEU B 1 118 ? -10.555 -8.68 4.637 1 97.44 118 LEU B N 1
ATOM 2728 C CA . LEU B 1 118 ? -10.547 -8.555 6.09 1 97.44 118 LEU B CA 1
ATOM 2729 C C . LEU B 1 118 ? -11.641 -9.414 6.711 1 97.44 118 LEU B C 1
ATOM 2731 O O . LEU B 1 118 ? -11.414 -10.078 7.727 1 97.44 118 LEU B O 1
ATOM 2735 N N . ARG B 1 119 ? -12.727 -9.422 6.121 1 98.06 119 ARG B N 1
ATOM 2736 C CA . ARG B 1 119 ? -13.828 -10.242 6.629 1 98.06 119 ARG B CA 1
ATOM 2737 C C . ARG B 1 119 ? -13.531 -11.727 6.449 1 98.06 119 ARG B C 1
ATOM 2739 O O . ARG B 1 119 ? -13.938 -12.547 7.273 1 98.06 119 ARG B O 1
ATOM 2746 N N . ALA B 1 120 ? -12.898 -12.039 5.316 1 97.19 120 ALA B N 1
ATOM 2747 C CA . ALA B 1 120 ? -12.531 -13.43 5.086 1 97.19 120 ALA B CA 1
ATOM 2748 C C . ALA B 1 120 ? -11.602 -13.938 6.184 1 97.19 120 ALA B C 1
ATOM 2750 O O . ALA B 1 120 ? -11.688 -15.102 6.594 1 97.19 120 ALA B O 1
ATOM 2751 N N . GLY B 1 121 ? -10.703 -13.094 6.582 1 95.38 121 GLY B N 1
ATOM 2752 C CA . GLY B 1 121 ? -9.789 -13.469 7.648 1 95.38 121 GLY B CA 1
ATOM 2753 C C . GLY B 1 121 ? -8.617 -14.305 7.168 1 95.38 121 GLY B C 1
ATOM 2754 O O . GLY B 1 121 ? -8.117 -14.102 6.062 1 95.38 121 GLY B O 1
ATOM 2755 N N . SER B 1 122 ? -8.18 -15.172 8.078 1 93.25 122 SER B N 1
ATOM 2756 C CA . SER B 1 122 ? -7 -15.992 7.809 1 93.25 122 SER B CA 1
ATOM 2757 C C . SER B 1 122 ? -7.371 -17.266 7.062 1 93.25 122 SER B C 1
ATOM 2759 O O . SER B 1 122 ? -8.336 -17.938 7.418 1 93.25 122 SER B O 1
ATOM 2761 N N . ILE B 1 123 ? -6.602 -17.438 5.969 1 88.44 123 ILE B N 1
ATOM 2762 C CA . ILE B 1 123 ? -6.715 -18.641 5.152 1 88.44 123 ILE B CA 1
ATOM 2763 C C . ILE B 1 123 ? -5.367 -19.359 5.098 1 88.44 123 ILE B C 1
ATOM 2765 O O . ILE B 1 123 ? -4.355 -18.75 4.723 1 88.44 123 ILE B O 1
ATOM 2769 N N . ASP B 1 124 ? -5.324 -20.625 5.461 1 80.62 124 ASP B N 1
ATOM 2770 C CA . ASP B 1 124 ? -4.113 -21.438 5.422 1 80.62 124 ASP B CA 1
ATOM 2771 C C . ASP B 1 124 ? -2.979 -20.766 6.199 1 80.62 124 ASP B C 1
ATOM 2773 O O . ASP B 1 124 ? -1.841 -20.719 5.73 1 80.62 124 ASP B O 1
ATOM 2777 N N . GLY B 1 125 ? -3.338 -20.016 7.242 1 82.19 125 GLY B N 1
ATOM 2778 C CA . GLY B 1 125 ? -2.342 -19.516 8.172 1 82.19 125 GLY B CA 1
ATOM 2779 C C . GLY B 1 125 ? -1.917 -18.094 7.859 1 82.19 125 GLY B C 1
ATOM 2780 O O . GLY B 1 125 ? -1.081 -17.516 8.562 1 82.19 125 GLY B O 1
ATOM 2781 N N . ALA B 1 126 ? -2.451 -17.516 6.816 1 87.25 126 ALA B N 1
ATOM 2782 C CA . ALA B 1 126 ? -2.113 -16.141 6.473 1 87.25 126 ALA B CA 1
ATOM 2783 C C . ALA B 1 126 ? -3.373 -15.297 6.277 1 87.25 126 ALA B C 1
ATOM 2785 O O . ALA B 1 126 ? -4.363 -15.773 5.715 1 87.25 126 ALA B O 1
ATOM 2786 N N . ASP B 1 127 ? -3.254 -14.148 6.773 1 93.31 127 ASP B N 1
ATOM 2787 C CA . ASP B 1 127 ? -4.391 -13.258 6.551 1 93.31 127 ASP B CA 1
ATOM 2788 C C . ASP B 1 127 ? -4.562 -12.945 5.066 1 93.31 127 ASP B C 1
ATOM 2790 O O . ASP B 1 127 ? -3.598 -12.586 4.391 1 93.31 127 ASP B O 1
ATOM 2794 N N . LEU B 1 128 ? -5.785 -12.922 4.586 1 94.94 128 LEU B N 1
ATOM 2795 C CA . LEU B 1 128 ? -6.027 -12.789 3.154 1 94.94 128 LEU B CA 1
ATOM 2796 C C . LEU B 1 128 ? -5.691 -11.383 2.674 1 94.94 128 LEU B C 1
ATOM 2798 O O . LEU B 1 128 ? -5.332 -11.188 1.511 1 94.94 128 LEU B O 1
ATOM 2802 N N . TRP B 1 129 ? -5.844 -10.383 3.58 1 93.94 129 TRP B N 1
ATOM 2803 C CA . TRP B 1 129 ? -5.559 -9.016 3.168 1 93.94 129 TRP B CA 1
ATOM 2804 C C . TRP B 1 129 ? -4.109 -8.875 2.715 1 93.94 129 TRP B C 1
ATOM 2806 O O . TRP B 1 129 ? -3.783 -7.977 1.934 1 93.94 129 TRP B O 1
ATOM 2816 N N . GLN B 1 130 ? -3.26 -9.766 3.107 1 91.19 130 GLN B N 1
ATOM 2817 C CA . GLN B 1 130 ? -1.854 -9.75 2.723 1 91.19 130 GLN B CA 1
ATOM 2818 C C . GLN B 1 130 ? -1.688 -10.023 1.23 1 91.19 130 GLN B C 1
ATOM 2820 O O . GLN B 1 130 ? -0.64 -9.727 0.652 1 91.19 130 GLN B O 1
ATOM 2825 N N . SER B 1 131 ? -2.68 -10.547 0.638 1 89.75 131 SER B N 1
ATOM 2826 C CA . SER B 1 131 ? -2.639 -10.914 -0.774 1 89.75 131 SER B CA 1
ATOM 2827 C C . SER B 1 131 ? -2.93 -9.711 -1.664 1 89.75 131 SER B C 1
ATOM 2829 O O . SER B 1 131 ? -2.742 -9.766 -2.881 1 89.75 131 SER B O 1
ATOM 2831 N N . SER B 1 132 ? -3.365 -8.656 -1.08 1 92.06 132 SER B N 1
ATOM 2832 C CA . SER B 1 132 ? -3.629 -7.457 -1.868 1 92.06 132 SER B CA 1
ATOM 2833 C C . SER B 1 132 ? -2.342 -6.879 -2.445 1 92.06 132 SER B C 1
ATOM 2835 O O . SER B 1 132 ? -1.342 -6.75 -1.737 1 92.06 132 SER B O 1
ATOM 2837 N N . GLY B 1 133 ? -2.402 -6.598 -3.729 1 90.38 133 GLY B N 1
ATOM 2838 C CA . GLY B 1 133 ? -1.229 -6.055 -4.395 1 90.38 133 GLY B CA 1
ATOM 2839 C C . GLY B 1 133 ? -1.385 -4.598 -4.781 1 90.38 133 GLY B C 1
ATOM 2840 O O . GLY B 1 133 ? -2.494 -4.059 -4.762 1 90.38 133 GLY B O 1
ATOM 2841 N N . LEU B 1 134 ? -0.304 -4.047 -5.129 1 92.25 134 LEU B N 1
ATOM 2842 C CA . LEU B 1 134 ? -0.333 -2.65 -5.547 1 92.25 134 LEU B CA 1
ATOM 2843 C C . LEU B 1 134 ? -1.032 -2.5 -6.891 1 92.25 134 LEU B C 1
ATOM 2845 O O . LEU B 1 134 ? -1.515 -1.416 -7.227 1 92.25 134 LEU B O 1
ATOM 2849 N N . TYR B 1 135 ? -1.125 -3.605 -7.59 1 90.62 135 TYR B N 1
ATOM 2850 C CA . TYR B 1 135 ? -1.908 -3.635 -8.82 1 90.62 135 TYR B CA 1
ATOM 2851 C C . TYR B 1 135 ? -3.342 -3.186 -8.57 1 90.62 135 TYR B C 1
ATOM 2853 O O . TYR B 1 135 ? -3.955 -2.535 -9.414 1 90.62 135 TYR B O 1
ATOM 2861 N N . ASP B 1 136 ? -3.793 -3.469 -7.422 1 92.12 136 ASP B N 1
ATOM 2862 C CA . ASP B 1 136 ? -5.172 -3.168 -7.059 1 92.12 136 ASP B CA 1
ATOM 2863 C C . ASP B 1 136 ? -5.383 -1.664 -6.902 1 92.12 136 ASP B C 1
ATOM 2865 O O . ASP B 1 136 ? -6.52 -1.202 -6.758 1 92.12 136 ASP B O 1
ATOM 2869 N N . TYR B 1 137 ? -4.281 -0.958 -6.98 1 93 137 TYR B N 1
ATOM 2870 C CA . TYR B 1 137 ? -4.34 0.487 -6.793 1 93 137 TYR B CA 1
ATOM 2871 C C . TYR B 1 137 ? -3.691 1.219 -7.961 1 93 137 TYR B C 1
ATOM 2873 O O . TYR B 1 137 ? -3.418 2.42 -7.875 1 93 137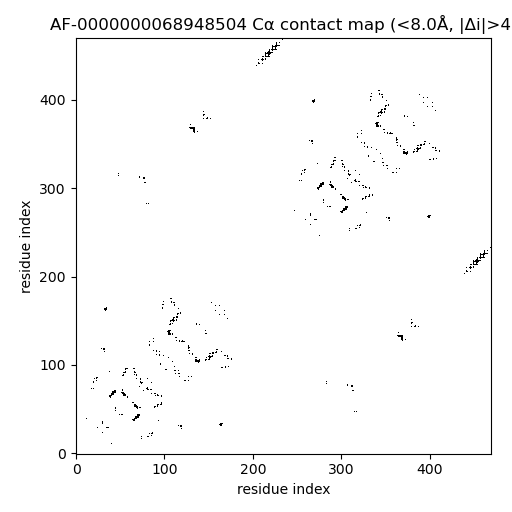 TYR B O 1
ATOM 2881 N N . GLN B 1 138 ? -3.451 0.584 -9.016 1 89 138 GLN B N 1
ATOM 2882 C CA . GLN B 1 138 ? -2.572 1.086 -10.07 1 89 138 GLN B CA 1
ATOM 2883 C C . GLN B 1 138 ? -3.135 2.357 -10.695 1 89 138 GLN B C 1
ATOM 2885 O O . GLN B 1 138 ? -2.381 3.205 -11.18 1 89 138 GLN B O 1
ATOM 2890 N N . ASP B 1 139 ? -4.355 2.594 -10.641 1 90.69 139 ASP B N 1
ATOM 2891 C CA . ASP B 1 139 ? -4.98 3.73 -11.305 1 90.69 139 ASP B CA 1
ATOM 2892 C C . ASP B 1 139 ? -4.875 4.996 -10.453 1 90.69 139 ASP B C 1
ATOM 2894 O O . ASP B 1 139 ? -5.23 6.086 -10.906 1 90.69 139 ASP B O 1
ATOM 2898 N N . GLU B 1 140 ? -4.367 4.805 -9.242 1 90.75 140 GLU B N 1
ATOM 2899 C CA . GLU B 1 140 ? -4.188 5.984 -8.398 1 90.75 140 GLU B CA 1
ATOM 2900 C C . GLU B 1 140 ? -2.949 6.773 -8.82 1 90.75 140 GLU B C 1
ATOM 2902 O O . GLU B 1 140 ? -2.793 7.938 -8.445 1 90.75 140 GLU B O 1
ATOM 2907 N N . ALA B 1 141 ? -2.059 6.215 -9.57 1 79.88 141 ALA B N 1
ATOM 2908 C CA . ALA B 1 141 ? -0.896 6.887 -10.148 1 79.88 141 ALA B CA 1
ATOM 2909 C C . ALA B 1 141 ? -0.1 7.625 -9.078 1 79.88 141 ALA B C 1
ATOM 2911 O O . ALA B 1 141 ? 0.318 7.027 -8.086 1 79.88 141 ALA B O 1
ATOM 2912 N N . GLU B 1 142 ? -0.107 8.961 -9.133 1 81.62 142 GLU B N 1
ATOM 2913 C CA . GLU B 1 142 ? 0.708 9.828 -8.289 1 81.62 142 GLU B CA 1
ATOM 2914 C C . GLU B 1 142 ? 0.183 9.844 -6.852 1 81.62 142 GLU B C 1
ATOM 2916 O O . GLU B 1 142 ? 0.911 10.203 -5.926 1 81.62 142 GLU B O 1
ATOM 2921 N N . ASN B 1 143 ? -1.029 9.414 -6.668 1 90.75 143 ASN B N 1
ATOM 2922 C CA . ASN B 1 143 ? -1.651 9.461 -5.352 1 90.75 143 ASN B CA 1
ATOM 2923 C C . ASN B 1 143 ? -1.733 8.078 -4.719 1 90.75 143 ASN B C 1
ATOM 2925 O O . ASN B 1 143 ? -2.553 7.84 -3.83 1 90.75 143 ASN B O 1
ATOM 2929 N N . LEU B 1 144 ? -0.885 7.215 -5.117 1 94 144 LEU B N 1
ATOM 2930 C CA . LEU B 1 144 ? -0.957 5.816 -4.707 1 94 144 LEU B CA 1
ATOM 2931 C C . LEU B 1 144 ? -0.883 5.691 -3.189 1 94 144 LEU B C 1
ATOM 2933 O O . LEU B 1 144 ? -1.722 5.027 -2.576 1 94 144 LEU B O 1
ATOM 2937 N N . PRO B 1 145 ? 0.062 6.34 -2.508 1 94.31 145 PRO B N 1
ATOM 2938 C CA . PRO B 1 145 ? 0.11 6.191 -1.052 1 94.31 145 PRO B CA 1
ATOM 2939 C C . PRO B 1 145 ? -1.124 6.766 -0.359 1 94.31 145 PRO B C 1
ATOM 2941 O O . PRO B 1 145 ? -1.627 6.176 0.601 1 94.31 145 PRO B O 1
ATOM 2944 N N . GLN B 1 146 ? -1.625 7.887 -0.89 1 94.44 146 GLN B N 1
ATOM 2945 C CA . GLN B 1 146 ? -2.83 8.484 -0.326 1 94.44 146 GLN B CA 1
ATOM 2946 C C . GLN B 1 146 ? -4.051 7.602 -0.573 1 94.44 146 GLN B C 1
ATOM 2948 O O . GLN B 1 146 ? -4.887 7.43 0.315 1 94.44 146 GLN B O 1
ATOM 2953 N N . GLY B 1 147 ? -4.059 7.145 -1.749 1 95.75 147 GLY B N 1
ATOM 2954 C CA . GLY B 1 147 ? -5.148 6.25 -2.092 1 95.75 147 GLY B CA 1
ATOM 2955 C C . GLY B 1 147 ? -5.176 4.988 -1.246 1 95.75 147 GLY B C 1
ATOM 2956 O O . GLY B 1 147 ? -6.234 4.574 -0.769 1 95.75 147 GLY B O 1
ATOM 2957 N N . PHE B 1 148 ? -4.043 4.469 -1.01 1 96.25 148 PHE B N 1
ATOM 2958 C CA . PHE B 1 148 ? -3.947 3.285 -0.167 1 96.25 148 PHE B CA 1
ATOM 2959 C C . PHE B 1 148 ? -4.383 3.598 1.259 1 96.25 148 PHE B C 1
ATOM 2961 O O . PHE B 1 148 ? -5.129 2.826 1.87 1 96.25 148 PHE B O 1
ATOM 2968 N N . ASN B 1 149 ? -3.863 4.625 1.758 1 96.12 149 ASN B N 1
ATOM 2969 C CA . ASN B 1 149 ? -4.246 5.023 3.109 1 96.12 149 ASN B CA 1
ATOM 2970 C C . ASN B 1 149 ? -5.758 5.184 3.238 1 96.12 149 ASN B C 1
ATOM 2972 O O . ASN B 1 149 ? -6.355 4.707 4.203 1 96.12 149 ASN B O 1
ATOM 2976 N N . TRP B 1 150 ? -6.312 5.902 2.293 1 97 150 TRP B N 1
ATOM 2977 C CA . TRP B 1 150 ? -7.762 6.098 2.283 1 97 150 TRP B CA 1
ATOM 2978 C C . TRP B 1 150 ? -8.492 4.762 2.232 1 97 150 TRP B C 1
ATOM 2980 O O . TRP B 1 150 ? -9.43 4.531 2.996 1 97 150 TRP B O 1
ATOM 2990 N N . ALA B 1 151 ? -8.078 3.871 1.336 1 97.06 151 ALA B N 1
ATOM 2991 C CA . ALA B 1 151 ? -8.695 2.557 1.166 1 97.06 151 ALA B CA 1
ATOM 2992 C C . ALA B 1 151 ? -8.586 1.732 2.447 1 97.06 151 ALA B C 1
ATOM 2994 O O . ALA B 1 151 ? -9.57 1.125 2.885 1 97.06 151 ALA B O 1
ATOM 2995 N N . TRP B 1 152 ? -7.402 1.716 3.014 1 96.88 152 TRP B N 1
ATOM 2996 C CA . TRP B 1 152 ? -7.133 0.949 4.223 1 96.88 152 TRP B CA 1
ATOM 2997 C C . TRP B 1 152 ? -8.039 1.392 5.363 1 96.88 152 TRP B C 1
ATOM 2999 O O . TRP B 1 152 ? -8.641 0.559 6.047 1 96.88 152 TRP B O 1
ATOM 3009 N N . ARG B 1 153 ? -8.172 2.66 5.539 1 96.81 153 ARG B N 1
ATOM 3010 C CA . ARG B 1 153 ? -9 3.203 6.609 1 96.81 153 ARG B CA 1
ATOM 3011 C C . ARG B 1 153 ? -10.477 2.891 6.371 1 96.81 153 ARG B C 1
ATOM 3013 O O . ARG B 1 153 ? -11.18 2.475 7.289 1 96.81 153 ARG B O 1
ATOM 3020 N N . THR B 1 154 ? -10.859 3.15 5.195 1 97.94 154 THR B N 1
ATOM 3021 C CA . THR B 1 154 ? -12.25 2.902 4.828 1 97.94 154 THR B CA 1
ATOM 3022 C C . THR B 1 154 ? -12.594 1.428 5.008 1 97.94 154 THR B C 1
ATOM 3024 O O . THR B 1 154 ? -13.633 1.097 5.582 1 97.94 154 THR B O 1
ATOM 3027 N N . ALA B 1 155 ? -11.742 0.569 4.551 1 98 155 ALA B N 1
ATOM 3028 C CA . ALA B 1 155 ? -11.977 -0.871 4.633 1 98 155 ALA B CA 1
ATOM 3029 C C . ALA B 1 155 ? -12.031 -1.339 6.086 1 98 155 ALA B C 1
ATOM 3031 O O . ALA B 1 155 ? -12.883 -2.145 6.453 1 98 155 ALA B O 1
ATOM 3032 N N . ASN B 1 156 ? -11.086 -0.845 6.895 1 97.25 156 ASN B N 1
ATOM 3033 C CA . ASN B 1 156 ? -11.062 -1.239 8.297 1 97.25 156 ASN B CA 1
ATOM 3034 C C . ASN B 1 156 ? -12.336 -0.816 9.023 1 97.25 156 ASN B C 1
ATOM 3036 O O . ASN B 1 156 ? -12.844 -1.549 9.875 1 97.25 156 ASN B O 1
ATOM 3040 N N . GLU B 1 157 ? -12.766 0.316 8.703 1 98.12 157 GLU B N 1
ATOM 3041 C CA . GLU B 1 157 ? -14.016 0.798 9.289 1 98.12 157 GLU B CA 1
ATOM 3042 C C . GLU B 1 157 ? -15.195 -0.071 8.852 1 98.12 157 GLU B C 1
ATOM 3044 O O . GLU B 1 157 ? -15.945 -0.564 9.695 1 98.12 157 GLU B O 1
ATOM 3049 N N . LEU B 1 158 ? -15.32 -0.325 7.613 1 98.56 158 LEU B N 1
ATOM 3050 C CA . LEU B 1 158 ? -16.5 -0.991 7.059 1 98.56 158 LEU B CA 1
ATOM 3051 C C . LEU B 1 158 ? -16.469 -2.484 7.367 1 98.56 158 LEU B C 1
ATOM 3053 O O . LEU B 1 158 ? -17.516 -3.104 7.551 1 98.56 158 LEU B O 1
ATOM 3057 N N . ALA B 1 159 ? -15.305 -3.078 7.363 1 98.12 159 ALA B N 1
ATOM 3058 C CA . ALA B 1 159 ? -15.18 -4.516 7.598 1 98.12 159 ALA B CA 1
ATOM 3059 C C . ALA B 1 159 ? -15.734 -4.898 8.969 1 98.12 159 ALA B C 1
ATOM 3061 O O . ALA B 1 159 ? -16.141 -6.043 9.188 1 98.12 159 ALA B O 1
ATOM 3062 N N . THR B 1 160 ? -15.75 -3.977 9.883 1 97.5 160 THR B N 1
ATOM 3063 C CA . THR B 1 160 ? -16.188 -4.27 11.25 1 9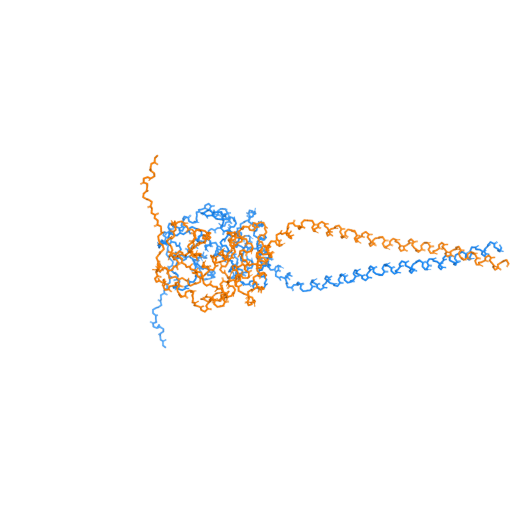7.5 160 THR B CA 1
ATOM 3064 C C . THR B 1 160 ? -17.688 -4.062 11.398 1 97.5 160 THR B C 1
ATOM 3066 O O . THR B 1 160 ? -18.266 -4.375 12.438 1 97.5 160 THR B O 1
ATOM 3069 N N . THR B 1 161 ? -18.312 -3.584 10.391 1 97.94 161 THR B N 1
ATOM 3070 C CA . THR B 1 161 ? -19.75 -3.354 10.445 1 97.94 161 THR B CA 1
ATOM 3071 C C . THR B 1 161 ? -20.516 -4.609 10.031 1 97.94 161 THR B C 1
ATOM 3073 O O . THR B 1 161 ? -19.922 -5.555 9.508 1 97.94 161 THR B O 1
ATOM 3076 N N . GLU B 1 162 ? -21.859 -4.539 10.25 1 97.62 162 GLU B N 1
ATOM 3077 C CA . GLU B 1 162 ? -22.734 -5.641 9.852 1 97.62 162 GLU B CA 1
ATOM 3078 C C . GLU B 1 162 ? -23.375 -5.371 8.492 1 97.62 162 GLU B C 1
ATOM 3080 O O . GLU B 1 162 ? -24.281 -6.086 8.07 1 97.62 162 GLU B O 1
ATOM 3085 N N . LEU B 1 163 ? -22.891 -4.414 7.801 1 98.06 163 LEU B N 1
ATOM 3086 C CA . LEU B 1 163 ? -23.453 -4.062 6.504 1 98.06 163 LEU B CA 1
ATOM 3087 C C . LEU B 1 163 ? -23.172 -5.148 5.473 1 98.06 163 LEU B C 1
ATOM 3089 O O . LEU B 1 163 ? -22.062 -5.703 5.441 1 98.06 163 LEU B O 1
ATOM 3093 N N . PRO B 1 164 ? -24.172 -5.395 4.629 1 98.12 164 PRO B N 1
ATOM 3094 C CA . PRO B 1 164 ? -23.891 -6.285 3.5 1 98.12 164 PRO B CA 1
ATOM 3095 C C . PRO B 1 164 ? -22.828 -5.719 2.557 1 98.12 164 PRO B C 1
ATOM 3097 O O . PRO B 1 164 ? -22.672 -4.496 2.463 1 98.12 164 PRO B O 1
ATOM 3100 N N . ALA B 1 165 ? -22.141 -6.59 1.884 1 97.88 165 ALA B N 1
ATOM 3101 C CA . ALA B 1 165 ? -21.078 -6.188 0.974 1 97.88 165 ALA B CA 1
ATOM 3102 C C . ALA B 1 165 ? -21.594 -5.207 -0.076 1 97.88 165 ALA B C 1
ATOM 3104 O O . ALA B 1 165 ? -20.891 -4.27 -0.46 1 97.88 165 ALA B O 1
ATOM 3105 N N . GLU B 1 166 ? -22.797 -5.383 -0.503 1 95.75 166 GLU B N 1
ATOM 3106 C CA . GLU B 1 166 ? -23.391 -4.512 -1.511 1 95.75 166 GLU B CA 1
ATOM 3107 C C . GLU B 1 166 ? -23.531 -3.084 -0.993 1 95.75 166 GLU B C 1
ATOM 3109 O O . GLU B 1 166 ? -23.266 -2.125 -1.722 1 95.75 166 GLU B O 1
ATOM 3114 N N . GLU B 1 167 ? -23.875 -2.977 0.196 1 97.5 167 GLU B N 1
ATOM 3115 C CA . GLU B 1 167 ? -24.016 -1.653 0.8 1 97.5 167 GLU B CA 1
ATOM 3116 C C . GLU B 1 167 ? -22.641 -1.016 1.038 1 97.5 167 GLU B C 1
ATOM 3118 O O . GLU B 1 167 ? -22.484 0.197 0.889 1 97.5 167 GLU B O 1
ATOM 3123 N N . CYS B 1 168 ? -21.719 -1.832 1.449 1 98.06 168 CYS B N 1
ATOM 3124 C CA . CYS B 1 168 ? -20.359 -1.326 1.58 1 98.06 168 CYS B CA 1
ATOM 3125 C C . CYS B 1 168 ? -19.875 -0.732 0.264 1 98.06 168 CYS B C 1
ATOM 3127 O O . CYS B 1 168 ? -19.25 0.328 0.252 1 98.06 168 CYS B O 1
ATOM 3129 N N . ALA B 1 169 ? -20.203 -1.395 -0.807 1 97.19 169 ALA B N 1
ATOM 3130 C CA . ALA B 1 169 ? -19.781 -0.927 -2.125 1 97.19 169 ALA B CA 1
ATOM 3131 C C . ALA B 1 169 ? -20.375 0.443 -2.438 1 97.19 169 ALA B C 1
ATOM 3133 O O . ALA B 1 169 ? -19.688 1.323 -2.957 1 97.19 169 ALA B O 1
ATOM 3134 N N . GLU B 1 170 ? -21.578 0.602 -2.104 1 96.44 170 GLU B N 1
ATOM 3135 C CA . GLU B 1 170 ? -22.234 1.882 -2.324 1 96.44 170 GLU B CA 1
ATOM 3136 C C . GLU B 1 170 ? -21.578 2.992 -1.506 1 96.44 170 GLU B C 1
ATOM 3138 O O . GLU B 1 170 ? -21.328 4.082 -2.021 1 96.44 170 GLU B O 1
ATOM 3143 N N . ILE B 1 171 ? -21.344 2.68 -0.302 1 97.69 171 ILE B N 1
ATOM 3144 C CA . ILE B 1 171 ? -20.719 3.648 0.594 1 97.69 171 ILE B CA 1
ATOM 3145 C C . ILE B 1 171 ? -19.328 4.008 0.078 1 97.69 171 ILE B C 1
ATOM 3147 O O . ILE B 1 171 ? -18.953 5.184 0.049 1 97.69 171 ILE B O 1
ATOM 3151 N N . ILE B 1 172 ? -18.609 3.037 -0.299 1 97.81 172 ILE B N 1
ATOM 3152 C CA . ILE B 1 172 ? -17.25 3.234 -0.799 1 97.81 172 ILE B CA 1
ATOM 3153 C C . ILE B 1 172 ? -17.297 4.113 -2.049 1 97.81 172 ILE B C 1
ATOM 3155 O O . ILE B 1 172 ? -16.516 5.059 -2.17 1 97.81 172 ILE B O 1
ATOM 3159 N N . ALA B 1 173 ? -18.141 3.801 -2.924 1 96.31 173 ALA B N 1
ATOM 3160 C CA . ALA B 1 173 ? -18.266 4.578 -4.152 1 96.31 173 ALA B CA 1
ATOM 3161 C C . ALA B 1 173 ? -18.562 6.043 -3.852 1 96.31 173 ALA B C 1
ATOM 3163 O O . ALA B 1 173 ? -17.953 6.945 -4.426 1 96.31 173 ALA B O 1
ATOM 3164 N N . GLN B 1 174 ? -19.453 6.246 -2.977 1 96.44 174 GLN B N 1
ATOM 3165 C CA . GLN B 1 174 ? -19.828 7.602 -2.598 1 96.44 174 GLN B CA 1
ATOM 3166 C C . GLN B 1 174 ? -18.672 8.328 -1.924 1 96.44 174 GLN B C 1
ATOM 3168 O O . GLN B 1 174 ? -18.359 9.469 -2.27 1 96.44 174 GLN B O 1
ATOM 3173 N N . ARG B 1 175 ? -18.094 7.672 -1 1 97.31 175 ARG B N 1
ATOM 3174 C CA . ARG B 1 175 ? -16.984 8.273 -0.264 1 97.31 175 ARG B CA 1
ATOM 3175 C C . ARG B 1 175 ? -15.805 8.562 -1.188 1 97.31 175 ARG B C 1
ATOM 3177 O O . ARG B 1 175 ? -15.094 9.555 -1.002 1 97.31 175 ARG B O 1
ATOM 3184 N N . TYR B 1 176 ? -15.602 7.695 -2.072 1 96.69 176 TYR B N 1
ATOM 3185 C CA . TYR B 1 176 ? -14.484 7.879 -2.994 1 96.69 176 TYR B CA 1
ATOM 3186 C C . TYR B 1 176 ? -14.688 9.117 -3.854 1 96.69 176 TYR B C 1
ATOM 3188 O O . TYR B 1 176 ? -13.742 9.891 -4.066 1 96.69 176 TYR B O 1
ATOM 3196 N N . GLY B 1 177 ? -15.867 9.281 -4.375 1 94.75 177 GLY B N 1
ATOM 3197 C CA . GLY B 1 177 ? -16.156 10.5 -5.113 1 94.75 177 GLY B CA 1
ATOM 3198 C C . GLY B 1 177 ? -15.875 11.758 -4.32 1 94.75 177 GLY B C 1
ATOM 3199 O O . GLY B 1 177 ? -15.242 12.688 -4.836 1 94.75 177 GLY B O 1
ATOM 3200 N N . LYS B 1 178 ? -16.25 11.727 -3.137 1 96.38 178 LYS B N 1
ATOM 3201 C CA . LYS B 1 178 ? -16.016 12.875 -2.27 1 96.38 178 LYS B CA 1
ATOM 3202 C C . LYS B 1 178 ? -14.523 13.062 -2.008 1 96.38 178 LYS B C 1
ATOM 3204 O O . LYS B 1 178 ? -14.039 14.195 -1.921 1 96.38 178 LYS B O 1
ATOM 3209 N N . TRP B 1 179 ? -13.883 12.031 -1.844 1 96 179 TRP B N 1
ATOM 3210 C CA . TRP B 1 179 ? -12.445 12.086 -1.597 1 96 179 TRP B CA 1
ATOM 3211 C C . TRP B 1 179 ? -11.703 12.641 -2.809 1 96 179 TRP B C 1
ATOM 3213 O O . TRP B 1 179 ? -10.773 13.43 -2.664 1 96 179 TRP B O 1
ATOM 3223 N N . GLN B 1 180 ? -12.125 12.227 -3.934 1 94 180 GLN B N 1
ATOM 3224 C CA . GLN B 1 180 ? -11.523 12.75 -5.156 1 94 180 GLN B CA 1
ATOM 3225 C C . GLN B 1 180 ? -11.734 14.258 -5.266 1 94 180 GLN B C 1
ATOM 3227 O O . GLN B 1 180 ? -10.828 14.992 -5.676 1 94 180 GLN B O 1
ATOM 3232 N N . GLU B 1 181 ? -12.852 14.688 -4.918 1 94.5 181 GLU B N 1
ATOM 3233 C CA . GLU B 1 181 ? -13.125 16.125 -4.887 1 94.5 181 GLU B CA 1
ATOM 3234 C C . GLU B 1 181 ? -12.227 16.828 -3.883 1 94.5 181 GLU B C 1
ATOM 3236 O O . GLU B 1 181 ? -11.695 17.906 -4.172 1 94.5 181 GLU B O 1
ATOM 3241 N N . TRP B 1 182 ? -12.141 16.203 -2.822 1 93.81 182 TRP B N 1
ATOM 3242 C CA . TRP B 1 182 ? -11.281 16.75 -1.779 1 93.81 182 TRP B CA 1
ATOM 3243 C C . TRP B 1 182 ? -9.836 16.844 -2.26 1 93.81 182 TRP B C 1
ATOM 3245 O O . TRP B 1 182 ? -9.164 17.859 -2.021 1 93.81 182 TRP B O 1
ATOM 3255 N N . LEU B 1 183 ? -9.359 15.82 -2.941 1 93.62 183 LEU B N 1
ATOM 3256 C CA . LEU B 1 183 ? -8 15.797 -3.467 1 93.62 183 LEU B CA 1
ATOM 3257 C C . LEU B 1 183 ? -7.801 16.906 -4.496 1 93.62 183 LEU B C 1
ATOM 3259 O O . LEU B 1 183 ? -6.738 17.531 -4.547 1 93.62 183 LEU B O 1
ATOM 3263 N N . ALA B 1 184 ? -8.758 17.078 -5.211 1 92.69 184 ALA B N 1
ATOM 3264 C CA . ALA B 1 184 ? -8.68 18.094 -6.266 1 92.69 184 ALA B CA 1
ATOM 3265 C C . ALA B 1 184 ? -8.539 19.484 -5.68 1 92.69 184 ALA B C 1
ATOM 3267 O O . ALA B 1 184 ? -7.949 20.375 -6.301 1 92.69 184 ALA B O 1
ATOM 3268 N N . GLY B 1 185 ? -8.93 19.734 -4.523 1 93.69 185 GLY B N 1
ATOM 3269 C CA . GLY B 1 185 ? -8.891 21.047 -3.893 1 93.69 185 GLY B CA 1
ATOM 3270 C C . GLY B 1 185 ? -7.684 21.234 -2.986 1 93.69 185 GLY B C 1
ATOM 3271 O O . GLY B 1 185 ? -7.613 22.203 -2.229 1 93.69 185 GLY B O 1
ATOM 3272 N N . ALA B 1 186 ? -6.809 20.328 -3.115 1 91.56 186 ALA B N 1
ATOM 3273 C CA . ALA B 1 186 ? -5.691 20.312 -2.176 1 91.56 186 ALA B CA 1
ATOM 3274 C C . ALA B 1 186 ? -4.844 21.578 -2.324 1 91.56 186 ALA B C 1
ATOM 3276 O O . ALA B 1 186 ? -4.441 22.188 -1.33 1 91.56 186 ALA B O 1
ATOM 3277 N N . ALA B 1 187 ? -4.523 21.922 -3.531 1 91.69 187 ALA B N 1
ATOM 3278 C CA . ALA B 1 187 ? -3.709 23.109 -3.783 1 91.69 187 ALA B CA 1
ATOM 3279 C C . ALA B 1 187 ? -4.383 24.359 -3.232 1 91.69 187 ALA B C 1
ATOM 3281 O O . ALA B 1 187 ? -3.729 25.203 -2.607 1 91.69 187 ALA B O 1
ATOM 3282 N N . GLU B 1 188 ? -5.617 24.5 -3.469 1 93.25 188 GLU B N 1
ATOM 3283 C CA . GLU B 1 188 ? -6.375 25.641 -2.971 1 93.25 188 GLU B CA 1
ATOM 3284 C C . GLU B 1 188 ? -6.379 25.672 -1.445 1 93.25 188 GLU B C 1
ATOM 3286 O O . GLU B 1 188 ? -6.219 26.75 -0.847 1 93.25 188 GLU B O 1
ATOM 3291 N N . ARG B 1 189 ? -6.547 24.594 -0.937 1 93.62 189 ARG B N 1
ATOM 3292 C CA . ARG B 1 189 ? -6.551 24.531 0.521 1 93.62 189 ARG B CA 1
ATOM 3293 C C . ARG B 1 189 ? -5.188 24.891 1.093 1 93.62 189 ARG B C 1
ATOM 3295 O O . ARG B 1 189 ? -5.098 25.578 2.121 1 93.62 189 ARG B O 1
ATOM 3302 N N . LYS B 1 190 ? -4.227 24.469 0.488 1 93.62 190 LYS B N 1
ATOM 3303 C CA . LYS B 1 190 ? -2.877 24.844 0.913 1 93.62 190 LYS B CA 1
ATOM 3304 C C . LYS B 1 190 ? -2.672 26.344 0.841 1 93.62 190 LYS B C 1
ATOM 3306 O O . LYS B 1 190 ? -2.135 26.953 1.772 1 93.62 190 LYS B O 1
ATOM 3311 N N . GLN B 1 191 ? -3.1 26.891 -0.209 1 94.88 191 GLN B N 1
ATOM 3312 C CA . GLN B 1 191 ? -2.982 28.344 -0.38 1 94.88 191 GLN B CA 1
ATOM 3313 C C . GLN B 1 191 ? -3.789 29.078 0.679 1 94.88 191 GLN B C 1
ATOM 3315 O O . GLN B 1 191 ? -3.326 30.094 1.227 1 94.88 191 GLN B O 1
ATOM 3320 N N . ALA B 1 192 ? -4.918 28.625 0.91 1 95 192 ALA B N 1
ATOM 3321 C CA . ALA B 1 192 ? -5.762 29.25 1.924 1 95 192 ALA B CA 1
ATOM 3322 C C . ALA B 1 192 ? -5.109 29.188 3.301 1 95 192 ALA B C 1
ATOM 3324 O O . ALA B 1 192 ? -5.188 30.141 4.078 1 95 192 ALA B O 1
ATOM 3325 N N . ARG B 1 193 ? -4.488 28.172 3.557 1 92.88 193 ARG B N 1
ATOM 3326 C CA . ARG B 1 193 ? -3.803 28.016 4.836 1 92.88 193 ARG B CA 1
ATOM 3327 C C . ARG B 1 193 ? -2.627 28.984 4.945 1 92.88 193 ARG B C 1
ATOM 3329 O O . ARG B 1 193 ? -2.398 29.562 6.008 1 92.88 193 ARG B O 1
ATOM 3336 N N . LEU B 1 194 ? -1.966 29.047 3.906 1 95.19 194 LEU B N 1
ATOM 3337 C CA . LEU B 1 194 ? -0.84 29.984 3.891 1 95.19 194 LEU B CA 1
ATOM 3338 C C . LEU B 1 194 ? -1.317 31.422 4.062 1 95.19 194 LEU B C 1
ATOM 3340 O O . LEU B 1 194 ? -0.711 32.188 4.805 1 95.19 194 LEU B O 1
ATOM 3344 N N . ALA B 1 195 ? -2.311 31.734 3.391 1 95.38 195 ALA B N 1
ATOM 3345 C CA . ALA B 1 195 ? -2.877 33.062 3.502 1 95.38 195 ALA B CA 1
ATOM 3346 C C . ALA B 1 195 ? -3.348 33.344 4.926 1 95.38 195 ALA B C 1
ATOM 3348 O O . ALA B 1 195 ? -3.121 34.438 5.457 1 95.38 195 ALA B O 1
ATOM 3349 N N . LYS B 1 196 ? -3.961 32.469 5.48 1 93.56 196 LYS B N 1
ATOM 3350 C CA . LYS B 1 196 ? -4.438 32.625 6.852 1 93.56 196 LYS B CA 1
ATOM 3351 C C . LYS B 1 196 ? -3.271 32.781 7.824 1 93.56 196 LYS B C 1
ATOM 3353 O O . LYS B 1 196 ? -3.344 33.562 8.766 1 93.56 196 LYS B O 1
ATOM 3358 N N . ALA B 1 197 ? -2.256 32 7.637 1 91.69 197 ALA B N 1
ATOM 3359 C CA . ALA B 1 197 ? -1.065 32.094 8.477 1 91.69 197 ALA B CA 1
ATOM 3360 C C . ALA B 1 197 ? -0.435 33.5 8.367 1 91.69 197 ALA B C 1
ATOM 3362 O O . ALA B 1 197 ? -0.021 34.062 9.367 1 91.69 197 ALA B O 1
ATOM 3363 N N . GLN B 1 198 ? -0.446 33.969 7.203 1 93.88 198 GLN B N 1
ATOM 3364 C CA . GLN B 1 198 ? 0.101 35.281 6.977 1 93.88 198 GLN B CA 1
ATOM 3365 C C . GLN B 1 198 ? -0.771 36.344 7.625 1 93.88 198 GLN B C 1
ATOM 3367 O O . GLN B 1 198 ? -0.257 37.281 8.242 1 93.88 198 GLN B O 1
ATOM 3372 N N . ALA B 1 199 ? -1.977 36.188 7.461 1 93.44 199 ALA B N 1
ATOM 3373 C CA . ALA B 1 199 ? -2.91 37.156 8.07 1 93.44 199 ALA B CA 1
ATOM 3374 C C . ALA B 1 199 ? -2.775 37.156 9.594 1 93.44 199 ALA B C 1
ATOM 3376 O O . ALA B 1 199 ? -2.834 38.188 10.227 1 93.44 199 ALA B O 1
ATOM 3377 N N . ASN B 1 200 ? -2.666 36 10.133 1 89 200 ASN B N 1
ATOM 3378 C CA . ASN B 1 200 ? -2.484 35.875 11.57 1 89 200 ASN B CA 1
ATOM 3379 C C . ASN B 1 200 ? -1.188 36.531 12.031 1 89 200 ASN B C 1
ATOM 3381 O O . ASN B 1 200 ? -1.153 37.188 13.07 1 89 200 ASN B O 1
ATOM 3385 N N . ALA B 1 201 ? -0.168 36.344 11.297 1 90.69 201 ALA B N 1
ATOM 3386 C CA . ALA B 1 201 ? 1.109 36.969 11.625 1 90.69 201 ALA B CA 1
ATOM 3387 C C . ALA B 1 201 ? 0.992 38.5 11.594 1 90.69 201 ALA B C 1
ATOM 3389 O O . ALA B 1 201 ? 1.504 39.188 12.484 1 90.69 201 ALA B O 1
ATOM 3390 N N . GLN B 1 202 ? 0.32 39.031 10.648 1 92.38 202 GLN B N 1
ATOM 3391 C CA . GLN B 1 202 ? 0.117 40.469 10.531 1 92.38 202 GLN B CA 1
ATOM 3392 C C . GLN B 1 202 ? -0.746 41 11.672 1 92.38 202 GLN B C 1
ATOM 3394 O O . GLN B 1 202 ? -0.501 42.094 12.188 1 92.38 202 GLN B O 1
ATOM 3399 N N . TYR B 1 203 ? -1.738 40.156 11.992 1 90.06 203 TYR B N 1
ATOM 3400 C CA . TYR B 1 203 ? -2.615 40.531 13.094 1 90.06 203 TYR B CA 1
ATOM 3401 C C . TYR B 1 203 ? -1.836 40.625 14.398 1 90.06 203 TYR B C 1
ATOM 3403 O O . TYR B 1 203 ? -2.002 41.594 15.148 1 90.06 203 TYR B O 1
ATOM 3411 N N . ILE B 1 204 ? -0.98 39.719 14.648 1 89.5 204 ILE B N 1
ATOM 3412 C CA . ILE B 1 204 ? -0.164 39.719 15.852 1 89.5 204 ILE B CA 1
ATOM 3413 C C . ILE B 1 204 ? 0.76 40.938 15.859 1 89.5 204 ILE B C 1
ATOM 3415 O O . ILE B 1 204 ? 0.911 41.594 16.875 1 89.5 204 ILE B O 1
ATOM 3419 N N . GLU B 1 205 ? 1.304 41.281 14.789 1 90.56 205 GLU B N 1
ATOM 3420 C CA . GLU B 1 205 ? 2.158 42.438 14.68 1 90.56 205 GLU B CA 1
ATOM 3421 C C . GLU B 1 205 ? 1.366 43.719 14.922 1 90.56 205 GLU B C 1
ATOM 3423 O O . GLU B 1 205 ? 1.852 44.656 15.578 1 90.56 205 GLU B O 1
ATOM 3428 N N . SER B 1 206 ? 0.202 43.781 14.383 1 89.56 206 SER B N 1
ATOM 3429 C CA . SER B 1 206 ? -0.658 44.938 14.586 1 89.56 206 SER B CA 1
ATOM 3430 C C . SER B 1 206 ? -1.012 45.094 16.062 1 89.56 206 SER B C 1
ATOM 3432 O O . SER B 1 206 ? -1.07 46.219 16.562 1 89.56 206 SER B O 1
ATOM 3434 N N . LEU B 1 207 ? -1.212 43.938 16.688 1 87.38 207 LEU B N 1
ATOM 3435 C CA . LEU B 1 207 ? -1.521 44 18.109 1 87.38 207 LEU B CA 1
ATOM 3436 C C . LEU B 1 207 ? -0.329 44.5 18.906 1 87.38 207 LEU B C 1
ATOM 3438 O O . LEU B 1 207 ? -0.498 45.281 19.859 1 87.38 207 LEU B O 1
ATOM 3442 N N . LYS B 1 208 ? 0.805 44.125 18.516 1 86.06 208 LYS B N 1
ATOM 3443 C CA . LYS B 1 208 ? 2.02 44.594 19.172 1 86.06 208 LYS B CA 1
ATOM 3444 C C . LYS B 1 208 ? 2.182 46.125 18.984 1 86.06 208 LYS B C 1
ATOM 3446 O O . LYS B 1 208 ? 2.531 46.812 19.938 1 86.06 208 LYS B O 1
ATOM 3451 N N . GLU B 1 209 ? 1.841 46.594 17.875 1 87.44 209 GLU B N 1
ATOM 3452 C CA . GLU B 1 209 ? 1.995 48.031 17.562 1 87.44 209 GLU B CA 1
ATOM 3453 C C . GLU B 1 209 ? 0.908 48.844 18.219 1 87.44 209 GLU B C 1
ATOM 3455 O O . GLU B 1 209 ? 1.175 49.969 18.703 1 87.44 209 GLU B O 1
ATOM 3460 N N . THR B 1 210 ? -0.261 48.25 18.172 1 87.75 210 THR B N 1
ATOM 3461 C CA . THR B 1 210 ? -1.398 49 18.719 1 87.75 210 THR B CA 1
ATOM 3462 C C . THR B 1 210 ? -1.23 49.219 20.219 1 87.75 210 THR B C 1
ATOM 3464 O O . THR B 1 210 ? -1.683 50.219 20.75 1 87.75 210 THR B O 1
ATOM 3467 N N . ARG B 1 211 ? -0.508 48.406 20.828 1 84.5 211 ARG B N 1
ATOM 3468 C CA . ARG B 1 211 ? -0.255 48.562 22.25 1 84.5 211 ARG B CA 1
ATOM 3469 C C . ARG B 1 211 ? 0.531 49.844 22.516 1 84.5 211 ARG B C 1
ATOM 3471 O O . ARG B 1 211 ? 0.199 50.625 23.422 1 84.5 211 ARG B O 1
ATOM 3478 N N . PHE B 1 212 ? 1.403 50.156 21.703 1 84.44 212 PHE B N 1
ATOM 3479 C CA . PHE B 1 212 ? 2.232 51.344 21.875 1 84.44 212 PHE B CA 1
ATOM 3480 C C . PHE B 1 212 ? 1.482 52.594 21.438 1 84.44 212 PHE B C 1
ATOM 3482 O O . PHE B 1 212 ? 1.609 53.625 22.062 1 84.44 212 PHE B O 1
ATOM 3489 N N . LEU B 1 213 ? 0.691 52.438 20.453 1 87.44 213 LEU B N 1
ATOM 3490 C CA . LEU B 1 213 ? -0.115 53.562 19.984 1 87.44 213 LEU B CA 1
ATOM 3491 C C . LEU B 1 213 ? -1.141 53.969 21.047 1 87.44 213 LEU B C 1
ATOM 3493 O O . LEU B 1 213 ? -1.318 55.156 21.328 1 87.44 213 LEU B O 1
ATOM 3497 N N . LEU B 1 214 ? -1.711 52.938 21.625 1 87.62 214 LEU B N 1
ATOM 3498 C CA . LEU B 1 214 ? -2.729 53.219 22.641 1 87.62 214 LEU B CA 1
ATOM 3499 C C . LEU B 1 214 ? -2.1 53.781 23.906 1 87.62 214 LEU B C 1
ATOM 3501 O O . LEU B 1 214 ? -2.686 54.656 24.547 1 87.62 214 LEU B O 1
ATOM 3505 N N . ALA B 1 215 ? -0.904 53.344 24.219 1 86.94 215 ALA B N 1
ATOM 3506 C CA . ALA B 1 215 ? -0.149 53.938 25.328 1 86.94 215 ALA B CA 1
ATOM 3507 C C . ALA B 1 215 ? 0.138 55.406 25.078 1 86.94 215 ALA B C 1
ATOM 3509 O O . ALA B 1 215 ? -0.022 56.25 25.969 1 86.94 215 ALA B O 1
ATOM 3510 N N . GLY B 1 216 ? 0.48 55.781 23.859 1 87.75 216 GLY B N 1
ATOM 3511 C CA . GLY B 1 216 ? 0.732 57.188 23.484 1 87.75 216 GLY B CA 1
ATOM 3512 C C . GLY B 1 216 ? -0.51 58.031 23.531 1 87.75 216 GLY B C 1
ATOM 3513 O O . GLY B 1 216 ? -0.473 59.156 24.062 1 87.75 216 GLY B O 1
ATOM 3514 N N . LEU B 1 217 ? -1.592 57.469 23.016 1 89.06 217 LEU B N 1
ATOM 3515 C CA . LEU B 1 217 ? -2.859 58.219 23.047 1 89.06 217 LEU B CA 1
ATOM 3516 C C . LEU B 1 217 ? -3.32 58.406 24.484 1 89.06 217 LEU B C 1
ATOM 3518 O O . LEU B 1 217 ? -3.816 59.5 24.828 1 89.06 217 LEU B O 1
ATOM 3522 N N . GLY B 1 218 ? -3.18 57.375 25.25 1 86.88 218 GLY B N 1
ATOM 3523 C CA . GLY B 1 218 ? -3.463 57.531 26.672 1 86.88 218 GLY B CA 1
ATOM 3524 C C . GLY B 1 218 ? -2.648 58.625 27.328 1 86.88 218 GLY B C 1
ATOM 3525 O O . GLY B 1 218 ? -3.186 59.438 28.094 1 86.88 218 GLY B O 1
ATOM 3526 N N . PHE B 1 219 ? -1.415 58.688 27.016 1 90.38 219 PHE B N 1
ATOM 3527 C CA . PHE B 1 219 ? -0.527 59.719 27.547 1 90.38 219 PHE B CA 1
ATOM 3528 C C . PHE B 1 219 ? -1.011 61.094 27.156 1 90.38 219 PHE B C 1
ATOM 3530 O O . PHE B 1 219 ? -1.101 62 28.016 1 90.38 219 PHE B O 1
ATOM 3537 N N . MET B 1 220 ? -1.408 61.344 25.953 1 92.19 220 MET B N 1
ATOM 3538 C CA . MET B 1 220 ? -1.861 62.625 25.453 1 92.19 220 MET B CA 1
ATOM 3539 C C . MET B 1 220 ? -3.17 63.031 26.125 1 92.19 220 MET B C 1
ATOM 3541 O O . MET B 1 220 ? -3.322 64.188 26.547 1 92.19 220 MET B O 1
ATOM 3545 N N . ALA B 1 221 ? -4.055 62.094 26.203 1 91.69 221 ALA B N 1
ATOM 3546 C CA . ALA B 1 221 ? -5.328 62.375 26.859 1 91.69 221 ALA B CA 1
ATOM 3547 C C . ALA B 1 221 ? -5.113 62.688 28.344 1 91.69 221 ALA B C 1
ATOM 3549 O O . ALA B 1 221 ? -5.75 63.625 28.875 1 91.69 221 ALA B O 1
ATOM 3550 N N . GLY B 1 222 ? -4.207 61.969 28.906 1 89.25 222 GLY B N 1
ATOM 3551 C CA . GLY B 1 222 ? -3.861 62.25 30.281 1 89.25 222 GLY B CA 1
ATOM 3552 C C . GLY B 1 222 ? -3.244 63.625 30.484 1 89.25 222 GLY B C 1
ATOM 3553 O O . GLY B 1 222 ? -3.59 64.312 31.438 1 89.25 222 GLY B O 1
ATOM 3554 N N . MET B 1 223 ? -2.379 63.969 29.625 1 90.88 223 MET B N 1
ATOM 3555 C CA . MET B 1 223 ? -1.735 65.25 29.688 1 90.88 223 MET B CA 1
ATOM 3556 C C . MET B 1 223 ? -2.77 66.375 29.625 1 90.88 223 MET B C 1
ATOM 3558 O O . MET B 1 223 ? -2.709 67.375 30.406 1 90.88 223 MET B O 1
ATOM 3562 N N . LEU B 1 224 ? -3.75 66.25 28.734 1 91.75 224 LEU B N 1
ATOM 3563 C CA . LEU B 1 224 ? -4.812 67.25 28.578 1 91.75 224 LEU B CA 1
ATOM 3564 C C . LEU B 1 224 ? -5.688 67.312 29.828 1 91.75 224 LEU B C 1
ATOM 3566 O O . LEU B 1 224 ? -5.988 68.375 30.328 1 91.75 224 LEU B O 1
ATOM 3570 N N . ALA B 1 225 ? -5.984 66.188 30.344 1 89.5 225 ALA B N 1
ATOM 3571 C CA . ALA B 1 225 ? -6.809 66.062 31.547 1 89.5 225 ALA B CA 1
ATOM 3572 C C . ALA B 1 225 ? -6.078 66.688 32.75 1 89.5 225 ALA B C 1
ATOM 3574 O O . ALA B 1 225 ? -6.66 67.438 33.531 1 89.5 225 ALA B O 1
ATOM 3575 N N . GLY B 1 226 ? -4.82 66.312 32.844 1 87 226 GLY B N 1
ATOM 3576 C CA . GLY B 1 226 ? -4.02 66.875 33.938 1 87 226 GLY B CA 1
ATOM 3577 C C . GLY B 1 226 ? -3.871 68.375 33.906 1 87 226 GLY B C 1
ATOM 3578 O O . GLY B 1 226 ? -3.986 69.062 34.906 1 87 226 GLY B O 1
ATOM 3579 N N . ALA B 1 227 ? -3.785 68.875 32.75 1 86.94 227 ALA B N 1
ATOM 3580 C CA . ALA B 1 227 ? -3.672 70.312 32.562 1 86.94 227 ALA B CA 1
ATOM 3581 C C . ALA B 1 227 ? -4.98 71 32.938 1 86.94 227 ALA B C 1
ATOM 3583 O O . ALA B 1 227 ? -4.98 72.062 33.594 1 86.94 227 ALA B O 1
ATOM 3584 N N . MET B 1 228 ? -6.012 70.5 32.531 1 89.81 228 MET B N 1
ATOM 3585 C CA . MET B 1 228 ? -7.32 71.062 32.812 1 89.81 228 MET B CA 1
ATOM 3586 C C . MET B 1 228 ? -7.613 71.125 34.312 1 89.81 228 MET B C 1
ATOM 3588 O O . MET B 1 228 ? -8.109 72.125 34.844 1 89.81 228 MET B O 1
ATOM 3592 N N . ILE B 1 229 ? -7.254 70.125 35 1 87.44 229 ILE B N 1
ATOM 3593 C CA . ILE B 1 229 ? -7.469 70 36.438 1 87.44 229 ILE B CA 1
ATOM 3594 C C . ILE B 1 229 ? -6.594 71 37.156 1 87.44 229 ILE B C 1
ATOM 3596 O O . ILE B 1 229 ? -7.07 71.75 38.062 1 87.44 229 ILE B O 1
ATOM 3600 N N . ALA B 1 230 ? -5.395 71.125 36.719 1 85.44 230 ALA B N 1
ATOM 3601 C CA . ALA B 1 230 ? -4.473 72.062 37.344 1 85.44 230 ALA B CA 1
ATOM 3602 C C . ALA B 1 230 ? -4.922 73.5 37.156 1 85.44 230 ALA B C 1
ATOM 3604 O O . ALA B 1 230 ? -4.859 74.312 38.062 1 85.44 230 ALA B O 1
ATOM 3605 N N . LEU B 1 231 ? -5.598 73.875 36.062 1 82.81 231 LEU B N 1
ATOM 3606 C CA . LEU B 1 231 ? -6.047 75.25 35.75 1 82.81 231 LEU B CA 1
ATOM 3607 C C . LEU B 1 231 ? -7.301 75.562 36.531 1 82.81 231 LEU B C 1
ATOM 3609 O O . LEU B 1 231 ? -7.535 76.75 36.844 1 82.81 231 LEU B O 1
ATOM 3613 N N . GLN B 1 232 ? -7.988 74.688 36.938 1 84.88 232 GLN B N 1
ATOM 3614 C CA . GLN B 1 232 ? -9.188 74.938 37.719 1 84.88 232 GLN B CA 1
ATOM 3615 C C . GLN B 1 232 ? -8.836 75.25 39.156 1 84.88 232 GLN B C 1
ATOM 3617 O O . GLN B 1 232 ? -9.547 76 39.844 1 84.88 232 GLN B O 1
ATOM 3622 N N . PHE B 1 233 ? -7.785 74.812 39.656 1 80.06 233 PHE B N 1
ATOM 3623 C CA . PHE B 1 233 ? -7.402 75.062 41.031 1 80.06 233 PHE B CA 1
ATOM 3624 C C . PHE B 1 233 ? -6.617 76.375 41.156 1 80.06 233 PHE B C 1
ATOM 3626 O O . PHE B 1 233 ? -6.457 76.938 42.25 1 80.06 233 PHE B O 1
ATOM 3633 N N . VAL B 1 234 ? -6.016 76.75 40.219 1 74 234 VAL B N 1
ATOM 3634 C CA . VAL B 1 234 ? -5.293 78.062 40.281 1 74 234 VAL B CA 1
ATOM 3635 C C . VAL B 1 234 ? -6.23 79.188 39.906 1 74 234 VAL B C 1
ATOM 3637 O O . VAL B 1 234 ? -5.953 80.375 40.25 1 74 234 VAL B O 1
ATOM 3640 N N . ALA B 1 235 ? -7.328 78.875 39.438 1 53.44 235 ALA B N 1
ATOM 3641 C CA . ALA B 1 235 ? -8.297 79.938 39.312 1 53.44 235 ALA B CA 1
ATOM 3642 C C . ALA B 1 235 ? -9.188 80 40.562 1 53.44 235 ALA B C 1
ATOM 3644 O O . ALA B 1 235 ? -9.43 79 41.219 1 53.44 235 ALA B O 1
#

pLDDT: mean 86.42, std 12.72, range [34.28, 98.56]

Nearest PDB structures (foldseek):
  7kl9-assembly1_E  TM=2.799E-01  e=2.263E+00  Homo sapiens